Protein 4E2B (pdb70)

Foldseek 3Di:
DFPQVLQQPWDQFQPDIFRGQAEADEAFQLQADQPFQAHPQVQLLLQLLLQLNGSEYEYHEAELDPQQALQRRHHHLPDPRNLVSLLNSQVSSVVSVGAYAYEYFRQAQSGALVRQLPWDCDDPANPGNFREAQDQDHQPPDWRPLSRHPVSHTHHGHGGDHQDPCCLVPPVLVSLQSSQCSVCVRSNHQAYEYECEQCGHLVLLQAQVRHCADDDQSHSPDLNSSLVSVLSSLLSNCVRPNQSRYEYEYELAECHSNTDHPCSLVSLLVNQQSCQVSQHSEYEYEQHYPVPPGDDRSLVSNQVRHDHAYEYEDPDDSVRQSVCSVVVSHSHYHYYQQVLQESVSVVCSRVVNDGGHQDVVNSHVSDCVSHVPRDHDD

B-factor: mean 14.7, std 7.07, range [7.1, 59.4]

Nearest PDB structures (foldseek):
  4e2d-assembly3_C  TM=9.998E-01  e=4.464E-86  Trypanosoma cruzi
  3atz-assembly3_C  TM=9.993E-01  e=5.084E-85  Trypanosoma cruzi
  3atz-assembly1_A  TM=9.985E-01  e=6.200E-82  Trypanosoma cruzi
  8e5i-assembly1_A  TM=9.842E-01  e=4.239E-50  Neptuniibacter sp.
  7tmb-assembly6_F  TM=9.344E-01  e=9.869E-44  Klebsiella pneumoniae subsp. pneumoniae HS11286

Secondary structure (DSSP, 8-state):
--SSTTTTS-EEETTEEES-SEEE-------B-TTT--B-HHHHHHHHHTTTTSSEEEEEEEESSTT--SSSS--BSSSHHHHHHHHHHHHHHHHTT--EEEEEE--GGGS-HHHHTTS---TT-TTTT--EESSS----S-PBPTTTSTTSS-B-PPPPEE--HHHIIIIIHHHHHHHHHIIIIIT--SEEEEEE-TTSHHHHHHSTTT----SSTT-TTSHHHHHHHHHHHHHHHHHHH-GGGEEEEE-TT--GGG---S-HHHHHHHHHHHHGGG--SEEEEE-S-TTS-----HHHHHHHH--S-EEEESS--HHHHHHHHHTTS-SEEEESHHHHH-TTHHHHHHHTPPPPPP-GGGTT-SSSTTTT-PPPP-

Radius of gyration: 19.31 Å; Cα contacts (8 Å, |Δi|>4): 931; chains: 1; bounding box: 57×38×46 Å

Sequence (378 aa):
MATFPELLRPLKLGRYTLRNRIIIMAPLTRCQATEDGHVPRTESMLKYYEDRASAGLIIIAEATMMVQPNYTGFLTEPGIYSDAQIEEWRKIVDAVHKKGGLIFLQLIHAGRAGIIPEKILQQPKSDQDPLAGRLLAASAIPIKDHRIPAYFAASGEKETTYGVPEELTDDEVRNGIIPLFVEGAKNAIFKAGFDGVEIHGANGYLLDAFFRESSNKRQSGPYAGTTIDTRCQLIYDVTKKSVCDAVGSDRVGLRISPLNGVHGGMIDSNPEALTKHLCKKIEPLSLAYLHYLRGDMMVNQQIGDVVAWVRRGSSYSGVKISNLRRYDFEEADQQIRREGKVDAVAFGAKFIANPDLVEERAQHDWPLNEPRPETYYTRTAVGYNDYPTYN

Structure (mmCIF, N/CA/C/O backbone):
data_4E2B
#
_entry.id   4E2B
#
_cell.length_a   57.347
_cell.length_b   68.656
_cell.length_c   85.190
_cell.angle_alpha   90.00
_cell.angle_beta   90.00
_cell.angle_gamma   90.00
#
_symmetry.space_group_name_H-M   'P 21 21 21'
#
loop_
_entity.id
_entity.type
_entity.pdbx_description
1 polymer 'Old Yellow Enzyme'
2 non-polymer 'FLAVIN MONONUCLEOTIDE'
3 non-polymer GLYCEROL
4 non-polymer DI(HYDROXYETHYL)ETHER
5 water water
#
loop_
_atom_site.group_PDB
_atom_site.id
_atom_site.type_symbol
_atom_site.label_atom_id
_atom_site.label_alt_id
_atom_site.label_comp_id
_atom_site.label_asym_id
_atom_site.label_entity_id
_atom_site.label_seq_id
_atom_site.pdbx_PDB_ins_code
_atom_site.Cartn_x
_atom_site.Cartn_y
_atom_site.Cartn_z
_atom_site.occupancy
_atom_site.B_iso_or_equiv
_atom_site.auth_seq_id
_atom_site.auth_comp_id
_atom_site.auth_asym_id
_atom_site.auth_atom_id
_atom_site.pdbx_PDB_model_num
ATOM 1 N N . MET A 1 4 ? -6.162 -8.243 16.188 0.50 35.79 1 MET A N 1
ATOM 2 C CA . MET A 1 4 ? -4.804 -7.896 16.699 0.50 34.55 1 MET A CA 1
ATOM 3 C C . MET A 1 4 ? -3.750 -7.994 15.598 1.00 33.50 1 MET A C 1
ATOM 4 O O . MET A 1 4 ? -3.754 -8.939 14.804 1.00 33.83 1 MET A O 1
ATOM 6 N N . ALA A 1 5 ? -2.854 -7.007 15.561 1.00 31.48 2 ALA A N 1
ATOM 7 C CA . ALA A 1 5 ? -1.776 -6.949 14.574 1.00 27.93 2 ALA A CA 1
ATOM 8 C C . ALA A 1 5 ? -0.818 -8.127 14.720 1.00 25.04 2 ALA A C 1
ATOM 9 O O . ALA A 1 5 ? -0.526 -8.567 15.833 1.00 24.64 2 ALA A O 1
ATOM 11 N N . THR A 1 6 ? -0.331 -8.632 13.590 1.00 19.81 3 THR A N 1
ATOM 12 C CA . THR A 1 6 ? 0.547 -9.802 13.593 1.00 18.89 3 THR A CA 1
ATOM 13 C C . THR A 1 6 ? 1.987 -9.459 13.979 1.00 15.38 3 THR A C 1
ATOM 14 O O . THR A 1 6 ? 2.601 -10.190 14.753 1.00 17.21 3 THR A O 1
ATOM 18 N N . PHE A 1 7 ? 2.509 -8.342 13.463 1.00 13.18 4 PHE A N 1
ATOM 19 C CA . PHE A 1 7 ? 3.880 -7.887 13.763 1.00 11.27 4 PHE A CA 1
ATOM 20 C C . PHE A 1 7 ? 3.855 -6.432 14.253 1.00 11.21 4 PHE A C 1
ATOM 21 O O . PHE A 1 7 ? 4.353 -5.529 13.576 1.00 11.65 4 PHE A O 1
ATOM 29 N N . PRO A 1 8 ? 3.283 -6.201 15.451 1.00 11.66 5 PRO A N 1
ATOM 30 C CA . PRO A 1 8 ? 2.997 -4.827 15.869 1.00 12.05 5 PRO A CA 1
ATOM 31 C C . PRO A 1 8 ? 4.238 -3.966 16.111 1.00 11.62 5 PRO A C 1
ATOM 32 O O . PRO A 1 8 ? 4.205 -2.768 15.846 1.00 13.71 5 PRO A O 1
ATOM 36 N N . GLU A 1 9 ? 5.327 -4.559 16.590 1.00 10.59 6 GLU A N 1
ATOM 37 C CA . GLU A 1 9 ? 6.537 -3.777 16.862 1.00 10.60 6 GLU A CA 1
ATOM 38 C C . GLU A 1 9 ? 7.247 -3.395 15.567 1.00 10.30 6 GLU A C 1
ATOM 39 O O . GLU A 1 9 ? 7.732 -2.274 15.416 1.00 11.04 6 GLU A O 1
ATOM 45 N N . LEU A 1 10 ? 7.271 -4.327 14.624 1.00 10.28 7 LEU A N 1
ATOM 46 C CA . LEU A 1 10 ? 7.846 -4.087 13.309 1.00 9.95 7 LEU A CA 1
ATOM 47 C C . LEU A 1 10 ? 7.120 -2.971 12.544 1.00 9.75 7 LEU A C 1
ATOM 48 O O . LEU A 1 10 ? 7.734 -2.255 11.754 1.00 10.09 7 LEU A O 1
ATOM 53 N N . LEU A 1 11 ? 5.827 -2.811 12.802 1.00 10.37 8 LEU A N 1
ATOM 54 C CA . LEU A 1 11 ? 5.017 -1.828 12.086 1.00 10.88 8 LEU A CA 1
ATOM 55 C C . LEU A 1 11 ? 4.904 -0.468 12.787 1.00 11.15 8 LEU A C 1
ATOM 56 O O . LEU A 1 11 ? 4.203 0.420 12.309 1.00 13.23 8 LEU A O 1
ATOM 61 N N . ARG A 1 12 ? 5.610 -0.301 13.903 1.00 10.77 9 ARG A N 1
ATOM 62 C CA . ARG A 1 12 ? 5.606 0.954 14.655 1.00 11.34 9 ARG A CA 1
ATOM 63 C C . ARG A 1 12 ? 6.450 2.019 13.973 1.00 10.31 9 ARG A C 1
ATOM 64 O O . ARG A 1 12 ? 7.509 1.704 13.441 1.00 11.33 9 ARG A O 1
ATOM 72 N N . PRO A 1 13 ? 6.010 3.290 14.018 1.00 10.97 10 PRO A N 1
ATOM 73 C CA . PRO A 1 13 ? 6.879 4.370 13.535 1.00 11.01 10 PRO A CA 1
ATOM 74 C C . PRO A 1 13 ? 8.192 4.472 14.324 1.00 10.28 10 PRO A C 1
ATOM 75 O O . PRO A 1 13 ? 8.277 3.992 15.471 1.00 11.13 10 PRO A O 1
ATOM 79 N N . LEU A 1 14 ? 9.191 5.114 13.721 1.00 10.18 11 LEU A N 1
ATOM 80 C CA . LEU A 1 14 ? 10.517 5.248 14.326 1.00 9.55 11 LEU A CA 1
ATOM 81 C C . LEU A 1 14 ? 11.127 6.607 14.003 1.00 9.68 11 LEU A C 1
ATOM 82 O O . LEU A 1 14 ? 11.198 6.985 12.840 1.00 11.10 11 LEU A O 1
ATOM 87 N N . LYS A 1 15 ? 11.583 7.336 15.021 1.00 10.29 12 LYS A N 1
ATOM 88 C CA . LYS A 1 15 ? 12.383 8.548 14.807 1.00 11.11 12 LYS A CA 1
ATOM 89 C C . LYS A 1 15 ? 13.776 8.152 14.312 1.00 11.41 12 LYS A C 1
ATOM 90 O O . LYS A 1 15 ? 14.473 7.367 14.958 1.00 12.87 12 LYS A O 1
ATOM 96 N N . LEU A 1 16 ? 14.166 8.683 13.156 1.00 11.21 13 LEU A N 1
ATOM 97 C CA . LEU A 1 16 ? 15.456 8.375 12.544 1.00 11.45 13 LEU A CA 1
ATOM 98 C C . LEU A 1 16 ? 16.000 9.670 11.960 1.00 11.43 13 LEU A C 1
ATOM 99 O O . LEU A 1 16 ? 15.404 10.231 11.044 1.00 11.40 13 LEU A O 1
ATOM 104 N N . GLY A 1 17 ? 17.118 10.154 12.499 1.00 11.32 14 GLY A N 1
ATOM 105 C CA . GLY A 1 17 ? 17.648 11.454 12.102 1.00 12.34 14 GLY A CA 1
ATOM 106 C C . GLY A 1 17 ? 16.583 12.529 12.234 1.00 12.02 14 GLY A C 1
ATOM 107 O O . GLY A 1 17 ? 15.930 12.638 13.273 1.00 13.73 14 GLY A O 1
ATOM 108 N N . ARG A 1 18 ? 16.386 13.311 11.179 1.00 11.48 15 ARG A N 1
ATOM 109 C CA . ARG A 1 18 ? 15.380 14.373 11.209 1.00 12.20 15 ARG A CA 1
ATOM 110 C C . ARG A 1 18 ? 13.982 13.908 10.760 1.00 12.12 15 ARG A C 1
ATOM 111 O O . ARG A 1 18 ? 13.088 14.731 10.565 1.00 13.08 15 ARG A O 1
ATOM 119 N N . TYR A 1 19 ? 13.796 12.595 10.633 1.00 10.86 16 TYR A N 1
ATOM 120 C CA . TYR A 1 19 ? 12.566 12.019 10.074 1.00 11.11 16 TYR A CA 1
ATOM 121 C C . TYR A 1 19 ? 11.837 11.128 11.066 1.00 11.30 16 TYR A C 1
ATOM 122 O O . TYR A 1 19 ? 12.400 10.733 12.085 1.00 11.78 16 TYR A O 1
ATOM 131 N N . THR A 1 20 ? 10.580 10.826 10.756 1.00 11.82 17 THR A N 1
ATOM 132 C CA . THR A 1 20 ? 9.852 9.750 11.418 1.00 11.83 17 THR A CA 1
ATOM 133 C C . THR A 1 20 ? 9.424 8.744 10.356 1.00 11.30 17 THR A C 1
ATOM 134 O O . THR A 1 20 ? 8.638 9.063 9.461 1.00 12.83 17 THR A O 1
ATOM 138 N N . LEU A 1 21 ? 9.968 7.537 10.445 1.00 10.29 18 LEU A N 1
ATOM 139 C CA . LEU A 1 21 ? 9.573 6.456 9.549 1.00 10.18 18 LEU A CA 1
ATOM 140 C C . LEU A 1 21 ? 8.187 5.983 9.917 1.00 9.93 18 LEU A C 1
ATOM 141 O O . LEU A 1 21 ? 7.828 5.980 11.090 1.00 10.83 18 LEU A O 1
ATOM 146 N N . ARG A 1 22 ? 7.408 5.579 8.920 1.00 10.17 19 ARG A N 1
ATOM 147 C CA . ARG A 1 22 ? 6.063 5.059 9.166 1.00 10.46 19 ARG A CA 1
ATOM 148 C C . ARG A 1 22 ? 6.073 3.663 9.785 1.00 9.99 19 ARG A C 1
ATOM 149 O O . ARG A 1 22 ? 5.109 3.261 10.431 1.00 11.25 19 ARG A O 1
ATOM 157 N N . ASN A 1 23 ? 7.160 2.929 9.569 1.00 8.89 20 ASN A N 1
ATOM 158 C CA . ASN A 1 23 ? 7.305 1.568 10.067 1.00 8.62 20 ASN A CA 1
ATOM 159 C C . ASN A 1 23 ? 8.786 1.220 10.072 1.00 7.85 20 ASN A C 1
ATOM 160 O O . ASN A 1 23 ? 9.622 2.021 9.626 1.00 9.00 20 ASN A O 1
ATOM 165 N N . ARG A 1 24 ? 9.107 0.030 10.567 1.00 8.20 21 ARG A N 1
ATOM 166 C CA . ARG A 1 24 ? 10.497 -0.375 10.749 1.00 8.38 21 ARG A CA 1
ATOM 167 C C . ARG A 1 24 ? 10.930 -1.455 9.757 1.00 8.02 21 ARG A C 1
ATOM 168 O O . ARG A 1 24 ? 11.926 -2.142 9.972 1.00 8.77 21 ARG A O 1
ATOM 176 N N . ILE A 1 25 ? 10.172 -1.566 8.666 1.00 8.29 22 ILE A N 1
ATOM 177 C CA . ILE A 1 25 ? 10.507 -2.441 7.546 1.00 8.25 22 ILE A CA 1
ATOM 178 C C . ILE A 1 25 ? 11.308 -1.627 6.529 1.00 8.53 22 ILE A C 1
ATOM 179 O O . ILE A 1 25 ? 10.767 -0.779 5.801 1.00 10.12 22 ILE A O 1
ATOM 184 N N . ILE A 1 26 ? 12.608 -1.892 6.499 1.00 8.02 23 ILE A N 1
ATOM 185 C CA A ILE A 1 26 ? 13.571 -1.117 5.709 0.50 7.87 23 ILE A CA 1
ATOM 186 C CA B ILE A 1 26 ? 13.498 -1.101 5.669 0.50 8.16 23 ILE A CA 1
ATOM 187 C C . ILE A 1 26 ? 13.933 -1.894 4.445 1.00 7.67 23 ILE A C 1
ATOM 188 O O . ILE A 1 26 ? 14.182 -3.094 4.522 1.00 8.17 23 ILE A O 1
ATOM 197 N N . MET A 1 27 ? 13.959 -1.223 3.296 1.00 7.80 24 MET A N 1
ATOM 198 C CA . MET A 1 27 ? 14.465 -1.847 2.083 1.00 8.28 24 MET A CA 1
ATOM 199 C C . MET A 1 27 ? 15.981 -1.708 2.023 1.00 7.72 24 MET A C 1
ATOM 200 O O . MET A 1 27 ? 16.512 -0.596 1.932 1.00 8.39 24 MET A O 1
ATOM 205 N N . ALA A 1 28 ? 16.667 -2.842 2.097 1.00 8.02 25 ALA A N 1
ATOM 206 C CA . ALA A 1 28 ? 18.122 -2.869 2.023 1.00 8.13 25 ALA A CA 1
ATOM 207 C C . ALA A 1 28 ? 18.598 -2.402 0.647 1.00 7.89 25 ALA A C 1
ATOM 208 O O . ALA A 1 28 ? 17.872 -2.548 -0.341 1.00 8.35 25 ALA A O 1
ATOM 210 N N . PRO A 1 29 ? 19.825 -1.854 0.574 1.00 7.71 26 PRO A N 1
ATOM 211 C CA . PRO A 1 29 ? 20.385 -1.471 -0.722 1.00 7.88 26 PRO A CA 1
ATOM 212 C C . PRO A 1 29 ? 20.613 -2.709 -1.589 1.00 8.06 26 PRO A C 1
ATOM 213 O O . PRO A 1 29 ? 21.193 -3.698 -1.116 1.00 8.88 26 PRO A O 1
ATOM 217 N N . LEU A 1 30 ? 20.142 -2.653 -2.836 1.00 8.17 27 LEU A N 1
ATOM 218 C CA . LEU A 1 30 ? 20.210 -3.791 -3.752 1.00 9.16 27 LEU A CA 1
ATOM 219 C C . LEU A 1 30 ? 20.638 -3.354 -5.148 1.00 9.23 27 LEU A C 1
ATOM 220 O O . LEU A 1 30 ? 19.851 -2.743 -5.878 1.00 9.86 27 LEU A O 1
ATOM 225 N N . THR A 1 31 ? 21.884 -3.664 -5.509 1.00 8.90 28 THR A N 1
ATOM 226 C CA . THR A 1 31 ? 22.413 -3.437 -6.855 1.00 9.29 28 THR A CA 1
ATOM 227 C C . THR A 1 31 ? 21.604 -4.251 -7.860 1.00 9.11 28 THR A C 1
ATOM 228 O O . THR A 1 31 ? 21.540 -5.479 -7.763 1.00 9.68 28 THR A O 1
ATOM 232 N N . ARG A 1 32 ? 20.973 -3.553 -8.807 1.00 9.27 29 ARG A N 1
ATOM 233 C CA . ARG A 1 32 ? 20.170 -4.195 -9.856 1.00 9.48 29 ARG A CA 1
ATOM 234 C C . ARG A 1 32 ? 20.668 -3.912 -11.277 1.00 9.81 29 ARG A C 1
ATOM 235 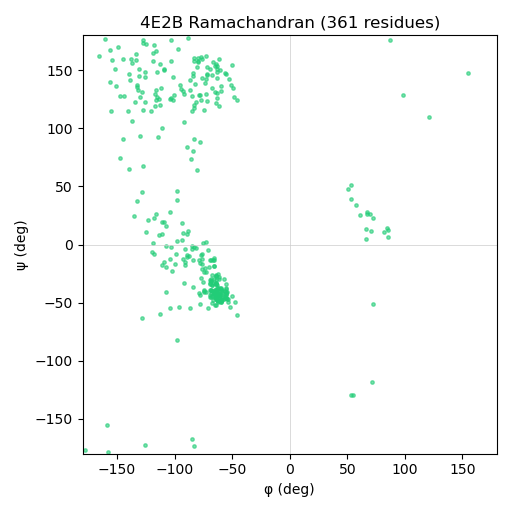O O . ARG A 1 32 ? 20.143 -4.474 -12.231 1.00 10.98 29 ARG A O 1
ATOM 243 N N . CYS A 1 33 ? 21.663 -3.035 -11.417 1.00 9.75 30 CYS A N 1
ATOM 244 C CA . CYS A 1 33 ? 22.335 -2.795 -12.704 1.00 10.67 30 CYS A CA 1
ATOM 245 C C . CYS A 1 33 ? 21.452 -2.143 -13.776 1.00 10.62 30 CYS A C 1
ATOM 246 O O . CYS A 1 33 ? 21.685 -2.337 -14.965 1.00 12.70 30 CYS A O 1
ATOM 249 N N . GLN A 1 34 ? 20.461 -1.367 -13.343 1.00 10.69 31 GLN A N 1
ATOM 250 C CA . GLN A 1 34 ? 19.509 -0.705 -14.238 1.00 12.18 31 GLN A CA 1
ATOM 251 C C . GLN A 1 34 ? 19.892 0.757 -14.503 1.00 12.20 31 GLN A C 1
ATOM 252 O O . GLN A 1 34 ? 19.058 1.661 -14.435 1.00 14.21 31 GLN A O 1
ATOM 258 N N . ALA A 1 35 ? 21.169 0.979 -14.789 1.00 11.13 32 ALA A N 1
ATOM 259 C CA . ALA A 1 35 ? 21.659 2.275 -15.244 1.00 10.50 32 ALA A CA 1
ATOM 260 C C . ALA A 1 35 ? 22.447 2.071 -16.534 1.00 10.59 32 ALA A C 1
ATOM 261 O O . ALA A 1 35 ? 22.637 0.936 -16.980 1.00 11.01 32 ALA A O 1
ATOM 263 N N . THR A 1 36 ? 22.907 3.154 -17.146 1.00 10.72 33 THR A N 1
ATOM 264 C CA . THR A 1 36 ? 23.603 3.032 -18.428 1.00 11.13 33 THR A CA 1
ATOM 265 C C . THR A 1 36 ? 25.085 2.693 -18.246 1.00 11.20 33 THR A C 1
ATOM 266 O O . THR A 1 36 ? 25.715 3.118 -17.286 1.00 11.94 33 THR A O 1
ATOM 270 N N . GLU A 1 37 ? 25.643 1.947 -19.193 1.00 11.31 34 GLU A N 1
ATOM 271 C CA . GLU A 1 37 ? 27.049 1.553 -19.135 1.00 12.09 34 GLU A CA 1
ATOM 272 C C . GLU A 1 37 ? 28.019 2.723 -19.327 1.00 12.55 34 GLU A C 1
ATOM 273 O O . GLU A 1 37 ? 29.049 2.795 -18.652 1.00 14.81 34 G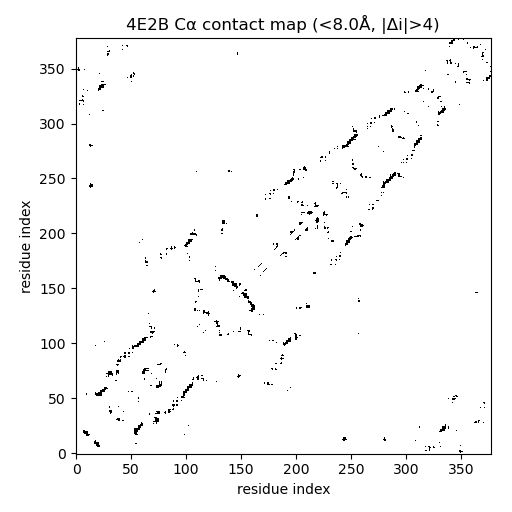LU A O 1
ATOM 279 N N . ASP A 1 38 ? 27.692 3.639 -20.235 1.00 13.21 35 ASP A N 1
ATOM 280 C CA . ASP A 1 38 ? 28.620 4.716 -20.576 1.00 15.41 35 ASP A CA 1
ATOM 281 C C . ASP A 1 38 ? 28.623 5.823 -19.522 1.00 16.51 35 ASP A C 1
ATOM 282 O O . ASP A 1 38 ? 29.680 6.207 -19.016 1.00 20.59 35 ASP A O 1
ATOM 287 N N . GLY A 1 39 ? 27.439 6.311 -19.176 1.00 15.26 36 GLY A N 1
ATOM 288 C CA . GLY A 1 39 ? 27.323 7.461 -18.283 1.00 13.20 36 GLY A CA 1
ATOM 289 C C . GLY A 1 39 ? 26.837 7.165 -16.878 1.00 10.60 36 GLY A C 1
ATOM 290 O O . GLY A 1 39 ? 26.728 8.075 -16.061 1.00 10.19 36 GLY A O 1
ATOM 291 N N . HIS A 1 40 ? 26.530 5.901 -16.594 1.00 9.50 37 HIS A N 1
ATOM 292 C CA . HIS A 1 40 ? 26.008 5.496 -15.279 1.00 9.55 37 HIS A CA 1
ATOM 293 C C . HIS A 1 40 ? 24.800 6.291 -14.861 1.00 9.24 37 HIS A C 1
ATOM 294 O O . HIS A 1 40 ? 24.634 6.643 -13.690 1.00 9.36 37 HIS A O 1
ATOM 301 N N . VAL A 1 41 ? 23.939 6.567 -15.838 1.00 9.26 38 VAL A N 1
ATOM 302 C CA . VAL A 1 41 ? 22.726 7.333 -15.606 1.00 9.04 38 VAL A CA 1
ATOM 303 C C . VAL A 1 41 ? 21.598 6.355 -15.280 1.00 9.00 38 VAL A C 1
ATOM 304 O O . VAL A 1 41 ? 21.408 5.377 -16.006 1.00 9.51 38 VAL A O 1
ATOM 308 N N . PRO A 1 42 ? 20.856 6.594 -14.179 1.00 8.72 39 PRO A N 1
ATOM 309 C CA . PRO A 1 42 ? 19.704 5.734 -13.880 1.00 9.72 39 PRO A CA 1
ATOM 310 C C . PRO A 1 42 ? 18.773 5.584 -15.090 1.00 9.91 39 PRO A C 1
ATOM 311 O O . PRO A 1 42 ? 18.503 6.572 -15.790 1.00 10.44 39 PRO A O 1
ATOM 315 N N . ARG A 1 43 ? 18.296 4.361 -15.335 1.00 9.96 40 ARG A N 1
ATOM 316 C CA . ARG A 1 43 ? 17.282 4.143 -16.367 1.00 10.78 40 ARG A CA 1
ATOM 317 C C . ARG A 1 43 ? 15.960 4.589 -15.767 1.00 10.81 40 ARG A C 1
ATOM 318 O O . ARG A 1 43 ? 15.220 3.798 -15.171 1.00 11.10 40 ARG A O 1
ATOM 326 N N . THR A 1 44 ? 15.686 5.876 -15.947 1.00 10.75 41 THR A N 1
ATOM 327 C CA . THR A 1 44 ? 14.728 6.609 -15.136 1.00 11.21 41 THR A CA 1
ATOM 328 C C . THR A 1 44 ? 13.412 5.899 -14.892 1.00 10.74 41 THR A C 1
ATOM 329 O O . THR A 1 44 ? 13.067 5.639 -13.742 1.00 11.27 41 THR A O 1
ATOM 333 N N . GLU A 1 45 ? 12.676 5.586 -15.956 1.00 10.74 42 GLU A N 1
ATOM 334 C CA . GLU A 1 45 ? 11.324 5.068 -15.778 1.00 11.88 42 GLU A CA 1
ATOM 335 C C . GLU A 1 45 ? 11.299 3.666 -15.164 1.00 11.07 42 GLU A C 1
ATOM 336 O O . GLU A 1 45 ? 10.367 3.322 -14.433 1.00 12.18 42 GLU A O 1
ATOM 342 N N . SER A 1 46 ? 12.329 2.871 -15.450 1.00 10.71 43 SER A N 1
ATOM 343 C CA . SER A 1 46 ? 12.443 1.529 -14.882 1.00 10.73 43 SER A CA 1
ATOM 344 C C . SER A 1 46 ? 12.689 1.597 -13.376 1.00 10.04 43 SER A C 1
ATOM 345 O O . SER A 1 46 ? 12.001 0.944 -12.585 1.00 10.20 43 SER A O 1
ATOM 348 N N . MET A 1 47 ? 13.679 2.394 -12.987 1.00 9.78 44 MET A N 1
ATOM 349 C CA . MET A 1 47 ? 14.015 2.548 -11.577 1.00 9.80 44 MET A CA 1
ATOM 350 C C . MET A 1 47 ? 12.927 3.293 -10.814 1.00 9.87 44 MET A C 1
ATOM 351 O O . MET A 1 47 ? 12.672 3.007 -9.642 1.00 9.90 44 MET A O 1
ATOM 356 N N . LEU A 1 48 ? 12.266 4.229 -11.487 1.00 9.71 45 LEU A N 1
ATOM 357 C CA . LEU A 1 48 ? 11.186 4.988 -10.879 1.00 10.20 45 LEU A CA 1
ATOM 358 C C . LEU A 1 48 ? 10.039 4.049 -10.486 1.00 9.88 45 LEU A C 1
ATOM 359 O O . LEU A 1 48 ? 9.555 4.097 -9.357 1.00 10.66 45 LEU A O 1
ATOM 364 N N . LYS A 1 49 ? 9.620 3.187 -11.412 1.00 9.88 46 LYS A N 1
ATOM 365 C CA . LYS A 1 49 ? 8.572 2.208 -11.131 1.00 9.92 46 LYS A CA 1
ATOM 366 C C . LYS A 1 49 ? 8.961 1.290 -9.978 1.00 9.59 46 LYS A C 1
ATOM 367 O O . LYS A 1 49 ? 8.174 1.060 -9.059 1.00 10.24 46 LYS A O 1
ATOM 373 N N . TYR A 1 50 ? 10.177 0.771 -10.039 1.00 9.02 47 TYR A N 1
ATOM 374 C CA . TYR A 1 50 ? 10.668 -0.186 -9.053 1.00 9.18 47 TYR A CA 1
ATOM 375 C C . TYR A 1 50 ? 10.667 0.372 -7.643 1.00 8.68 47 TYR A C 1
ATOM 376 O O . TYR A 1 50 ? 10.162 -0.266 -6.712 1.00 8.87 47 TYR A O 1
ATOM 385 N N . TYR A 1 51 ? 11.228 1.565 -7.487 1.00 7.96 48 TYR A N 1
ATOM 386 C CA . TYR A 1 51 ? 11.281 2.181 -6.172 1.00 8.49 48 TYR A CA 1
ATOM 387 C C . TYR A 1 51 ? 9.916 2.689 -5.707 1.00 8.12 48 TYR A C 1
ATOM 388 O O . TYR A 1 51 ? 9.570 2.531 -4.528 1.00 9.08 48 TYR A O 1
ATOM 397 N N . GLU A 1 52 ? 9.131 3.288 -6.604 1.00 8.67 49 GLU A N 1
ATOM 398 C CA . GLU A 1 52 ? 7.818 3.774 -6.188 1.00 9.68 49 GLU A CA 1
ATOM 399 C C . GLU A 1 52 ? 6.914 2.615 -5.763 1.00 9.31 49 GLU A C 1
ATOM 400 O O . GLU A 1 52 ? 6.123 2.765 -4.838 1.00 10.26 49 GLU A O 1
ATOM 406 N N . ASP A 1 53 ? 7.067 1.458 -6.413 1.00 9.10 50 ASP A N 1
ATOM 407 C CA . ASP A 1 53 ? 6.296 0.263 -6.074 1.00 9.90 50 ASP A CA 1
ATOM 408 C C . ASP A 1 53 ? 6.633 -0.277 -4.680 1.00 9.62 50 ASP A C 1
ATOM 409 O O . ASP A 1 53 ? 5.858 -1.054 -4.124 1.00 10.65 50 ASP A O 1
ATOM 414 N N . ARG A 1 54 ? 7.784 0.129 -4.137 1.00 9.31 51 ARG A N 1
ATOM 415 C CA . ARG A 1 54 ? 8.270 -0.339 -2.835 1.00 9.35 51 ARG A CA 1
ATOM 416 C C . ARG A 1 54 ? 8.249 0.769 -1.780 1.00 9.50 51 ARG A C 1
ATOM 417 O O . ARG A 1 54 ? 8.735 0.581 -0.668 1.00 10.06 51 ARG A O 1
ATOM 425 N N . ALA A 1 55 ? 7.635 1.898 -2.119 1.00 8.99 52 ALA A N 1
ATOM 426 C CA . ALA A 1 55 ? 7.689 3.094 -1.286 1.00 9.59 52 ALA A CA 1
ATOM 427 C C . ALA A 1 55 ? 6.824 3.076 -0.027 1.00 9.84 52 ALA A C 1
ATOM 428 O O . ALA A 1 55 ? 6.812 4.060 0.707 1.00 11.79 52 ALA A O 1
ATOM 430 N N . SER A 1 56 ? 6.118 1.975 0.233 1.00 9.44 53 SER A N 1
ATOM 431 C CA . SER A 1 56 ? 5.479 1.785 1.537 1.00 9.88 53 SER A CA 1
ATOM 432 C C . SER A 1 56 ? 6.487 1.380 2.621 1.00 9.08 53 SER A C 1
ATOM 433 O O . SER A 1 56 ? 6.156 1.394 3.806 1.00 10.08 53 SER A O 1
ATOM 436 N N . ALA A 1 57 ? 7.706 1.014 2.221 1.00 8.82 54 ALA A N 1
ATOM 437 C CA . ALA A 1 57 ? 8.799 0.771 3.161 1.00 8.95 54 ALA A CA 1
ATOM 438 C C . ALA A 1 57 ? 8.959 1.971 4.088 1.00 8.53 54 ALA A C 1
ATOM 439 O O . ALA A 1 57 ? 8.796 3.122 3.662 1.00 9.15 54 ALA A O 1
ATOM 441 N N . GLY A 1 58 ? 9.275 1.714 5.355 1.00 8.38 55 GLY A N 1
ATOM 442 C CA . GLY A 1 58 ? 9.577 2.803 6.282 1.00 8.78 55 GLY A CA 1
ATOM 443 C C . GLY A 1 58 ? 10.701 3.683 5.760 1.00 8.65 55 GLY A C 1
ATOM 444 O O . GLY A 1 58 ? 10.669 4.909 5.896 1.00 9.29 55 GLY A O 1
ATOM 445 N N . LEU A 1 59 ? 11.707 3.039 5.174 1.00 8.14 56 LEU A N 1
ATOM 446 C CA . LEU A 1 59 ? 12.819 3.725 4.533 1.00 8.17 56 LEU A CA 1
ATOM 447 C C . LEU A 1 59 ? 13.316 2.821 3.420 1.00 7.81 56 LEU A C 1
ATOM 448 O O . LEU A 1 59 ? 13.429 1.604 3.610 1.00 8.65 56 LEU A O 1
ATOM 453 N N . ILE A 1 60 ? 13.586 3.413 2.260 1.00 7.69 57 ILE A N 1
ATOM 454 C CA . ILE A 1 60 ? 14.302 2.731 1.188 1.00 7.73 57 ILE A CA 1
ATOM 455 C C . ILE A 1 60 ? 15.747 3.189 1.217 1.00 7.24 57 ILE A C 1
ATOM 456 O O . ILE A 1 60 ? 16.017 4.382 1.271 1.00 8.07 57 ILE A O 1
ATOM 461 N N . ILE A 1 61 ? 16.674 2.240 1.233 1.00 8.00 58 ILE A N 1
ATOM 462 C CA A ILE A 1 61 ? 18.061 2.574 0.985 0.50 7.97 58 ILE A CA 1
ATOM 463 C CA B ILE A 1 61 ? 18.082 2.541 0.989 0.50 8.47 58 ILE A CA 1
ATOM 464 C C . ILE A 1 61 ? 18.330 2.196 -0.475 1.00 8.68 58 ILE A C 1
ATOM 465 O O . ILE A 1 61 ? 18.314 1.020 -0.850 1.00 8.96 58 ILE A O 1
ATOM 474 N N . ALA A 1 62 ? 18.533 3.212 -1.307 1.00 8.96 59 ALA A N 1
ATOM 475 C CA . ALA A 1 62 ? 18.768 2.975 -2.724 1.00 9.20 59 ALA A CA 1
ATOM 476 C C . ALA A 1 62 ? 20.124 2.311 -2.927 1.00 9.23 59 ALA A C 1
ATOM 477 O O . ALA A 1 62 ? 21.054 2.506 -2.142 1.00 10.07 59 ALA A O 1
ATOM 479 N N . GLU A 1 63 ? 20.208 1.526 -3.994 1.00 9.71 60 GLU A N 1
ATOM 480 C CA . GLU A 1 63 ? 21.388 0.739 -4.354 1.00 9.53 60 GLU A CA 1
ATOM 481 C C . GLU A 1 63 ? 22.696 1.514 -4.365 1.00 8.91 60 GLU A C 1
ATOM 482 O O . GLU A 1 63 ? 22.720 2.725 -4.590 1.00 9.57 60 GLU A O 1
ATOM 488 N N . ALA A 1 64 ? 23.786 0.779 -4.156 1.00 8.67 61 ALA A N 1
ATOM 489 C CA . ALA A 1 64 ? 25.141 1.325 -4.227 1.00 8.84 61 ALA A CA 1
ATOM 490 C C . ALA A 1 64 ? 25.324 2.202 -5.460 1.00 8.30 61 ALA A C 1
ATOM 491 O O . ALA A 1 64 ? 25.105 1.760 -6.596 1.00 9.42 61 ALA A O 1
ATOM 493 N N . THR A 1 65 ? 25.750 3.438 -5.219 1.00 7.86 62 THR A N 1
ATOM 494 C CA . THR A 1 65 ? 25.872 4.431 -6.277 1.00 7.91 62 THR A CA 1
ATOM 495 C C . THR A 1 65 ? 27.263 5.056 -6.250 1.00 8.00 62 THR A C 1
ATOM 496 O O . THR A 1 65 ? 27.753 5.457 -5.189 1.00 8.05 62 THR A O 1
ATOM 500 N N . MET A 1 66 ? 27.893 5.113 -7.424 1.00 8.43 63 MET A N 1
ATOM 501 C CA A MET A 1 66 ? 29.292 5.501 -7.593 0.50 8.71 63 MET A CA 1
ATOM 502 C CA B MET A 1 66 ? 29.293 5.525 -7.503 0.50 9.47 63 MET A CA 1
ATOM 503 C C . MET A 1 66 ? 29.540 6.971 -7.221 1.00 8.78 63 MET A C 1
ATOM 504 O O . MET A 1 66 ? 28.795 7.849 -7.661 1.00 9.35 63 MET A O 1
ATOM 513 N N . VAL A 1 6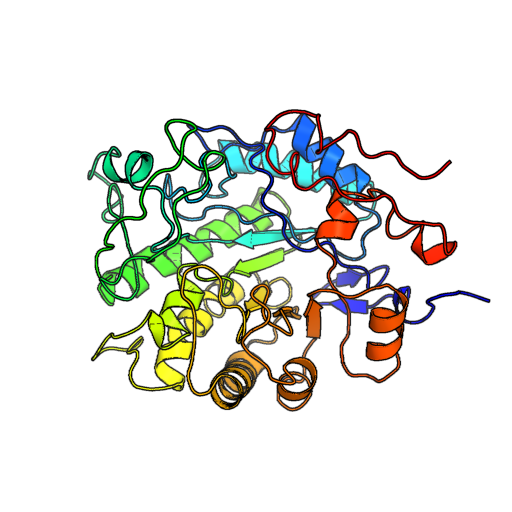7 ? 30.618 7.217 -6.483 1.00 9.27 64 VAL A N 1
ATOM 514 C CA . VAL A 1 67 ? 31.075 8.572 -6.221 1.00 9.70 64 VAL A CA 1
ATOM 515 C C . VAL A 1 67 ? 32.279 8.988 -7.079 1.00 9.66 64 VAL A C 1
ATOM 516 O O . VAL A 1 67 ? 32.501 10.176 -7.270 1.00 9.97 64 VAL A O 1
ATOM 520 N N . GLN A 1 68 ? 33.052 8.023 -7.583 1.00 9.76 65 GLN A N 1
ATOM 521 C CA . GLN A 1 68 ? 34.186 8.351 -8.454 1.00 9.71 65 GLN A CA 1
ATOM 522 C C . GLN A 1 68 ? 33.815 8.115 -9.911 1.00 9.92 65 GLN A C 1
ATOM 523 O O . GLN A 1 68 ? 33.412 7.006 -10.272 1.00 10.22 65 GLN A O 1
ATOM 529 N N . PRO A 1 69 ? 33.967 9.150 -10.762 1.00 10.59 66 PRO A N 1
ATOM 530 C CA . PRO A 1 69 ? 33.649 8.970 -12.175 1.00 10.76 66 PRO A CA 1
ATOM 531 C C . PRO A 1 69 ? 34.271 7.707 -12.773 1.00 11.00 66 PRO A C 1
ATOM 532 O O . PRO A 1 69 ? 35.477 7.473 -12.644 1.00 11.02 66 PRO A O 1
ATOM 536 N N . ASN A 1 70 ? 33.418 6.895 -13.396 1.00 11.27 67 ASN A N 1
ATOM 537 C CA . ASN A 1 70 ? 33.820 5.703 -14.145 1.00 12.77 67 ASN A CA 1
ATOM 538 C C . ASN A 1 70 ? 34.430 4.561 -13.334 1.00 11.90 67 ASN A C 1
ATOM 539 O O . ASN A 1 70 ? 34.855 3.560 -13.906 1.00 12.84 67 ASN A O 1
ATOM 544 N N . TYR A 1 71 ? 34.456 4.686 -12.008 1.00 11.06 68 TYR A N 1
ATOM 545 C CA . TYR A 1 71 ? 35.004 3.618 -11.181 1.00 10.59 68 TYR A CA 1
ATOM 546 C C . TYR A 1 71 ? 33.923 2.574 -10.944 1.00 10.53 68 TYR A C 1
ATOM 547 O O . TYR A 1 71 ? 33.277 2.564 -9.905 1.00 12.24 68 TYR A O 1
ATOM 556 N N . THR A 1 72 ? 33.726 1.709 -11.939 1.00 10.67 69 THR A N 1
ATOM 557 C CA . THR A 1 72 ? 32.613 0.771 -11.948 1.00 11.12 69 THR A CA 1
ATOM 558 C C . THR A 1 72 ? 33.001 -0.590 -11.373 1.00 10.47 69 THR A C 1
ATOM 559 O O . THR A 1 72 ? 34.057 -1.139 -11.697 1.00 10.97 69 THR A O 1
ATOM 563 N N . GLY A 1 73 ? 32.141 -1.106 -10.500 1.00 10.22 70 GLY A N 1
ATOM 564 C CA . GLY A 1 73 ? 32.247 -2.470 -9.992 1.00 10.80 70 GLY A CA 1
ATOM 565 C C . GLY A 1 73 ? 31.168 -3.380 -10.563 1.00 10.75 70 GLY A C 1
ATOM 566 O O . GLY A 1 73 ? 31.307 -4.604 -10.543 1.00 11.31 70 GLY A O 1
ATOM 567 N N . PHE A 1 74 ? 30.090 -2.795 -11.085 1.00 10.16 71 PHE A N 1
ATOM 568 C CA . PHE A 1 74 ? 28.907 -3.577 -11.483 1.00 10.23 71 PHE A CA 1
ATOM 569 C C . PHE A 1 74 ? 28.494 -3.354 -12.935 1.00 10.38 71 PHE A C 1
ATOM 570 O O . PHE A 1 74 ? 27.417 -3.785 -13.356 1.00 10.82 71 PHE A O 1
ATOM 578 N N . LEU A 1 75 ? 29.375 -2.686 -13.678 1.00 10.67 72 LEU A N 1
ATOM 579 C CA . LEU A 1 75 ? 29.237 -2.380 -15.114 1.00 10.64 72 LEU A CA 1
ATOM 580 C C . LEU A 1 75 ? 28.195 -1.300 -15.419 1.00 10.32 72 LEU A C 1
ATOM 581 O O . LEU A 1 75 ? 28.479 -0.345 -16.148 1.00 11.64 72 LEU A O 1
ATOM 586 N N . THR A 1 76 ? 26.987 -1.467 -14.890 1.00 10.41 73 THR A N 1
ATOM 587 C CA . THR A 1 76 ? 25.883 -0.570 -15.214 1.00 11.13 73 THR A CA 1
ATOM 588 C C . THR A 1 76 ? 25.146 -0.105 -13.959 1.00 10.64 73 THR A C 1
ATOM 589 O O . THR A 1 76 ? 23.921 0.032 -13.957 1.00 10.74 73 THR A O 1
ATOM 593 N N . GLU A 1 77 ? 25.898 0.123 -12.887 1.00 10.02 74 GLU A N 1
ATOM 594 C CA . GLU A 1 77 ? 25.329 0.752 -11.704 1.00 10.38 74 GLU A CA 1
ATOM 595 C C . GLU A 1 77 ? 25.238 2.269 -11.906 1.00 9.62 74 GLU A C 1
ATOM 596 O O . GLU A 1 77 ? 25.950 2.835 -12.738 1.00 9.71 74 GLU A O 1
ATOM 602 N N . PRO A 1 78 ? 24.362 2.938 -11.147 1.00 9.08 75 PRO A N 1
ATOM 603 C CA . PRO A 1 78 ? 24.291 4.389 -11.246 1.00 9.05 75 PRO A CA 1
ATOM 604 C C . PRO A 1 78 ? 25.428 5.115 -10.528 1.00 8.41 75 PRO A C 1
ATOM 605 O O . PRO A 1 78 ? 26.118 4.538 -9.676 1.00 9.06 75 PRO A O 1
ATOM 609 N N . GLY A 1 79 ? 25.617 6.372 -10.919 1.00 8.55 76 GLY A N 1
ATOM 610 C CA . GLY A 1 79 ? 26.499 7.302 -10.229 1.00 8.41 76 GLY A CA 1
ATOM 611 C C . GLY A 1 79 ? 25.728 8.490 -9.684 1.00 8.11 76 GLY A C 1
ATOM 612 O O . GLY A 1 79 ? 24.533 8.657 -9.951 1.00 8.21 76 GLY A O 1
ATOM 613 N N . ILE A 1 80 ? 26.421 9.304 -8.895 1.00 8.43 77 ILE A N 1
ATOM 614 C CA . ILE A 1 80 ? 25.855 10.540 -8.343 1.00 8.89 77 ILE A CA 1
ATOM 615 C C . ILE A 1 80 ? 26.858 11.701 -8.476 1.00 9.51 77 ILE A C 1
ATOM 616 O O . ILE A 1 80 ? 26.799 12.686 -7.744 1.00 11.08 77 ILE A O 1
ATOM 621 N N . TYR A 1 81 ? 27.765 11.584 -9.441 1.00 9.63 78 TYR A N 1
ATOM 622 C CA . TYR A 1 81 ? 28.789 12.596 -9.663 1.00 10.56 78 TYR A CA 1
ATOM 623 C C . TYR A 1 81 ? 28.483 13.575 -10.808 1.00 11.15 78 TYR A C 1
ATOM 624 O O . TYR A 1 81 ? 29.108 14.629 -10.890 1.00 14.67 78 TYR A O 1
ATOM 633 N N . SER A 1 82 ? 27.545 13.241 -11.694 1.00 10.59 79 SER A N 1
ATOM 634 C CA . SER A 1 82 ? 27.271 14.083 -12.868 1.00 10.75 79 SER A CA 1
ATOM 635 C C . SER A 1 82 ? 25.891 14.737 -12.830 1.00 10.75 79 SER A C 1
ATOM 636 O O . SER A 1 82 ? 24.966 14.222 -12.196 1.00 10.59 79 SER A O 1
ATOM 639 N N . ASP A 1 83 ? 25.753 15.861 -13.536 1.00 11.44 80 ASP A N 1
ATOM 640 C CA . ASP A 1 83 ? 24.466 16.550 -13.651 1.00 12.87 80 ASP A CA 1
ATOM 641 C C . ASP A 1 83 ? 23.396 15.651 -14.280 1.00 11.74 80 ASP A C 1
ATOM 642 O O . ASP A 1 83 ? 22.240 15.673 -13.861 1.00 12.37 80 ASP A O 1
ATOM 647 N N . ALA A 1 84 ? 23.786 14.854 -15.275 1.00 11.13 81 ALA A N 1
ATOM 648 C CA . ALA A 1 84 ? 22.847 13.950 -15.942 1.00 12.07 81 ALA A CA 1
ATOM 649 C C . ALA A 1 84 ? 22.280 12.927 -14.957 1.00 11.05 81 ALA A C 1
ATOM 650 O O . ALA A 1 84 ? 21.083 12.641 -14.959 1.00 11.95 81 ALA A O 1
ATOM 652 N N . GLN A 1 85 ? 23.145 12.389 -14.103 1.00 10.57 82 GLN A N 1
ATOM 653 C CA . GLN A 1 85 ? 22.714 11.443 -13.078 1.00 9.35 82 GLN A CA 1
ATOM 654 C C . GLN A 1 85 ? 21.776 12.102 -12.073 1.00 9.96 82 GLN A C 1
ATOM 655 O O . GLN A 1 85 ? 20.740 11.532 -11.708 1.00 10.50 82 GLN A O 1
ATOM 661 N N . ILE A 1 86 ? 22.155 13.293 -11.619 1.00 9.66 83 ILE A N 1
ATOM 662 C CA . ILE A 1 86 ? 21.376 14.021 -10.628 1.00 10.57 83 ILE A CA 1
ATOM 663 C C . ILE A 1 86 ? 19.946 14.238 -11.113 1.00 10.55 83 ILE A C 1
ATOM 664 O O . ILE A 1 86 ? 18.996 14.010 -10.360 1.00 10.93 83 ILE A O 1
ATOM 669 N N . GLU A 1 87 ? 19.789 14.662 -12.369 1.00 10.80 84 GLU A N 1
ATOM 670 C CA . GLU A 1 87 ? 18.463 14.963 -12.899 1.00 12.27 84 GLU A CA 1
ATOM 671 C C . GLU A 1 87 ? 17.545 13.741 -12.939 1.00 10.95 84 GLU A C 1
ATOM 672 O O . GLU A 1 87 ? 16.352 13.849 -12.654 1.00 12.61 84 GLU A O 1
ATOM 678 N N . GLU A 1 88 ? 18.084 12.583 -13.306 1.00 9.87 85 GLU A N 1
ATOM 679 C CA . GLU A 1 88 ? 17.248 11.385 -13.353 1.00 10.30 85 GLU A CA 1
ATOM 680 C C . GLU A 1 88 ? 16.930 10.866 -11.953 1.00 9.51 85 GLU A C 1
ATOM 681 O O . GLU A 1 88 ? 15.794 10.492 -11.668 1.00 10.06 85 GLU A O 1
ATOM 687 N N . TRP A 1 89 ? 17.921 10.881 -11.067 1.00 9.13 86 TRP A N 1
ATOM 688 C CA . TRP A 1 89 ? 17.676 10.560 -9.663 1.00 8.87 86 TRP A CA 1
ATOM 689 C C . TRP A 1 89 ? 16.603 11.429 -9.054 1.00 9.07 86 TRP A C 1
ATOM 690 O O . TRP A 1 89 ? 15.769 10.939 -8.296 1.00 9.72 86 TRP A O 1
ATOM 701 N N . ARG A 1 90 ? 16.616 12.726 -9.368 1.00 9.25 87 ARG A N 1
ATOM 702 C CA . ARG A 1 90 ? 15.620 13.653 -8.829 1.00 9.55 87 ARG A CA 1
ATOM 703 C C . ARG A 1 90 ? 14.190 13.176 -9.113 1.00 9.90 87 ARG A C 1
ATOM 704 O O . ARG A 1 90 ? 13.313 13.256 -8.251 1.00 10.09 87 ARG A O 1
ATOM 712 N N . LYS A 1 91 ? 13.966 12.663 -10.320 1.00 9.47 88 LYS A N 1
ATOM 713 C CA . LYS A 1 91 ? 12.645 12.169 -10.717 1.00 10.26 88 LYS A CA 1
ATOM 714 C C . LYS A 1 91 ? 12.254 10.888 -9.973 1.00 9.84 88 LYS A C 1
ATOM 715 O O . LYS A 1 91 ? 11.103 10.711 -9.580 1.00 10.44 88 LYS A O 1
ATOM 721 N N . ILE A 1 92 ? 13.223 10.001 -9.776 1.00 9.51 89 ILE A N 1
ATOM 722 C CA . ILE A 1 92 ? 13.011 8.765 -9.027 1.00 9.54 89 ILE A CA 1
ATOM 723 C C . ILE A 1 92 ? 12.647 9.077 -7.568 1.00 9.17 89 ILE A C 1
ATOM 724 O O . ILE A 1 92 ? 11.668 8.545 -7.023 1.00 9.36 89 ILE A O 1
ATOM 729 N N . VAL A 1 93 ? 13.421 9.966 -6.952 1.00 8.55 90 VAL A N 1
ATOM 730 C CA . VAL A 1 93 ? 13.183 10.378 -5.571 1.00 9.01 90 VAL A CA 1
ATOM 731 C C . VAL A 1 93 ? 11.815 11.056 -5.434 1.00 9.30 90 VAL A C 1
ATOM 732 O O . VAL A 1 93 ? 11.073 10.786 -4.490 1.00 9.53 90 VAL A O 1
ATOM 736 N N . ASP A 1 94 ? 11.464 11.906 -6.397 1.00 9.50 91 ASP A N 1
ATOM 737 C CA . ASP A 1 94 ? 10.156 12.546 -6.417 1.00 10.03 91 ASP A CA 1
ATOM 738 C C . ASP A 1 94 ? 9.026 11.518 -6.370 1.00 9.74 91 ASP A C 1
ATOM 739 O O . ASP A 1 94 ? 8.052 11.690 -5.636 1.00 10.14 91 ASP A O 1
ATOM 744 N N . ALA A 1 95 ? 9.155 10.445 -7.149 1.00 10.26 92 ALA A N 1
ATOM 745 C CA . ALA A 1 95 ? 8.124 9.414 -7.186 1.00 10.54 92 ALA A CA 1
ATOM 746 C C . ALA A 1 95 ? 7.969 8.721 -5.831 1.00 9.83 92 ALA A C 1
ATOM 747 O O . ALA A 1 95 ? 6.855 8.446 -5.390 1.00 10.96 92 ALA A O 1
ATOM 749 N N . VAL A 1 96 ? 9.086 8.439 -5.169 1.00 9.54 93 VAL A N 1
ATOM 750 C CA . VAL A 1 96 ? 9.041 7.857 -3.835 1.00 9.49 93 VAL A CA 1
ATOM 751 C C . VAL A 1 96 ? 8.343 8.800 -2.856 1.00 9.26 93 VAL A C 1
ATOM 752 O O . VAL A 1 96 ? 7.477 8.376 -2.084 1.00 9.82 93 VAL A O 1
ATOM 756 N N . HIS A 1 97 ? 8.697 10.082 -2.909 1.00 9.41 94 HIS A N 1
ATOM 757 C CA . HIS A 1 97 ? 8.072 11.075 -2.044 1.00 9.87 94 HIS A CA 1
ATOM 758 C C . HIS A 1 97 ? 6.592 11.232 -2.296 1.00 10.19 94 HIS A C 1
ATOM 759 O O . HIS A 1 97 ? 5.827 11.438 -1.355 1.00 11.34 94 HIS A O 1
ATOM 766 N N . LYS A 1 98 ? 6.166 11.107 -3.553 1.00 10.38 95 LYS A N 1
ATOM 767 C CA . LYS A 1 98 ? 4.741 11.197 -3.880 1.00 11.49 95 LYS A CA 1
ATOM 768 C C . LYS A 1 98 ? 3.935 10.069 -3.235 1.00 11.94 95 LYS A C 1
ATOM 769 O O . LYS A 1 98 ? 2.750 10.228 -2.955 1.00 14.71 95 LYS A O 1
ATOM 775 N N . LYS A 1 99 ? 4.588 8.937 -2.987 1.00 11.48 96 LYS A N 1
ATOM 776 C CA . LYS A 1 99 ? 3.962 7.811 -2.301 1.00 12.41 96 LYS A CA 1
ATOM 777 C C . LYS A 1 99 ? 4.027 7.956 -0.773 1.00 12.17 96 LYS A C 1
ATOM 778 O O . LYS A 1 99 ? 3.529 7.097 -0.044 1.00 15.00 96 LYS A O 1
ATOM 784 N N . GLY A 1 100 ? 4.651 9.031 -0.293 1.00 12.06 97 GLY A N 1
ATOM 785 C CA . GLY A 1 100 ? 4.809 9.266 1.142 1.00 13.03 97 GLY A CA 1
ATOM 786 C C . GLY A 1 100 ? 6.015 8.570 1.749 1.00 11.92 97 GLY A C 1
ATOM 787 O O . GLY A 1 100 ? 6.125 8.466 2.972 1.00 13.08 97 GLY A O 1
ATOM 788 N N . GLY A 1 101 ? 6.921 8.088 0.902 1.00 11.02 98 GLY A N 1
ATOM 789 C CA . GLY A 1 101 ? 8.085 7.351 1.375 1.00 10.52 98 GLY A CA 1
ATOM 790 C C . GLY A 1 101 ? 9.285 8.221 1.693 1.00 9.96 98 GLY A C 1
ATOM 791 O O . GLY A 1 101 ? 9.264 9.440 1.501 1.00 11.16 98 GLY A O 1
ATOM 792 N N . LEU A 1 102 ? 10.336 7.565 2.173 1.00 8.93 99 LEU A N 1
ATOM 793 C CA . LEU A 1 102 ? 11.615 8.186 2.490 1.00 9.23 99 LEU A CA 1
ATOM 794 C C . LEU A 1 102 ? 12.713 7.362 1.850 1.00 8.49 99 LEU A C 1
ATOM 795 O O . LEU A 1 102 ? 12.614 6.132 1.793 1.00 8.89 99 LEU A O 1
ATOM 800 N N . ILE A 1 103 ? 13.767 8.028 1.388 1.00 8.76 100 ILE A N 1
ATOM 801 C CA . ILE A 1 103 ? 14.802 7.340 0.633 1.00 8.54 100 ILE A CA 1
ATOM 802 C C . ILE A 1 103 ? 16.186 7.952 0.877 1.00 7.97 100 ILE A C 1
ATOM 803 O O . ILE A 1 103 ? 16.381 9.170 0.761 1.00 8.63 100 ILE A O 1
ATOM 808 N N . PHE A 1 104 ? 17.136 7.087 1.230 1.00 7.78 101 PHE A N 1
ATOM 809 C CA . PHE A 1 104 ? 18.549 7.442 1.367 1.00 7.75 101 PHE A CA 1
ATOM 810 C C . PHE A 1 104 ? 19.312 6.792 0.210 1.00 8.17 101 PHE A C 1
ATOM 811 O O . PHE A 1 104 ? 18.926 5.724 -0.274 1.00 10.48 101 PHE A O 1
ATOM 819 N N . LEU A 1 105 ? 20.403 7.419 -0.221 1.00 7.76 102 LEU A N 1
ATOM 820 C CA . LEU A 1 105 ? 21.233 6.871 -1.292 1.00 7.94 102 LEU A CA 1
ATOM 821 C C . LEU A 1 105 ? 22.498 6.252 -0.720 1.00 7.39 102 LEU A C 1
ATOM 822 O O . LEU A 1 105 ? 23.230 6.919 0.008 1.00 7.78 102 LEU A O 1
ATOM 827 N N . GLN A 1 106 ? 22.771 4.992 -1.052 1.00 7.37 103 GLN A N 1
ATOM 828 C CA . GLN A 1 106 ? 24.029 4.382 -0.638 1.00 7.48 103 GLN A CA 1
ATOM 829 C C . GLN A 1 106 ? 25.168 4.834 -1.559 1.00 7.47 103 GLN A C 1
ATOM 830 O O . GLN A 1 106 ? 25.054 4.738 -2.786 1.00 8.52 103 GLN A O 1
ATOM 836 N N . LEU A 1 107 ? 26.251 5.326 -0.949 1.00 7.92 104 LEU A N 1
ATOM 837 C CA . LEU A 1 107 ? 27.430 5.813 -1.661 1.00 7.79 104 LEU A CA 1
ATOM 838 C C . LEU A 1 107 ? 28.552 4.794 -1.575 1.00 8.06 104 LEU A C 1
ATOM 839 O O . LEU A 1 107 ? 28.951 4.403 -0.474 1.00 8.63 104 LEU A O 1
ATOM 844 N N . ILE A 1 108 ? 29.070 4.390 -2.734 1.00 8.63 105 ILE A N 1
ATOM 845 C CA . ILE A 1 108 ? 30.086 3.336 -2.822 1.00 9.08 105 ILE A CA 1
ATOM 846 C C . ILE A 1 108 ? 31.340 3.777 -3.576 1.00 8.98 105 ILE A C 1
ATOM 847 O O . ILE A 1 108 ? 31.272 4.586 -4.517 1.00 10.01 105 ILE A O 1
ATOM 852 N N . HIS A 1 109 ? 32.472 3.217 -3.161 1.00 8.78 106 HIS A N 1
ATOM 853 C CA . HIS A 1 109 ? 33.655 3.120 -3.997 1.00 8.59 106 HIS A CA 1
ATOM 854 C C . HIS A 1 109 ? 34.034 1.661 -4.017 1.00 8.81 106 HIS A C 1
ATOM 855 O O . HIS A 1 109 ? 34.259 1.054 -2.965 1.00 9.32 106 HIS A O 1
ATOM 862 N N . ALA A 1 110 ? 34.109 1.074 -5.209 1.00 8.82 107 ALA A N 1
ATOM 863 C CA . ALA A 1 110 ? 34.300 -0.372 -5.349 1.00 9.44 107 ALA A CA 1
ATOM 864 C C . ALA A 1 110 ? 35.682 -0.876 -4.935 1.00 9.09 107 ALA A C 1
ATOM 865 O O . ALA A 1 110 ? 35.854 -2.069 -4.700 1.00 10.19 107 ALA A O 1
ATOM 867 N N . GLY A 1 111 ? 36.670 0.016 -4.877 1.00 9.22 108 GLY A N 1
ATOM 868 C CA . GLY A 1 111 ? 38.019 -0.368 -4.466 1.00 9.86 108 GLY A CA 1
ATOM 869 C C . GLY A 1 111 ? 38.557 -1.506 -5.319 1.00 9.85 108 GLY A C 1
ATOM 870 O O . GLY A 1 111 ? 38.490 -1.465 -6.553 1.00 9.57 108 GLY A O 1
ATOM 871 N N . ARG A 1 112 ? 39.060 -2.554 -4.674 1.00 10.57 109 ARG A N 1
ATOM 872 C CA . ARG A 1 112 ? 39.674 -3.655 -5.414 1.00 11.19 109 ARG A CA 1
ATOM 873 C C . ARG A 1 112 ? 38.668 -4.518 -6.184 1.00 10.91 109 ARG A C 1
ATOM 874 O O . ARG A 1 112 ? 39.072 -5.409 -6.930 1.00 11.90 109 ARG A O 1
ATOM 882 N N . ALA A 1 113 ? 37.374 -4.248 -6.020 1.00 10.73 110 ALA A N 1
ATOM 883 C CA . ALA A 1 113 ? 36.337 -4.931 -6.793 1.00 11.17 110 ALA A CA 1
ATOM 884 C C . ALA A 1 113 ? 35.951 -4.163 -8.069 1.00 11.35 110 ALA A C 1
ATOM 885 O O . ALA A 1 113 ? 34.972 -4.501 -8.730 1.00 11.94 110 ALA A O 1
ATOM 887 N N . GLY A 1 114 ? 36.714 -3.130 -8.420 1.00 11.08 111 GLY A N 1
ATOM 888 C CA . GLY A 1 114 ? 36.524 -2.455 -9.704 1.00 11.47 111 GLY A CA 1
ATOM 889 C C . GLY A 1 114 ? 36.744 -3.411 -10.865 1.00 11.32 111 GLY A C 1
ATOM 890 O O . GLY A 1 114 ? 37.525 -4.357 -10.757 1.00 12.34 111 GLY A O 1
ATOM 891 N N . ILE A 1 115 ? 36.058 -3.160 -11.977 1.00 10.80 112 ILE A N 1
ATOM 892 C CA A ILE A 1 115 ? 36.184 -3.998 -13.172 0.50 11.38 112 ILE A CA 1
ATOM 893 C CA B ILE A 1 115 ? 36.176 -3.997 -13.170 0.50 11.55 112 ILE A CA 1
ATOM 894 C C . ILE A 1 115 ? 37.385 -3.535 -13.998 1.00 12.07 112 ILE A C 1
ATOM 895 O O . ILE A 1 115 ? 37.358 -2.450 -14.593 1.00 11.96 112 ILE A O 1
ATOM 904 N N . PRO A 1 116 ? 38.458 -4.359 -14.049 1.00 12.48 113 PRO A N 1
ATOM 905 C CA . PRO A 1 116 ? 39.670 -3.911 -14.748 1.00 13.29 113 PRO A CA 1
ATOM 906 C C . PRO A 1 116 ? 39.465 -3.566 -16.225 1.00 13.88 113 PRO A C 1
ATOM 907 O O . PRO A 1 116 ? 40.027 -2.579 -16.700 1.00 15.41 113 PRO A O 1
ATOM 911 N N . GLU A 1 117 ? 38.657 -4.352 -16.933 1.00 14.79 114 GLU A N 1
ATOM 912 C CA . GLU A 1 117 ? 38.448 -4.141 -18.371 1.00 16.41 114 GLU A CA 1
ATOM 913 C C . GLU A 1 117 ? 37.731 -2.824 -18.700 1.00 16.56 114 GLU A C 1
ATOM 914 O O . GLU A 1 117 ? 37.779 -2.354 -19.839 1.00 20.92 114 GLU A O 1
ATOM 920 N N . LYS A 1 118 ? 37.069 -2.237 -17.705 1.00 14.31 115 LYS A N 1
ATOM 921 C CA . LYS A 1 118 ? 36.442 -0.930 -17.864 1.00 14.27 115 LYS A CA 1
ATOM 922 C C . LYS A 1 118 ? 37.339 0.198 -17.362 1.00 14.74 115 LYS A C 1
ATOM 923 O O . LYS A 1 118 ? 37.627 1.148 -18.093 1.00 17.50 115 LYS A O 1
ATOM 929 N N . ILE A 1 119 ? 37.793 0.074 -16.118 1.00 13.41 116 ILE A N 1
ATOM 930 C CA . ILE A 1 119 ? 38.536 1.136 -15.442 1.00 14.24 116 ILE A CA 1
ATOM 931 C C . ILE A 1 119 ? 39.887 1.410 -16.098 1.00 15.72 116 ILE A C 1
ATOM 932 O O . ILE A 1 119 ? 40.269 2.568 -16.282 1.00 16.42 116 ILE A O 1
ATOM 937 N N . LEU A 1 120 ? 40.595 0.349 -16.472 1.00 16.24 117 LEU A N 1
ATOM 938 C CA . LEU A 1 120 ? 41.950 0.497 -17.005 1.00 18.76 117 LEU A CA 1
ATOM 939 C C . LEU A 1 120 ? 41.991 0.997 -18.448 1.00 20.70 117 LEU A C 1
ATOM 94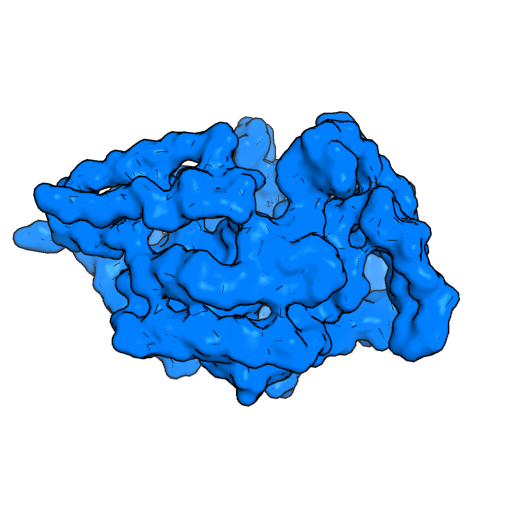0 O O . LEU A 1 120 ? 43.061 1.312 -18.967 1.00 24.04 117 LEU A O 1
ATOM 945 N N . GLN A 1 121 ? 40.827 1.078 -19.087 1.00 20.25 118 GLN A N 1
ATOM 946 C CA . GLN A 1 121 ? 40.732 1.600 -20.445 1.00 24.90 118 GLN A CA 1
ATOM 947 C C . GLN A 1 121 ? 40.304 3.074 -20.462 1.00 25.71 118 GLN A C 1
ATOM 948 O O . GLN A 1 121 ? 40.146 3.674 -21.529 0.50 26.93 118 GLN A O 1
ATOM 954 N N . GLN A 1 122 ? 40.145 3.650 -19.269 1.00 26.56 119 GLN A N 1
ATOM 955 C CA . GLN A 1 122 ? 39.888 5.083 -19.107 1.00 28.58 119 GLN A CA 1
ATOM 956 C C . GLN A 1 122 ? 41.198 5.869 -19.178 1.00 31.42 119 GLN A C 1
ATOM 957 O O . GLN A 1 122 ? 42.208 5.436 -18.613 1.00 30.37 119 GLN A O 1
ATOM 963 N N . PRO A 1 123 ? 41.188 7.027 -19.871 1.00 34.85 120 PRO A N 1
ATOM 964 C CA . PRO A 1 123 ? 42.390 7.858 -20.002 1.00 37.60 120 PRO A CA 1
ATOM 965 C C . PRO A 1 123 ? 42.839 8.494 -18.683 1.00 40.12 120 PRO A C 1
ATOM 966 O O . PRO A 1 123 ? 42.015 9.026 -17.933 1.00 40.85 120 PRO A O 1
ATOM 970 N N . LYS A 1 124 ? 44.141 8.421 -18.416 1.00 43.12 121 LYS A N 1
ATOM 971 C CA . LYS A 1 124 ? 44.748 8.998 -17.216 1.00 44.63 121 LYS A CA 1
ATOM 972 C C . LYS A 1 124 ? 45.171 10.445 -17.487 1.00 48.28 121 LYS A C 1
ATOM 973 O O . LYS A 1 124 ? 46.334 10.702 -17.810 1.00 50.36 121 LYS A O 1
ATOM 979 N N . SER A 1 125 ? 44.234 11.385 -17.355 1.00 51.98 122 SER A N 1
ATOM 980 C CA . SER A 1 125 ? 44.490 12.771 -17.767 1.00 52.86 122 SER A CA 1
ATOM 981 C C . SER A 1 125 ? 43.670 13.856 -17.057 1.00 53.05 122 SER A C 1
ATOM 982 O O . SER A 1 125 ? 42.616 13.585 -16.476 1.00 53.29 122 SER A O 1
ATOM 985 N N . ASP A 1 126 ? 44.202 15.080 -17.113 1.00 51.95 123 ASP A N 1
ATOM 986 C CA . ASP A 1 126 ? 43.492 16.331 -16.792 1.00 49.77 123 ASP A CA 1
ATOM 987 C C . ASP A 1 126 ? 43.178 16.578 -15.305 1.00 47.03 123 ASP A C 1
ATOM 988 O O . ASP A 1 126 ? 44.089 16.690 -14.482 1.00 50.62 123 ASP A O 1
ATOM 993 N N . GLN A 1 127 ? 41.889 16.672 -14.983 1.00 43.30 124 GLN A N 1
ATOM 994 C CA . GLN A 1 127 ? 41.421 17.108 -13.665 1.00 38.87 124 GLN A CA 1
ATOM 995 C C . GLN A 1 127 ? 41.156 15.942 -12.707 1.00 37.22 124 GLN A C 1
ATOM 996 O O . GLN A 1 127 ? 40.465 16.109 -11.697 1.00 38.45 124 GLN A O 1
ATOM 1002 N N . ASP A 1 128 ? 41.711 14.770 -13.017 1.00 32.21 125 ASP A N 1
ATOM 1003 C CA . ASP A 1 128 ? 41.443 13.560 -12.238 1.00 28.95 125 ASP A CA 1
ATOM 1004 C C . ASP A 1 128 ? 42.664 12.635 -12.134 1.00 26.27 125 ASP A C 1
ATOM 1005 O O . ASP A 1 128 ? 42.853 11.756 -12.979 1.00 25.32 125 ASP A O 1
ATOM 1010 N N . PRO A 1 129 ? 43.487 12.815 -11.080 1.00 24.99 126 PRO A N 1
ATOM 1011 C CA . PRO A 1 129 ? 44.659 11.955 -10.852 1.00 22.47 126 PRO A CA 1
ATOM 1012 C C . PRO A 1 129 ? 44.317 10.503 -10.475 1.00 20.97 126 PRO A C 1
ATOM 1013 O O . PRO A 1 129 ? 45.199 9.644 -10.503 1.00 21.88 126 PRO A O 1
ATOM 1017 N N . LEU A 1 130 ? 43.057 10.236 -10.129 1.00 18.13 127 LEU A N 1
ATOM 1018 C CA . LEU A 1 130 ? 42.612 8.880 -9.771 1.00 15.93 127 LEU A CA 1
ATOM 1019 C C . LEU A 1 130 ? 42.081 8.071 -10.952 1.00 15.27 127 LEU A C 1
ATOM 1020 O O . LEU A 1 130 ? 41.738 6.900 -10.793 1.00 14.71 127 LEU A O 1
ATOM 1025 N N . ALA A 1 131 ? 42.013 8.693 -12.126 1.00 15.24 128 ALA A N 1
ATOM 1026 C CA . ALA A 1 131 ? 41.430 8.060 -13.309 1.00 16.07 128 ALA A CA 1
ATOM 1027 C C . ALA A 1 131 ? 42.309 6.952 -13.897 1.00 15.89 128 ALA A C 1
ATOM 1028 O O . ALA A 1 131 ? 43.540 7.022 -13.838 1.00 16.84 128 ALA A O 1
ATOM 1030 N N . GLY A 1 132 ? 41.665 5.925 -14.447 1.00 14.79 129 GLY A N 1
ATOM 1031 C CA . GLY A 1 132 ? 42.367 4.857 -15.164 1.00 14.50 129 GLY A CA 1
ATOM 1032 C C . GLY A 1 132 ? 43.213 3.940 -14.301 1.00 14.88 129 GLY A C 1
ATOM 1033 O O . GLY A 1 132 ? 44.185 3.350 -14.776 1.00 16.80 129 GLY A O 1
ATOM 1034 N N . ARG A 1 133 ? 42.836 3.816 -13.032 1.00 14.23 130 ARG A N 1
ATOM 1035 C CA . ARG A 1 133 ? 43.613 3.058 -12.053 1.00 13.74 130 ARG A CA 1
ATOM 1036 C C . ARG A 1 133 ? 42.714 2.224 -11.148 1.00 12.91 130 ARG A C 1
ATOM 1037 O O . ARG A 1 133 ? 41.636 2.671 -10.754 1.00 13.47 130 ARG A O 1
ATOM 1045 N N . LEU A 1 134 ? 43.165 1.015 -10.820 1.00 13.03 131 LEU A N 1
ATOM 1046 C CA . LEU A 1 134 ? 42.537 0.214 -9.771 1.00 12.79 131 LEU A CA 1
ATOM 1047 C C . LEU A 1 134 ? 43.163 0.612 -8.443 1.00 12.55 131 LEU A C 1
ATOM 1048 O O . LEU A 1 134 ? 44.389 0.706 -8.334 1.00 13.57 131 LEU A O 1
ATOM 1053 N N . LEU A 1 135 ? 42.317 0.850 -7.443 1.00 11.55 132 LEU A N 1
ATOM 1054 C CA . LEU A 1 135 ? 42.738 1.491 -6.195 1.00 11.44 132 LEU A CA 1
ATOM 1055 C C . LEU A 1 135 ? 42.219 0.753 -4.976 1.00 11.58 132 LEU A C 1
ATOM 1056 O O . LEU A 1 135 ? 41.057 0.359 -4.941 1.00 12.46 132 LEU A O 1
ATOM 1061 N N . ALA A 1 136 ? 43.077 0.587 -3.971 1.00 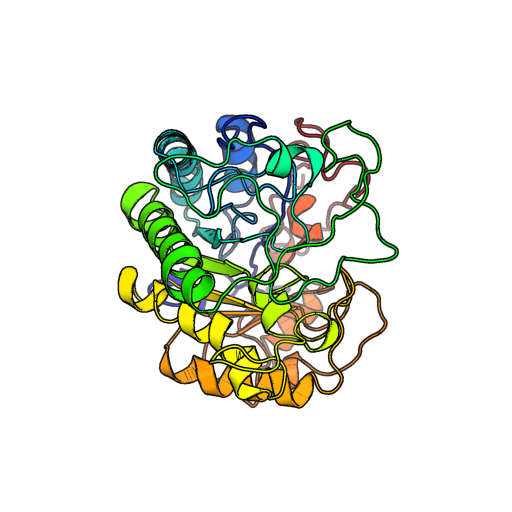11.14 133 ALA A N 1
ATOM 1062 C CA . ALA A 1 136 ? 42.689 -0.092 -2.732 1.00 11.22 133 ALA A CA 1
ATOM 1063 C C . ALA A 1 136 ? 43.589 0.284 -1.558 1.00 11.10 133 ALA A C 1
ATOM 1064 O O . ALA A 1 136 ? 44.501 1.094 -1.701 1.00 11.73 133 ALA A O 1
ATOM 1066 N N . ALA A 1 137 ? 43.320 -0.312 -0.398 1.00 11.35 134 ALA A N 1
ATOM 1067 C CA . ALA A 1 137 ? 44.151 -0.128 0.794 1.00 11.31 134 ALA A CA 1
ATOM 1068 C C . ALA A 1 137 ? 45.555 -0.697 0.595 1.00 11.84 134 ALA A C 1
ATOM 1069 O O . ALA A 1 137 ? 46.546 -0.095 1.009 1.00 12.48 134 ALA A O 1
ATOM 1071 N N . SER A 1 138 ? 45.617 -1.867 -0.040 1.00 12.27 135 SER A N 1
ATOM 1072 C CA . SER A 1 138 ? 46.857 -2.610 -0.255 1.00 13.38 135 SER A CA 1
ATOM 1073 C C . SER A 1 138 ? 46.796 -3.306 -1.607 1.00 13.95 135 SER A C 1
ATOM 1074 O O . SER A 1 138 ? 45.710 -3.525 -2.145 1.00 14.85 135 SER A O 1
ATOM 1077 N N . ALA A 1 139 ? 47.963 -3.660 -2.142 1.00 14.13 136 ALA A N 1
ATOM 1078 C CA . ALA A 1 139 ? 48.060 -4.358 -3.420 1.00 15.31 136 ALA A CA 1
ATOM 1079 C C . ALA A 1 139 ? 47.807 -5.860 -3.258 1.00 16.75 136 ALA A C 1
ATOM 1080 O O . ALA A 1 139 ? 48.700 -6.686 -3.480 1.00 18.92 136 ALA A O 1
ATOM 1082 N N . ILE A 1 140 ? 46.586 -6.200 -2.854 1.00 15.81 137 ILE A N 1
ATOM 1083 C CA . ILE A 1 140 ? 46.165 -7.583 -2.659 1.00 15.86 137 ILE A CA 1
ATOM 1084 C C . ILE A 1 140 ? 44.874 -7.786 -3.445 1.00 15.59 137 ILE A C 1
ATOM 1085 O O . ILE A 1 140 ? 43.855 -7.168 -3.131 1.00 14.85 137 ILE A O 1
ATOM 1090 N N . PRO A 1 141 ? 44.906 -8.650 -4.471 1.00 14.72 138 PRO A N 1
ATOM 1091 C CA . PRO A 1 141 ? 43.703 -8.844 -5.271 1.00 14.52 138 PRO A CA 1
ATOM 1092 C C . PRO A 1 141 ? 42.705 -9.771 -4.585 1.00 14.84 138 PRO A C 1
ATOM 1093 O O . PRO A 1 141 ? 43.087 -10.571 -3.724 1.00 15.77 138 PRO A O 1
ATOM 1097 N N . ILE A 1 142 ? 41.436 -9.649 -4.964 1.00 14.47 139 ILE A N 1
ATOM 1098 C CA . ILE A 1 142 ? 40.426 -10.649 -4.620 1.00 15.47 139 ILE A CA 1
ATOM 1099 C C . ILE A 1 142 ? 40.828 -11.964 -5.283 1.00 16.46 139 ILE A C 1
ATOM 1100 O O . ILE A 1 142 ? 41.135 -11.992 -6.480 1.00 18.88 139 ILE A O 1
ATOM 1105 N N . LYS A 1 143 ? 40.840 -13.037 -4.494 1.00 17.33 140 LYS A N 1
ATOM 1106 C CA . LYS A 1 143 ? 41.278 -14.349 -4.959 1.00 19.44 140 LYS A CA 1
ATOM 1107 C C . LYS A 1 143 ? 40.130 -15.350 -4.930 1.00 19.53 140 LYS A C 1
ATOM 1108 O O . LYS A 1 143 ? 39.232 -15.252 -4.086 1.00 20.43 140 LYS A O 1
ATOM 1114 N N . ASP A 1 144 ? 40.166 -16.295 -5.869 1.00 20.68 141 ASP A N 1
ATOM 1115 C CA . ASP A 1 144 ? 39.226 -17.423 -5.920 1.00 21.97 141 ASP A CA 1
ATOM 1116 C C . ASP A 1 144 ? 37.752 -17.014 -5.997 1.00 23.32 141 ASP A C 1
ATOM 1117 O O . ASP A 1 144 ? 36.866 -17.681 -5.451 1.00 26.23 141 ASP A O 1
ATOM 1122 N N . HIS A 1 145 ? 37.515 -15.904 -6.687 1.00 23.75 142 HIS A N 1
ATOM 1123 C CA . HIS A 1 145 ? 36.182 -15.406 -6.972 1.00 23.80 142 HIS A CA 1
ATOM 1124 C C . HIS A 1 145 ? 36.317 -14.582 -8.213 1.00 20.76 142 HIS A C 1
ATOM 1125 O O . HIS A 1 145 ? 37.017 -13.573 -8.213 1.00 21.11 142 HIS A O 1
ATOM 1132 N N . ARG A 1 146 ? 35.687 -15.025 -9.297 1.00 18.52 143 ARG A N 1
ATOM 1133 C CA . ARG A 1 146 ? 35.729 -14.282 -10.557 1.00 16.98 143 ARG A CA 1
ATOM 1134 C C . ARG A 1 146 ? 34.686 -13.180 -10.559 1.00 16.27 143 ARG A C 1
ATOM 1135 O O . ARG A 1 146 ? 33.704 -13.238 -9.816 1.00 17.10 143 ARG A O 1
ATOM 1143 N N . ILE A 1 147 ? 34.909 -12.171 -11.396 1.00 14.65 144 ILE A N 1
ATOM 1144 C CA . ILE A 1 147 ? 33.873 -11.193 -11.695 1.00 14.94 144 ILE A CA 1
ATOM 1145 C C . ILE A 1 147 ? 32.743 -11.946 -12.391 1.00 15.07 144 ILE A C 1
ATOM 1146 O O . ILE A 1 147 ? 32.975 -12.576 -13.424 1.00 14.96 144 ILE A O 1
ATOM 1151 N N . PRO A 1 148 ? 31.520 -11.904 -11.824 1.00 14.75 145 PRO A N 1
ATOM 1152 C CA . PRO A 1 148 ? 30.415 -12.642 -12.452 1.00 16.09 145 PRO A CA 1
ATOM 1153 C C . PRO A 1 148 ? 30.095 -12.122 -13.853 1.00 16.28 145 PRO A C 1
ATOM 1154 O O . PRO A 1 148 ? 30.354 -10.952 -14.150 1.00 15.40 145 PRO A O 1
ATOM 1158 N N . ALA A 1 149 ? 29.535 -12.988 -14.696 1.00 16.46 146 ALA A N 1
ATOM 1159 C CA . ALA A 1 149 ? 29.208 -12.641 -16.081 1.00 17.43 146 ALA A CA 1
ATOM 1160 C C . ALA A 1 149 ? 28.316 -11.405 -16.185 1.00 16.53 146 ALA A C 1
ATOM 1161 O O . ALA A 1 149 ? 28.448 -10.622 -17.124 1.00 18.39 146 ALA A O 1
ATOM 1163 N N . TYR A 1 150 ? 27.426 -11.232 -15.210 1.00 17.03 147 TYR A N 1
ATOM 1164 C CA . TYR A 1 150 ? 26.501 -10.096 -15.196 1.00 17.23 147 TYR A CA 1
ATOM 1165 C C . TYR A 1 150 ? 27.123 -8.757 -14.767 1.00 16.11 147 TYR A C 1
ATOM 1166 O O . TYR A 1 150 ? 26.471 -7.716 -14.884 1.00 16.81 147 TYR A O 1
ATOM 1175 N N . PHE A 1 151 ? 28.363 -8.779 -14.274 1.00 14.40 148 PHE A N 1
ATOM 1176 C CA . PHE A 1 151 ? 29.105 -7.537 -14.001 1.00 13.82 148 PHE A CA 1
ATOM 1177 C C . PHE A 1 151 ? 30.254 -7.334 -14.992 1.00 15.25 148 PHE A C 1
ATOM 1178 O O . PHE A 1 151 ? 30.822 -6.248 -15.077 1.00 16.08 148 PHE A O 1
ATOM 1186 N N . ALA A 1 152 ? 30.610 -8.390 -15.715 1.00 17.36 149 ALA A N 1
ATOM 1187 C CA . ALA A 1 152 ? 31.778 -8.377 -16.586 1.00 17.93 149 ALA A CA 1
ATOM 1188 C C . ALA A 1 152 ? 31.561 -7.547 -17.845 1.00 18.61 149 ALA A C 1
ATOM 1189 O O . ALA A 1 152 ? 30.473 -7.559 -18.425 1.00 19.45 149 ALA A O 1
ATOM 1191 N N . ALA A 1 153 ? 32.608 -6.842 -18.272 1.00 19.13 150 ALA A N 1
ATOM 1192 C CA . ALA A 1 153 ? 32.566 -6.042 -19.500 1.00 20.56 150 ALA A CA 1
ATOM 1193 C C . ALA A 1 153 ? 32.167 -6.860 -20.732 1.00 21.26 150 ALA A C 1
ATOM 1194 O O . ALA A 1 153 ? 31.425 -6.377 -21.588 1.00 24.29 150 ALA A O 1
ATOM 1196 N N . SER A 1 154 ? 32.647 -8.100 -20.796 1.00 22.21 151 SER A N 1
ATOM 1197 C CA . SER A 1 154 ? 32.426 -8.981 -21.946 1.00 23.32 151 SER A CA 1
ATOM 1198 C C . SER A 1 154 ? 31.150 -9.822 -21.852 1.00 24.30 151 SER A C 1
ATOM 1199 O O . SER A 1 154 ? 30.758 -10.467 -22.826 1.00 27.36 151 SER A O 1
ATOM 1202 N N . GLY A 1 155 ? 30.513 -9.827 -20.683 1.00 23.76 152 GLY A N 1
ATOM 1203 C CA . GLY A 1 155 ? 29.323 -10.649 -20.457 1.00 22.71 152 GLY A CA 1
ATOM 1204 C C . GLY A 1 155 ? 29.647 -12.096 -20.122 1.00 22.89 152 GLY A C 1
ATOM 1205 O O . GLY A 1 155 ? 28.761 -12.953 -20.109 1.00 23.12 152 GLY A O 1
ATOM 1206 N N . GLU A 1 156 ? 30.927 -12.363 -19.870 1.00 22.20 153 GLU A N 1
ATOM 1207 C CA . GLU A 1 156 ? 31.407 -13.666 -19.413 1.00 22.21 153 GLU A CA 1
ATOM 1208 C C . GLU A 1 156 ? 32.357 -13.420 -18.248 1.00 20.93 153 GLU A C 1
ATOM 1209 O O . GLU A 1 156 ? 32.895 -12.319 -18.111 1.00 20.90 153 GLU A O 1
ATOM 1215 N N . LYS A 1 157 ? 32.575 -14.436 -17.415 1.00 20.17 154 LYS A N 1
ATOM 1216 C CA . LYS A 1 157 ? 33.415 -14.285 -16.223 1.00 19.46 154 LYS A CA 1
ATOM 1217 C C . LYS A 1 157 ? 34.757 -13.631 -16.537 1.00 19.60 154 LYS A C 1
ATOM 1218 O O . LYS A 1 157 ? 35.413 -13.975 -17.525 1.00 19.33 154 LYS A O 1
ATOM 1224 N N . GLU A 1 158 ? 35.138 -12.671 -15.700 1.00 18.59 155 GLU A N 1
ATOM 1225 C CA . GLU A 1 158 ? 36.413 -11.970 -15.827 1.00 17.42 155 GLU A CA 1
ATOM 1226 C C . GLU A 1 158 ? 37.191 -12.083 -14.513 1.00 16.49 155 GLU A C 1
ATOM 1227 O O . GLU A 1 158 ? 36.669 -12.595 -13.520 1.00 17.37 155 GLU A O 1
ATOM 1233 N N . THR A 1 159 ? 38.438 -11.621 -14.514 1.00 17.04 156 THR A N 1
ATOM 1234 C CA A THR A 1 159 ? 39.318 -11.753 -13.356 0.50 15.78 156 THR A CA 1
ATOM 1235 C CA B THR A 1 159 ? 39.305 -11.748 -13.342 0.50 15.84 156 THR A CA 1
ATOM 1236 C C . THR A 1 159 ? 39.502 -10.411 -12.647 1.00 14.80 156 THR A C 1
ATOM 1237 O O . THR A 1 159 ? 39.705 -9.384 -13.295 1.00 16.14 156 THR A O 1
ATOM 1244 N N . TYR A 1 160 ? 39.424 -10.425 -11.317 1.00 13.65 157 TYR A N 1
ATOM 1245 C CA . TYR A 1 160 ? 39.730 -9.230 -10.536 1.00 13.81 157 TYR A CA 1
ATOM 1246 C C . TYR A 1 160 ? 41.218 -8.917 -10.648 1.00 14.39 157 TYR A C 1
ATOM 1247 O O . TYR A 1 160 ? 42.041 -9.828 -10.761 1.00 15.89 157 TYR A O 1
ATOM 1256 N N . GLY A 1 161 ? 41.546 -7.628 -10.643 1.00 14.15 158 GLY A N 1
ATOM 1257 C CA . GLY A 1 161 ? 42.909 -7.167 -10.876 1.00 14.78 158 GLY A CA 1
ATOM 1258 C C . GLY A 1 161 ? 43.673 -6.881 -9.603 1.00 14.67 158 GLY A C 1
ATOM 1259 O O . GLY A 1 161 ? 43.096 -6.840 -8.518 1.00 15.65 158 GLY A O 1
ATOM 1260 N N . VAL A 1 162 ? 44.982 -6.694 -9.729 1.00 16.20 159 VAL A N 1
ATOM 1261 C CA . VAL A 1 162 ? 45.796 -6.272 -8.595 1.00 16.42 159 VAL A CA 1
ATOM 1262 C C . VAL A 1 162 ? 45.685 -4.755 -8.470 1.00 16.31 159 VAL A C 1
ATOM 1263 O O . VAL A 1 162 ? 46.070 -4.021 -9.386 1.00 16.51 159 VAL A O 1
ATOM 1267 N N . PRO A 1 163 ? 45.142 -4.277 -7.340 1.00 15.05 160 PRO A N 1
ATOM 1268 C CA . PRO A 1 163 ? 44.976 -2.841 -7.187 1.00 14.63 160 PRO A CA 1
ATOM 1269 C C . PRO A 1 163 ? 46.278 -2.162 -6.783 1.00 14.44 160 PRO A C 1
ATOM 1270 O O . PRO A 1 163 ? 47.199 -2.823 -6.294 1.00 15.02 160 PRO A O 1
ATOM 1274 N N . GLU A 1 164 ? 46.344 -0.853 -7.003 1.00 15.35 161 GLU A N 1
ATOM 1275 C CA . GLU A 1 164 ? 47.421 -0.034 -6.473 1.00 15.64 161 GLU A CA 1
ATOM 1276 C C . GLU A 1 164 ? 47.087 0.372 -5.047 1.00 14.73 161 GLU A C 1
ATOM 1277 O O . GLU A 1 164 ? 45.920 0.614 -4.715 1.00 14.69 161 GLU A O 1
ATOM 1283 N N . GLU A 1 165 ? 48.117 0.459 -4.209 1.00 13.87 162 GLU A N 1
ATOM 1284 C CA . GLU A 1 165 ? 47.964 0.961 -2.850 1.00 14.10 162 GLU A CA 1
ATOM 1285 C C . GLU A 1 165 ? 47.787 2.481 -2.887 1.00 12.95 162 GLU A C 1
ATOM 1286 O O . GLU A 1 165 ? 48.687 3.202 -3.305 1.00 13.50 162 GLU A O 1
ATOM 1292 N N . LEU A 1 166 ? 46.623 2.960 -2.457 1.00 11.59 163 LEU A N 1
ATOM 1293 C CA . LEU A 1 166 ? 46.372 4.401 -2.367 1.00 10.98 163 LEU A CA 1
ATOM 1294 C C . LEU A 1 166 ? 47.365 5.049 -1.421 1.00 10.78 163 LEU A C 1
ATOM 1295 O O . LEU A 1 166 ? 47.634 4.517 -0.349 1.00 11.15 163 LEU A O 1
ATOM 1300 N N . THR A 1 167 ? 47.909 6.197 -1.796 1.00 10.31 164 THR A N 1
ATOM 1301 C CA . THR A 1 167 ? 48.721 6.945 -0.846 1.00 10.32 164 THR A CA 1
ATOM 1302 C C . THR A 1 167 ? 47.780 7.632 0.146 1.00 10.10 164 THR A C 1
ATOM 1303 O O . THR A 1 167 ? 46.590 7.824 -0.140 1.00 10.29 164 THR A O 1
ATOM 1307 N N . ASP A 1 168 ? 48.312 8.002 1.311 1.00 10.55 165 ASP A N 1
ATOM 1308 C CA . ASP A 1 168 ? 47.544 8.789 2.280 1.00 10.86 165 ASP A CA 1
ATOM 1309 C C . ASP A 1 168 ? 47.010 10.079 1.636 1.00 10.23 165 ASP A C 1
ATOM 1310 O O . ASP A 1 168 ? 45.864 10.464 1.859 1.00 11.00 165 ASP A O 1
ATOM 1315 N N . ASP A 1 169 ? 47.849 10.720 0.819 1.00 10.28 166 ASP A N 1
ATOM 1316 C CA . ASP A 1 169 ? 47.479 11.885 0.009 1.00 10.78 166 ASP A CA 1
ATOM 1317 C C . ASP A 1 169 ? 46.219 11.607 -0.814 1.00 10.19 166 ASP A C 1
ATOM 1318 O O . ASP A 1 169 ? 45.247 12.360 -0.751 1.00 10.34 166 ASP A O 1
ATOM 1323 N N . GLU A 1 170 ? 46.236 10.518 -1.579 1.00 10.35 167 GLU A N 1
ATOM 1324 C CA . GLU A 1 170 ? 45.095 10.151 -2.413 1.00 10.58 167 GLU A CA 1
ATOM 1325 C C . GLU A 1 170 ? 43.827 9.869 -1.608 1.00 10.23 167 GLU A C 1
ATOM 1326 O O . GLU A 1 170 ? 42.731 10.229 -2.032 1.00 11.19 167 GLU A O 1
ATOM 1332 N N . VAL A 1 171 ? 43.973 9.251 -0.438 1.00 10.63 168 VAL A N 1
ATOM 1333 C CA . VAL A 1 171 ? 42.821 8.994 0.428 1.00 10.91 168 VAL A CA 1
ATOM 1334 C C . VAL A 1 171 ? 42.218 10.318 0.910 1.00 10.60 168 VAL A C 1
ATOM 1335 O O . VAL A 1 171 ? 41.018 10.553 0.762 1.00 11.61 168 VAL A O 1
ATOM 1339 N N . ARG A 1 172 ? 43.073 11.181 1.460 1.00 11.28 169 ARG A N 1
ATOM 1340 C CA . ARG A 1 172 ? 42.655 12.426 2.109 1.00 12.30 169 ARG A CA 1
ATOM 1341 C C . ARG A 1 172 ? 42.124 13.439 1.103 1.00 11.87 169 ARG A C 1
ATOM 1342 O O . ARG A 1 172 ? 41.111 14.101 1.336 1.00 12.96 169 ARG A O 1
ATOM 1350 N N . ASN A 1 173 ? 42.825 13.557 -0.017 1.00 11.18 170 ASN A N 1
ATOM 1351 C CA . ASN A 1 173 ? 42.584 14.634 -0.967 1.00 11.68 170 ASN A CA 1
ATOM 1352 C C . ASN A 1 173 ? 41.823 14.201 -2.208 1.00 12.59 170 ASN A C 1
ATOM 1353 O O . ASN A 1 173 ? 41.348 15.039 -2.969 1.00 14.47 170 ASN A O 1
ATOM 1358 N N . GLY A 1 174 ? 41.702 12.892 -2.402 1.00 11.64 171 GLY A N 1
ATOM 1359 C CA . GLY A 1 174 ? 41.019 12.343 -3.567 1.00 12.20 171 GLY A CA 1
ATOM 1360 C C . GLY A 1 174 ? 39.729 11.636 -3.199 1.00 12.22 171 GLY A C 1
ATOM 1361 O O . GLY A 1 174 ? 38.651 12.022 -3.654 1.00 15.35 171 GLY A O 1
ATOM 1362 N N . ILE A 1 175 ? 39.837 10.609 -2.358 1.00 11.17 172 ILE A N 1
ATOM 1363 C CA . ILE A 1 175 ? 38.710 9.733 -2.048 1.00 11.29 172 ILE A CA 1
ATOM 1364 C C . ILE A 1 175 ? 37.657 10.441 -1.194 1.00 10.28 172 ILE A C 1
ATOM 1365 O O . ILE A 1 175 ? 36.479 10.484 -1.563 1.00 10.50 172 ILE A O 1
ATOM 1370 N N . ILE A 1 176 ? 38.082 10.993 -0.059 1.00 10.44 173 ILE A N 1
ATOM 1371 C CA . ILE A 1 176 ? 37.126 11.593 0.873 1.00 10.82 173 ILE A CA 1
ATOM 1372 C C . ILE A 1 176 ? 36.286 12.705 0.218 1.00 10.17 173 ILE A C 1
ATOM 1373 O O . ILE A 1 176 ? 35.064 12.700 0.352 1.00 10.62 173 ILE A O 1
ATOM 1378 N N . PRO A 1 177 ? 36.928 13.634 -0.527 1.00 10.41 174 PRO A N 1
ATOM 1379 C CA . PRO A 1 177 ? 36.123 14.687 -1.162 1.00 10.59 174 PRO A CA 1
ATOM 1380 C C . PRO A 1 177 ? 35.082 14.176 -2.163 1.00 9.88 174 PRO A C 1
ATOM 1381 O O . PRO A 1 177 ? 34.051 14.817 -2.348 1.00 10.48 174 PRO A O 1
ATOM 1385 N N . LEU A 1 178 ? 35.336 13.034 -2.798 1.00 10.04 175 LEU A N 1
ATOM 1386 C CA . LEU A 1 178 ? 34.347 12.452 -3.705 1.00 10.01 175 LEU A CA 1
ATOM 1387 C C . LEU A 1 178 ? 33.079 12.014 -2.980 1.00 9.03 175 LEU A C 1
ATOM 1388 O O . LEU A 1 178 ? 31.971 12.209 -3.476 1.00 9.16 175 LEU A O 1
ATOM 1393 N N . PHE A 1 179 ? 33.243 11.434 -1.796 1.00 8.96 176 PHE A N 1
ATOM 1394 C CA . PHE A 1 179 ? 32.095 11.066 -0.966 1.00 8.81 176 PHE A CA 1
ATOM 1395 C C . PHE A 1 179 ? 31.310 12.299 -0.539 1.00 8.68 176 PHE A C 1
ATOM 1396 O O . PHE A 1 179 ? 30.080 12.297 -0.566 1.00 9.37 176 PHE A O 1
ATOM 1404 N N . VAL A 1 180 ? 32.026 13.359 -0.173 1.00 9.36 177 VAL A N 1
ATOM 1405 C CA . VAL A 1 180 ? 31.387 14.599 0.250 1.00 9.59 177 VAL A CA 1
ATOM 1406 C C . VAL A 1 180 ? 30.576 15.209 -0.893 1.00 9.08 177 VAL A C 1
ATOM 1407 O O . VAL A 1 180 ? 29.416 15.581 -0.702 1.00 9.21 177 VAL A O 1
ATOM 1411 N N . GLU A 1 181 ? 31.179 15.303 -2.077 1.00 9.63 178 GLU A N 1
ATOM 1412 C CA . GLU A 1 181 ? 30.489 15.873 -3.227 1.00 10.63 178 GLU A CA 1
ATOM 1413 C C . GLU A 1 181 ? 29.284 15.030 -3.624 1.00 9.27 178 GLU A C 1
ATOM 1414 O O . GLU A 1 181 ? 28.228 15.563 -3.961 1.00 10.03 178 GLU A O 1
ATOM 1420 N N . GLY A 1 182 ? 29.448 13.711 -3.570 1.00 9.01 179 GLY A N 1
ATOM 1421 C CA . GLY A 1 182 ? 28.360 12.799 -3.886 1.00 9.00 179 GLY A CA 1
ATOM 1422 C C . GLY A 1 182 ? 27.182 12.992 -2.944 1.00 8.50 179 GLY A C 1
ATOM 1423 O O . GLY A 1 182 ? 26.029 12.995 -3.375 1.00 8.91 179 GLY A O 1
ATOM 1424 N N . ALA A 1 183 ? 27.469 13.164 -1.652 1.00 8.18 180 ALA A N 1
ATOM 1425 C CA . ALA A 1 183 ? 26.426 13.372 -0.653 1.00 8.65 180 ALA A CA 1
ATOM 1426 C C . ALA A 1 183 ? 25.676 14.684 -0.880 1.00 8.24 180 ALA A C 1
ATOM 1427 O O . ALA A 1 183 ? 24.444 14.726 -0.812 1.00 8.44 180 ALA A O 1
ATOM 1429 N N . LYS A 1 184 ? 26.422 15.752 -1.150 1.00 8.58 181 LYS A N 1
ATOM 1430 C CA . LYS A 1 184 ? 25.822 17.044 -1.470 1.00 9.55 181 LYS A CA 1
ATOM 1431 C C . LYS A 1 184 ? 24.953 16.961 -2.726 1.00 9.53 181 LYS A C 1
ATOM 1432 O O . LYS A 1 184 ? 23.835 17.474 -2.754 1.00 9.85 181 LYS A O 1
ATOM 1438 N N . ASN A 1 185 ? 25.449 16.279 -3.755 1.00 8.93 182 ASN A N 1
ATOM 1439 C CA . ASN A 1 185 ? 24.656 16.080 -4.963 1.00 8.59 182 ASN A CA 1
ATOM 1440 C C . ASN A 1 185 ? 23.361 15.326 -4.681 1.00 8.78 182 ASN A C 1
ATOM 1441 O O . ASN A 1 185 ? 22.287 15.738 -5.113 1.00 9.64 182 ASN A O 1
ATOM 1446 N N . ALA A 1 186 ? 23.468 14.227 -3.942 1.00 8.72 183 ALA A N 1
ATOM 1447 C CA . ALA A 1 186 ? 22.313 13.386 -3.651 1.00 8.62 183 ALA A CA 1
ATOM 1448 C C . ALA A 1 186 ? 21.223 14.153 -2.912 1.00 8.32 183 ALA A C 1
ATOM 1449 O O . ALA A 1 186 ? 20.049 14.110 -3.281 1.00 8.91 183 ALA A O 1
ATOM 1451 N N . ILE A 1 187 ? 21.622 14.853 -1.860 1.00 8.21 184 ILE A N 1
ATOM 1452 C CA . ILE A 1 187 ? 20.661 15.479 -0.968 1.00 8.96 184 ILE A CA 1
ATOM 1453 C C . ILE A 1 187 ? 20.246 16.867 -1.459 1.00 8.98 184 ILE A C 1
ATOM 1454 O O . ILE A 1 187 ? 19.052 17.138 -1.634 1.00 9.78 184 ILE A O 1
ATOM 1459 N N . PHE A 1 188 ? 21.224 17.737 -1.697 1.00 9.57 185 PHE A N 1
ATOM 1460 C CA . PHE A 1 188 ? 20.921 19.128 -2.050 1.00 9.72 185 PHE A CA 1
ATOM 1461 C C . PHE A 1 188 ? 20.289 19.261 -3.431 1.00 10.02 185 PHE A C 1
ATOM 1462 O O . PHE A 1 188 ? 19.469 20.149 -3.644 1.00 11.70 185 PHE A O 1
ATOM 1470 N N . LYS A 1 189 ? 20.697 18.405 -4.365 1.00 9.85 186 LYS A N 1
ATOM 1471 C CA . LYS A 1 189 ? 20.306 18.554 -5.767 1.00 10.08 186 LYS A CA 1
ATOM 1472 C C . LYS A 1 189 ? 19.279 17.514 -6.240 1.00 9.65 186 LYS A C 1
ATOM 1473 O O . LYS A 1 189 ? 18.346 17.850 -6.966 1.00 12.47 186 LYS A O 1
ATOM 1479 N N . ALA A 1 190 ? 19.430 16.260 -5.822 1.00 9.49 187 ALA A N 1
ATOM 1480 C CA . ALA A 1 190 ? 18.460 15.227 -6.194 1.00 9.52 187 ALA A CA 1
ATOM 1481 C C . ALA A 1 190 ? 17.313 15.060 -5.193 1.00 9.24 187 ALA A C 1
ATOM 1482 O O . ALA A 1 190 ? 16.304 14.431 -5.518 1.00 10.79 187 ALA A O 1
ATOM 1484 N N . GLY A 1 191 ? 17.467 15.604 -3.984 1.00 8.72 188 GLY A N 1
ATOM 1485 C CA . GLY A 1 191 ? 16.390 15.572 -3.002 1.00 8.64 188 GLY A CA 1
ATOM 1486 C C . GLY A 1 191 ? 16.292 14.313 -2.155 1.00 7.98 188 GLY A C 1
ATOM 1487 O O . GLY A 1 191 ? 15.293 14.112 -1.459 1.00 9.04 188 GLY A O 1
ATOM 1488 N N . PHE A 1 192 ? 17.315 13.458 -2.183 1.00 7.80 189 PHE A N 1
ATOM 1489 C CA . PHE A 1 192 ? 17.356 12.322 -1.259 1.00 8.03 189 PHE A CA 1
ATOM 1490 C C . PHE A 1 192 ? 17.229 12.831 0.172 1.00 8.18 189 PHE A C 1
ATOM 1491 O O . PHE A 1 192 ? 17.708 13.922 0.500 1.00 8.75 189 PHE A O 1
ATOM 1499 N N . ASP A 1 193 ? 16.588 12.033 1.017 1.00 8.06 190 ASP A N 1
ATOM 1500 C CA . ASP A 1 193 ? 16.456 12.359 2.428 1.00 7.93 190 ASP A CA 1
ATOM 1501 C C . ASP A 1 193 ? 17.756 12.176 3.201 1.00 7.63 190 ASP A C 1
ATOM 1502 O O . ASP A 1 193 ? 17.935 12.741 4.283 1.00 8.41 190 ASP A O 1
ATOM 1507 N N . GLY A 1 194 ? 18.667 11.390 2.645 1.00 7.42 191 GLY A N 1
ATOM 1508 C CA . GLY A 1 194 ? 19.947 11.156 3.281 1.00 7.47 191 GLY A CA 1
ATOM 1509 C C . GLY A 1 194 ? 20.823 10.273 2.434 1.00 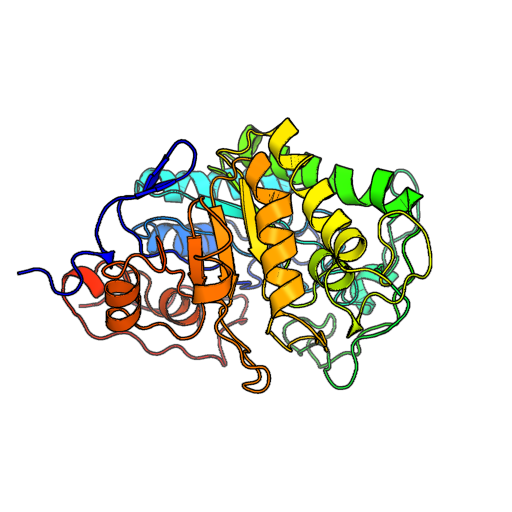7.10 191 GLY A C 1
ATOM 1510 O O . GLY A 1 194 ? 20.462 9.928 1.308 1.00 7.59 191 GLY A O 1
ATOM 1511 N N . VAL A 1 195 ? 21.990 9.945 2.977 1.00 7.12 192 VAL A N 1
ATOM 1512 C CA . VAL A 1 195 ? 22.916 9.037 2.324 1.00 7.56 192 VAL A CA 1
ATOM 1513 C C . VAL A 1 195 ? 23.382 7.978 3.315 1.00 7.58 192 VAL A C 1
ATOM 1514 O O . VAL A 1 195 ? 23.426 8.226 4.524 1.00 8.34 192 VAL A O 1
ATOM 1518 N N . GLU A 1 196 ? 23.714 6.798 2.796 1.00 7.93 193 GLU A N 1
ATOM 1519 C CA . GLU A 1 196 ? 24.325 5.730 3.575 1.00 8.02 193 GLU A CA 1
ATOM 1520 C C . GLU A 1 196 ? 25.740 5.511 3.061 1.00 7.70 193 GLU A C 1
ATOM 1521 O O . GLU A 1 196 ? 25.938 5.262 1.865 1.00 8.74 193 GLU A O 1
ATOM 1527 N N . ILE A 1 197 ? 26.717 5.591 3.958 1.00 8.15 194 ILE A N 1
ATOM 1528 C CA . ILE A 1 197 ? 28.098 5.322 3.596 1.00 8.54 194 ILE A CA 1
ATOM 1529 C C . ILE A 1 197 ? 28.310 3.804 3.491 1.00 8.14 194 ILE A C 1
ATOM 1530 O O . ILE A 1 197 ? 28.031 3.071 4.441 1.00 8.54 194 ILE A O 1
ATOM 1535 N N . HIS A 1 198 ? 28.793 3.324 2.344 1.00 8.28 195 HIS A N 1
ATOM 1536 C CA . HIS A 1 198 ? 29.003 1.886 2.154 1.00 7.96 195 HIS A CA 1
ATOM 1537 C C . HIS A 1 198 ? 30.321 1.445 2.736 1.00 8.06 195 HIS A C 1
ATOM 1538 O O . HIS A 1 198 ? 31.361 1.473 2.064 1.00 8.75 195 HIS A O 1
ATOM 1545 N N . GLY A 1 199 ? 30.290 1.037 4.000 1.00 8.40 196 GLY A N 1
ATOM 1546 C CA . GLY A 1 199 ? 31.471 0.526 4.689 1.00 8.73 196 GLY A CA 1
ATOM 1547 C C . GLY A 1 199 ? 31.472 -0.983 4.834 1.00 8.70 196 GLY A C 1
ATOM 1548 O O . GLY A 1 199 ? 32.076 -1.505 5.771 1.00 9.51 196 GLY A O 1
ATOM 1549 N N . ALA A 1 200 ? 30.814 -1.676 3.902 1.00 8.76 197 ALA A N 1
ATOM 1550 C CA . ALA A 1 200 ? 30.577 -3.112 4.013 1.00 8.66 197 ALA A CA 1
ATOM 1551 C C . ALA A 1 200 ? 31.025 -3.884 2.777 1.00 9.18 197 ALA A C 1
ATOM 1552 O O . ALA A 1 200 ? 31.458 -3.299 1.771 1.00 9.48 197 ALA A O 1
ATOM 1554 N N . ASN A 1 201 ? 30.949 -5.211 2.894 1.00 9.18 198 ASN A N 1
ATOM 1555 C CA . ASN A 1 201 ? 30.948 -6.147 1.763 1.00 10.15 198 ASN A CA 1
ATOM 1556 C C . ASN A 1 201 ? 32.188 -6.134 0.859 1.00 10.09 198 ASN A C 1
ATOM 1557 O O . ASN A 1 201 ? 32.113 -6.500 -0.317 1.00 12.04 198 ASN A O 1
ATOM 1562 N N . GLY A 1 202 ? 33.325 -5.721 1.409 1.00 9.42 199 GLY A N 1
ATOM 1563 C CA . GLY A 1 202 ? 34.594 -5.827 0.697 1.00 10.30 199 GLY A CA 1
ATOM 1564 C C . GLY A 1 202 ? 34.911 -4.671 -0.229 1.00 9.63 199 GLY A C 1
ATOM 1565 O O . GLY A 1 202 ? 35.902 -4.711 -0.958 1.00 10.86 199 GLY A O 1
ATOM 1566 N N . TYR A 1 203 ? 34.090 -3.628 -0.202 1.00 9.24 200 TYR A N 1
ATOM 1567 C CA . TYR A 1 203 ? 34.357 -2.467 -1.036 1.00 9.25 200 TYR A CA 1
ATOM 1568 C C . TYR A 1 203 ? 35.366 -1.561 -0.336 1.00 8.69 200 TYR A C 1
ATOM 1569 O O . TYR A 1 203 ? 35.944 -1.959 0.683 1.00 9.62 200 TYR A O 1
ATOM 1578 N N . LEU A 1 204 ? 35.636 -0.379 -0.881 1.00 8.83 201 LEU A N 1
ATOM 1579 C CA . LEU A 1 204 ? 36.839 0.350 -0.467 1.00 9.16 201 LEU A CA 1
ATOM 1580 C C . LEU A 1 204 ? 36.958 0.567 1.047 1.00 8.89 201 LEU A C 1
ATOM 1581 O O . LEU A 1 204 ? 38.006 0.296 1.643 1.00 9.74 201 LEU A O 1
ATOM 1586 N N . LEU A 1 205 ? 35.891 1.057 1.666 1.00 9.01 202 LEU A N 1
ATOM 1587 C CA . LEU A 1 205 ? 35.952 1.397 3.087 1.00 9.40 202 LEU A CA 1
ATOM 1588 C C . LEU A 1 205 ? 36.102 0.174 3.980 1.00 9.05 202 LEU A C 1
ATOM 1589 O O . LEU A 1 205 ? 36.877 0.192 4.933 1.00 10.24 202 LEU A O 1
ATOM 1594 N N . ASP A 1 206 ? 35.371 -0.890 3.660 1.00 9.27 203 ASP A N 1
ATOM 1595 C CA . ASP A 1 206 ? 35.503 -2.161 4.371 1.00 9.14 203 ASP A CA 1
ATOM 1596 C C . ASP A 1 206 ? 36.902 -2.760 4.178 1.00 9.29 203 ASP A C 1
ATOM 1597 O O . ASP A 1 206 ? 37.448 -3.394 5.087 1.00 10.17 203 ASP A O 1
ATOM 1602 N N . ALA A 1 207 ? 37.482 -2.552 2.996 1.00 9.76 204 ALA A N 1
ATOM 1603 C CA . ALA A 1 207 ? 38.834 -3.028 2.710 1.00 10.42 204 ALA A CA 1
ATOM 1604 C C . ALA A 1 207 ? 39.904 -2.375 3.589 1.00 10.29 204 ALA A C 1
ATOM 1605 O O . ALA A 1 207 ? 40.919 -2.990 3.891 1.00 12.49 204 ALA A O 1
ATOM 1607 N N . PHE A 1 208 ? 39.677 -1.132 4.007 1.00 9.61 205 PHE A N 1
ATOM 1608 C CA . PHE A 1 208 ? 40.543 -0.490 5.003 1.00 9.63 205 PHE A CA 1
ATOM 1609 C C . PHE A 1 208 ? 40.243 -0.989 6.423 1.00 9.68 205 PHE A C 1
ATOM 1610 O O . PHE A 1 208 ? 41.123 -1.001 7.281 1.00 10.38 205 PHE A O 1
ATOM 1618 N N . PHE A 1 209 ? 38.995 -1.389 6.650 1.00 9.81 206 PHE A N 1
ATOM 1619 C CA . PHE A 1 209 ? 38.461 -1.733 7.970 1.00 9.87 206 PHE A CA 1
ATOM 1620 C C . PHE A 1 209 ? 38.957 -3.092 8.474 1.00 10.33 206 PHE A C 1
ATOM 1621 O O . PHE A 1 209 ? 39.263 -3.239 9.662 1.00 10.77 206 PHE A O 1
ATOM 1629 N N . ARG A 1 210 ? 39.040 -4.080 7.585 1.00 11.08 207 ARG A N 1
ATOM 1630 C CA . ARG A 1 210 ? 39.340 -5.444 8.013 1.00 12.19 207 ARG A CA 1
ATOM 1631 C C . ARG A 1 210 ? 40.736 -5.929 7.622 1.00 12.75 207 ARG A C 1
ATOM 1632 O O . ARG A 1 210 ? 41.308 -5.487 6.618 1.00 14.24 207 ARG A O 1
ATOM 1640 N N . GLU A 1 211 ? 41.266 -6.837 8.443 1.00 14.04 208 GLU A N 1
ATOM 1641 C CA . GLU A 1 211 ? 42.662 -7.277 8.389 1.00 16.69 208 GLU A CA 1
ATOM 1642 C C . GLU A 1 211 ? 43.119 -7.901 7.078 1.00 15.28 208 GLU A C 1
ATOM 1643 O O . GLU A 1 211 ? 44.251 -7.674 6.647 1.00 17.07 208 GLU A O 1
ATOM 1649 N N . SER A 1 212 ? 42.260 -8.710 6.465 1.00 13.48 209 SER A N 1
ATOM 1650 C CA . SER A 1 212 ? 42.663 -9.489 5.299 1.00 14.16 209 SER A CA 1
ATOM 1651 C C . SER A 1 212 ? 43.045 -8.611 4.114 1.00 13.93 209 SER A C 1
ATOM 1652 O O . SER A 1 212 ? 43.851 -9.017 3.285 1.00 15.64 209 SER A O 1
ATOM 1655 N N . SER A 1 213 ? 42.487 -7.404 4.057 1.00 12.76 210 SER A N 1
ATOM 1656 C CA . SER A 1 213 ? 42.673 -6.515 2.914 1.00 13.19 210 SER A CA 1
ATOM 1657 C C . SER A 1 213 ? 43.524 -5.275 3.199 1.00 12.49 210 SER A C 1
ATOM 1658 O O . SER A 1 213 ? 44.002 -4.633 2.264 1.00 14.54 210 SER A O 1
ATOM 1661 N N . ASN A 1 214 ? 43.701 -4.923 4.472 1.00 11.29 211 ASN A N 1
ATOM 1662 C CA . ASN A 1 214 ? 44.506 -3.760 4.840 1.00 11.12 211 ASN A CA 1
ATOM 1663 C C . ASN A 1 214 ? 45.797 -4.175 5.523 1.00 12.13 211 ASN A C 1
ATOM 1664 O O . ASN A 1 214 ? 45.808 -4.489 6.716 1.00 13.64 211 ASN A O 1
ATOM 1669 N N . LYS A 1 215 ? 46.881 -4.170 4.754 1.00 12.80 212 LYS A N 1
ATOM 1670 C CA . LYS A 1 215 ? 48.204 -4.514 5.265 1.00 14.21 212 LYS A CA 1
ATOM 1671 C C . LYS A 1 215 ? 49.128 -3.294 5.299 1.00 13.08 212 LYS A C 1
ATOM 1672 O O . LYS A 1 215 ? 50.348 -3.443 5.363 1.00 14.26 212 LYS A O 1
ATOM 1678 N N . ARG A 1 216 ? 48.543 -2.095 5.267 1.00 12.17 213 ARG A N 1
ATOM 1679 C CA . ARG A 1 216 ? 49.308 -0.847 5.328 1.00 12.15 213 ARG A CA 1
ATOM 1680 C C . ARG A 1 216 ? 50.106 -0.778 6.623 1.00 12.24 213 ARG A C 1
ATOM 1681 O O . ARG A 1 216 ? 49.567 -1.026 7.701 1.00 12.60 213 ARG A O 1
ATOM 1689 N N . GLN A 1 217 ? 51.384 -0.435 6.510 1.00 13.50 214 GLN A N 1
ATOM 1690 C CA . GLN A 1 217 ? 52.286 -0.481 7.656 1.00 14.98 214 GLN A CA 1
ATOM 1691 C C . GLN A 1 217 ? 52.508 0.873 8.320 1.00 16.16 214 GLN A C 1
ATOM 1692 O O . GLN A 1 217 ? 53.131 0.954 9.380 1.00 18.77 214 GLN A O 1
ATOM 1698 N N . SER A 1 218 ? 52.001 1.932 7.698 1.00 15.28 215 SER A N 1
ATOM 1699 C CA . SER A 1 218 ? 52.194 3.283 8.216 1.00 15.61 215 SER A CA 1
ATOM 1700 C C . SER A 1 218 ? 51.026 4.192 7.877 1.00 13.90 215 SER A C 1
ATOM 1701 O O . SER A 1 218 ? 50.148 3.839 7.086 1.00 14.14 215 SER A O 1
ATOM 1704 N N . GLY A 1 219 ? 51.030 5.369 8.490 1.00 14.09 216 GLY A N 1
ATOM 1705 C CA . GLY A 1 219 ? 50.060 6.405 8.182 1.00 13.91 216 GLY A CA 1
ATOM 1706 C C . GLY A 1 219 ? 48.777 6.284 8.974 1.00 13.08 216 GLY A C 1
ATOM 1707 O O . GLY A 1 219 ? 48.593 5.325 9.729 1.00 13.48 216 GLY A O 1
ATOM 1708 N N . PRO A 1 220 ? 47.867 7.253 8.795 1.00 13.28 217 PRO A N 1
ATOM 1709 C CA . PRO A 1 220 ? 46.645 7.312 9.595 1.00 13.85 217 PRO A CA 1
ATOM 1710 C C . PRO A 1 220 ? 45.646 6.190 9.310 1.00 12.24 217 PRO A C 1
ATOM 1711 O O . PRO A 1 220 ? 44.714 5.998 10.086 1.00 13.33 217 PRO A O 1
ATOM 1715 N N . TYR A 1 221 ? 45.847 5.454 8.219 1.00 11.66 218 TYR A N 1
ATOM 1716 C CA . TYR A 1 221 ? 44.940 4.371 7.839 1.00 11.47 218 TYR A CA 1
ATOM 1717 C C . TYR A 1 221 ? 45.644 3.013 7.874 1.00 11.86 218 TYR A C 1
ATOM 1718 O O . TYR A 1 221 ? 45.247 2.083 7.178 1.00 12.27 218 TYR A O 1
ATOM 1727 N N . ALA A 1 222 ? 46.683 2.900 8.700 1.00 11.60 219 ALA A N 1
ATOM 1728 C CA . ALA A 1 222 ? 47.456 1.666 8.808 1.00 11.62 219 ALA A CA 1
ATOM 1729 C C . ALA A 1 222 ? 46.589 0.457 9.172 1.00 11.19 219 ALA A C 1
ATOM 1730 O O . ALA A 1 222 ? 45.593 0.577 9.892 1.00 12.05 219 ALA A O 1
ATOM 1732 N N . GLY A 1 223 ? 46.973 -0.709 8.663 1.00 11.38 220 GLY A N 1
ATOM 1733 C CA . GLY A 1 223 ? 46.259 -1.949 8.979 1.00 11.94 220 GLY A CA 1
ATOM 1734 C C . GLY A 1 223 ? 46.659 -2.569 10.308 1.00 13.19 220 GLY A C 1
ATOM 1735 O O . GLY A 1 223 ? 46.085 -3.575 10.724 1.00 14.50 220 GLY A O 1
ATOM 1736 N N . THR A 1 224 ? 47.628 -1.949 10.980 1.00 13.98 221 THR A N 1
ATOM 1737 C CA . THR A 1 224 ? 48.312 -2.546 12.125 1.00 15.76 221 THR A CA 1
ATOM 1738 C C . THR A 1 224 ? 47.604 -2.388 13.474 1.00 16.38 221 THR A C 1
ATOM 1739 O O . THR A 1 224 ? 47.983 -3.041 14.446 1.00 17.75 221 THR A O 1
ATOM 1743 N N . THR A 1 225 ? 46.602 -1.513 13.544 1.00 15.62 222 THR A N 1
ATOM 1744 C CA . THR A 1 225 ? 45.781 -1.371 14.750 1.00 14.80 222 THR A CA 1
ATOM 1745 C C . THR A 1 225 ? 44.309 -1.258 14.383 1.00 13.14 222 THR A C 1
ATOM 1746 O O . THR A 1 225 ? 43.961 -0.844 13.271 1.00 13.08 222 THR A O 1
ATOM 1750 N N . ILE A 1 226 ? 43.450 -1.614 15.333 1.00 12.96 223 ILE A N 1
ATOM 1751 C CA . ILE A 1 226 ? 42.010 -1.455 15.175 1.00 12.82 223 ILE A CA 1
ATOM 1752 C C . ILE A 1 226 ? 41.623 0.009 14.936 1.00 12.43 223 ILE A C 1
ATOM 1753 O O . ILE A 1 226 ? 40.831 0.296 14.041 1.00 12.44 223 ILE A O 1
ATOM 1758 N N . ASP A 1 227 ? 42.187 0.939 15.705 1.00 12.59 224 ASP A N 1
ATOM 1759 C CA . ASP A 1 227 ? 41.787 2.342 15.568 1.00 13.20 224 ASP A CA 1
ATOM 1760 C C . ASP A 1 227 ? 42.117 2.904 14.183 1.00 12.11 224 ASP A C 1
ATOM 1761 O O . ASP A 1 227 ? 41.282 3.573 13.568 1.00 12.10 224 ASP A O 1
ATOM 1766 N N . THR A 1 228 ? 43.311 2.612 13.673 1.00 11.61 225 THR A N 1
ATOM 1767 C CA . THR A 1 228 ? 43.679 3.121 12.351 1.00 12.00 225 THR A CA 1
ATOM 1768 C C . THR A 1 228 ? 42.885 2.462 11.222 1.00 11.32 225 THR A C 1
ATOM 1769 O O . THR A 1 228 ? 42.622 3.103 10.210 1.00 11.84 225 THR A O 1
ATOM 1773 N N . ARG A 1 229 ? 42.490 1.200 11.398 1.00 10.60 226 ARG A N 1
ATOM 1774 C CA . ARG A 1 229 ? 41.615 0.531 10.427 1.00 11.09 226 ARG A CA 1
ATOM 1775 C C . ARG A 1 229 ? 40.213 1.138 10.424 1.00 11.05 226 ARG A C 1
ATOM 1776 O O . ARG A 1 229 ? 39.547 1.137 9.397 1.00 11.62 226 ARG A O 1
ATOM 1784 N N . CYS A 1 230 ? 39.777 1.666 11.565 1.00 11.00 227 CYS A N 1
ATOM 1785 C CA . CYS A 1 230 ? 38.489 2.354 11.668 1.00 10.83 227 CYS A CA 1
ATOM 1786 C C . CYS A 1 230 ? 38.520 3.770 11.103 1.00 11.30 227 CYS A C 1
ATOM 1787 O O . CYS A 1 230 ? 37.465 4.363 10.854 1.00 11.93 227 CYS A O 1
ATOM 1790 N N . GLN A 1 231 ? 39.719 4.315 10.907 1.00 11.66 228 GLN A N 1
ATOM 1791 C CA . GLN A 1 231 ? 39.865 5.739 10.633 1.00 11.80 228 GLN A CA 1
ATOM 1792 C C . GLN A 1 231 ? 39.254 6.213 9.315 1.00 11.06 228 GLN A C 1
ATOM 1793 O O . GLN A 1 231 ? 38.681 7.303 9.274 1.00 11.44 228 GLN A O 1
ATOM 1799 N N . LEU A 1 232 ? 39.370 5.427 8.245 1.00 10.88 229 LEU A N 1
ATOM 1800 C CA . LEU A 1 232 ? 38.804 5.867 6.965 1.00 11.37 229 LEU A CA 1
ATOM 1801 C C . LEU A 1 232 ? 37.282 5.944 7.020 1.00 10.68 229 LEU A C 1
ATOM 1802 O O . LEU A 1 232 ? 36.698 6.941 6.602 1.00 10.61 229 LEU A O 1
ATOM 1807 N N . ILE A 1 233 ? 36.640 4.900 7.540 1.00 10.28 230 ILE A N 1
ATOM 1808 C CA . ILE A 1 233 ? 35.200 4.952 7.746 1.00 10.63 230 ILE A CA 1
ATOM 1809 C C . ILE A 1 233 ? 34.826 6.191 8.573 1.00 10.04 230 ILE A C 1
ATOM 1810 O O . ILE A 1 233 ? 33.898 6.921 8.215 1.00 10.17 230 ILE A O 1
ATOM 1815 N N . TYR A 1 234 ? 35.551 6.437 9.664 1.00 10.17 231 TYR A N 1
ATOM 1816 C CA . TYR A 1 234 ? 35.275 7.617 10.483 1.00 10.80 231 TYR A CA 1
ATOM 1817 C C . TYR A 1 234 ? 35.429 8.915 9.687 1.00 10.30 231 TYR A C 1
ATOM 1818 O O . TYR A 1 234 ? 34.555 9.781 9.735 1.00 10.62 231 TYR A O 1
ATOM 1827 N N . ASP A 1 235 ? 36.541 9.048 8.966 1.00 10.58 232 ASP A N 1
ATOM 1828 C CA . ASP A 1 235 ? 36.847 10.294 8.258 1.00 10.99 232 ASP A CA 1
ATOM 1829 C C . ASP A 1 235 ? 35.847 10.587 7.138 1.00 10.39 232 ASP A C 1
ATOM 1830 O O . ASP A 1 235 ? 35.412 11.727 6.971 1.00 10.81 232 ASP A O 1
ATOM 1835 N N . VAL A 1 236 ? 35.479 9.563 6.371 1.00 9.92 233 VAL A N 1
ATOM 1836 C CA . VAL A 1 236 ? 34.474 9.721 5.322 1.00 9.83 233 VAL A CA 1
ATOM 1837 C C . VAL A 1 236 ? 33.142 10.133 5.949 1.00 9.06 233 VAL A C 1
ATOM 1838 O O . VAL A 1 236 ? 32.513 11.103 5.526 1.00 9.40 233 VAL A O 1
ATOM 1842 N N . THR A 1 237 ? 32.735 9.401 6.979 1.00 9.30 234 THR A N 1
ATOM 1843 C CA . THR A 1 237 ? 31.443 9.631 7.605 1.00 9.03 234 THR A CA 1
ATOM 1844 C C . THR A 1 237 ? 31.373 11.022 8.244 1.00 9.28 234 THR A C 1
ATOM 1845 O O . THR A 1 237 ? 30.395 11.743 8.039 1.00 9.84 234 THR A O 1
ATOM 1849 N N . LYS A 1 238 ? 32.424 11.409 8.965 1.00 9.64 235 LYS A N 1
ATOM 1850 C CA A LYS A 1 238 ? 32.492 12.724 9.598 0.50 10.20 235 LYS A CA 1
ATOM 1851 C CA B LYS A 1 238 ? 32.478 12.729 9.593 0.50 10.12 235 LYS A CA 1
ATOM 1852 C C . LYS A 1 238 ? 32.426 13.848 8.558 1.00 9.76 235 LYS A C 1
ATOM 1853 O O . LYS A 1 238 ? 31.692 14.823 8.728 1.00 10.09 235 LYS A O 1
ATOM 1864 N N . SER A 1 239 ? 33.196 13.708 7.483 1.00 9.43 236 SER A N 1
ATOM 1865 C CA . SER A 1 239 ? 33.228 14.735 6.438 1.00 9.29 236 SER A CA 1
ATOM 1866 C C . SER A 1 239 ? 31.863 14.884 5.770 1.00 8.72 236 SER A C 1
ATOM 1867 O O . SER A 1 239 ? 31.417 15.994 5.482 1.00 9.67 236 SER A O 1
ATOM 1870 N N . VAL A 1 240 ? 31.186 13.762 5.550 1.00 8.90 237 VAL A N 1
ATOM 1871 C CA . VAL A 1 240 ? 29.848 13.797 4.970 1.00 8.64 237 VAL A CA 1
ATOM 1872 C C . VAL A 1 240 ? 28.850 14.435 5.951 1.00 8.30 237 VAL A C 1
ATOM 1873 O O . VAL A 1 240 ? 28.060 15.299 5.562 1.00 9.37 237 VAL A O 1
ATOM 1877 N N . CYS A 1 241 ? 28.919 14.051 7.226 1.00 8.98 238 CYS A N 1
ATOM 1878 C CA . CYS A 1 241 ? 28.079 14.666 8.263 1.00 9.32 238 CYS A CA 1
ATOM 1879 C C . CYS A 1 241 ? 28.241 16.181 8.322 1.00 9.61 238 CYS A C 1
ATOM 1880 O O . CYS A 1 241 ? 27.261 16.911 8.472 1.00 9.91 238 CYS A O 1
ATOM 1883 N N . ASP A 1 242 ? 29.483 16.649 8.216 1.00 9.59 239 ASP A N 1
ATOM 1884 C CA . ASP A 1 242 ? 29.759 18.079 8.275 1.00 11.24 239 ASP A CA 1
ATOM 1885 C C . ASP A 1 242 ? 29.110 18.804 7.103 1.00 11.68 239 ASP A C 1
ATOM 1886 O O . ASP A 1 242 ? 28.689 19.952 7.233 1.00 14.41 239 ASP A O 1
ATOM 1891 N N . ALA A 1 243 ? 29.031 18.125 5.963 1.00 11.06 240 ALA A N 1
ATOM 1892 C CA . ALA A 1 243 ? 28.482 18.710 4.747 1.00 10.69 240 ALA A CA 1
ATOM 1893 C C . ALA A 1 243 ? 26.951 18.761 4.724 1.00 10.39 240 ALA A C 1
ATOM 1894 O O . ALA A 1 243 ? 26.373 19.773 4.328 1.00 11.44 240 ALA A O 1
ATOM 1896 N N . VAL A 1 244 ? 26.295 17.679 5.142 1.00 9.61 241 VAL A N 1
ATOM 1897 C CA . VAL A 1 244 ? 24.846 17.550 4.933 1.00 9.23 241 VAL A CA 1
ATOM 1898 C C . VAL A 1 244 ? 24.022 17.452 6.224 1.00 9.07 241 VAL A C 1
ATOM 1899 O O . VAL A 1 244 ? 22.792 17.490 6.173 1.00 9.75 241 VAL A O 1
ATOM 1903 N N . GLY A 1 245 ? 24.700 17.318 7.363 1.00 8.96 242 GLY A N 1
ATOM 1904 C CA . GLY A 1 245 ? 24.034 17.132 8.652 1.00 9.44 242 GLY A CA 1
ATOM 1905 C C . GLY A 1 245 ? 24.019 15.661 9.025 1.00 8.44 242 GLY A C 1
ATOM 1906 O O . GLY A 1 245 ? 23.597 14.821 8.224 1.00 9.00 242 GLY A O 1
ATOM 1907 N N . SER A 1 246 ? 24.469 15.334 10.236 1.00 8.87 243 SER A N 1
ATOM 1908 C CA . SER A 1 246 ? 24.554 13.935 10.655 1.00 9.46 243 SER A CA 1
ATOM 1909 C C . SER A 1 246 ? 23.191 13.250 10.694 1.00 9.35 243 SER A C 1
ATOM 1910 O O . SER A 1 246 ? 23.107 12.033 10.542 1.00 9.69 243 SER A O 1
ATOM 1913 N N . ASP A 1 247 ? 22.132 14.039 10.869 1.00 9.22 244 ASP A N 1
ATOM 1914 C CA . ASP A 1 247 ? 20.767 13.513 10.885 1.00 10.31 244 ASP A CA 1
ATOM 1915 C C . ASP A 1 247 ? 20.259 13.089 9.500 1.00 9.40 244 ASP A C 1
ATOM 1916 O O . ASP A 1 247 ? 19.118 12.646 9.363 1.00 10.72 244 ASP A O 1
ATOM 1921 N N . ARG A 1 248 ? 21.122 13.213 8.491 1.00 8.18 245 ARG A N 1
ATOM 1922 C CA . ARG A 1 248 ? 20.842 12.721 7.140 1.00 7.94 245 ARG A CA 1
ATOM 1923 C C . ARG A 1 248 ? 21.912 11.728 6.668 1.00 7.86 245 ARG A C 1
ATOM 1924 O O . ARG A 1 248 ? 22.060 11.486 5.468 1.00 8.29 245 ARG A O 1
ATOM 1932 N N . VAL A 1 249 ? 22.644 11.138 7.613 1.00 8.06 246 VAL A N 1
ATOM 1933 C CA . VAL A 1 249 ? 23.744 10.223 7.281 1.00 8.12 246 VAL A CA 1
ATOM 1934 C C . VAL A 1 249 ? 23.636 8.923 8.065 1.00 8.13 246 VAL A C 1
ATOM 1935 O O . VAL A 1 249 ? 23.523 8.936 9.297 1.00 9.36 246 VAL A O 1
ATOM 1939 N N . GLY A 1 250 ? 23.663 7.810 7.335 1.00 7.80 247 GLY A N 1
ATOM 1940 C CA . GLY A 1 250 ? 23.798 6.489 7.930 1.00 8.20 247 GLY A CA 1
ATOM 1941 C C . GLY A 1 250 ? 25.092 5.838 7.480 1.00 7.60 247 GLY A C 1
ATOM 1942 O O . GLY A 1 250 ? 25.741 6.306 6.545 1.00 8.06 247 GLY A O 1
ATOM 1943 N N . LEU A 1 251 ? 25.474 4.762 8.161 1.00 8.20 248 LEU A N 1
ATOM 1944 C CA . LEU A 1 251 ? 26.680 4.009 7.832 1.00 8.07 248 LEU A CA 1
ATOM 1945 C C . LEU A 1 251 ? 26.328 2.532 7.800 1.00 7.70 248 LEU A C 1
ATOM 1946 O O . LEU A 1 251 ? 25.627 2.058 8.699 1.00 8.23 248 LEU A O 1
ATOM 1951 N N . ARG A 1 252 ? 26.805 1.805 6.786 1.00 7.33 249 ARG A N 1
ATOM 1952 C CA . ARG A 1 252 ? 26.630 0.354 6.749 1.00 7.93 249 ARG A CA 1
ATOM 1953 C C . ARG A 1 252 ? 27.958 -0.379 6.918 1.00 7.90 249 ARG A C 1
ATOM 1954 O O . ARG A 1 252 ? 28.955 -0.023 6.284 1.00 8.66 249 ARG A O 1
ATOM 1962 N N . ILE A 1 253 ? 27.954 -1.409 7.764 1.00 8.03 250 ILE A N 1
ATOM 1963 C CA . ILE A 1 253 ? 29.120 -2.270 7.983 1.00 8.28 250 ILE A CA 1
ATOM 1964 C C . ILE A 1 253 ? 28.711 -3.744 7.940 1.00 7.97 250 ILE A C 1
ATOM 1965 O O . ILE A 1 253 ? 27.527 -4.077 8.031 1.00 8.59 250 ILE A O 1
ATOM 1970 N N . SER A 1 254 ? 29.698 -4.625 7.799 1.00 8.31 251 SER A N 1
ATOM 1971 C CA . SER A 1 254 ? 29.457 -6.067 7.734 1.00 9.21 251 SER A CA 1
ATOM 1972 C C . SER A 1 254 ? 30.636 -6.798 8.367 1.00 9.51 251 SER A C 1
ATOM 1973 O O . SER A 1 254 ? 31.446 -7.389 7.658 1.00 9.98 251 SER A O 1
ATOM 1976 N N . PRO A 1 255 ? 30.738 -6.780 9.709 1.00 9.73 252 PRO A N 1
ATOM 1977 C CA . PRO A 1 255 ? 31.971 -7.270 10.344 1.00 10.30 252 PRO A CA 1
ATOM 1978 C C . PRO A 1 255 ? 32.275 -8.765 10.209 1.00 9.73 252 PRO A C 1
ATOM 1979 O O . PRO A 1 255 ? 33.403 -9.162 10.481 1.00 11.18 252 PRO A O 1
ATOM 1983 N N . LEU A 1 256 ? 31.302 -9.566 9.775 1.00 9.48 253 LEU A N 1
ATOM 1984 C CA . LEU A 1 256 ? 31.475 -11.018 9.631 1.00 9.22 253 LEU A CA 1
ATOM 1985 C C . LEU A 1 256 ? 31.293 -11.542 8.202 1.00 9.71 253 LEU A C 1
ATOM 1986 O O . LEU A 1 256 ? 31.383 -12.745 7.977 1.00 11.18 253 LEU A O 1
ATOM 1991 N N . ASN A 1 257 ? 31.032 -10.655 7.247 1.00 9.28 254 ASN A N 1
ATOM 1992 C CA . ASN A 1 257 ? 30.679 -11.094 5.903 1.00 9.84 254 ASN A CA 1
ATOM 1993 C C . ASN A 1 257 ? 31.930 -11.411 5.092 1.00 10.48 254 ASN A C 1
ATOM 1994 O O . ASN A 1 257 ? 32.784 -10.546 4.881 1.00 11.98 254 ASN A O 1
ATOM 1999 N N . GLY A 1 258 ? 32.029 -12.658 4.641 1.00 10.62 255 GLY A N 1
ATOM 2000 C CA . GLY A 1 258 ? 33.224 -13.148 3.969 1.00 12.43 255 GLY A CA 1
ATOM 2001 C C . GLY A 1 258 ? 33.288 -12.979 2.463 1.00 13.96 255 GLY A C 1
ATOM 2002 O O . GLY A 1 258 ? 34.198 -13.513 1.832 1.00 16.54 255 GLY A O 1
ATOM 2003 N N . VAL A 1 259 ? 32.345 -12.243 1.875 1.00 12.78 256 VAL A N 1
ATOM 2004 C CA . VAL A 1 259 ? 32.385 -12.008 0.423 1.00 15.47 256 VAL A CA 1
ATOM 2005 C C . VAL A 1 259 ? 33.647 -11.227 0.058 1.00 15.95 256 VAL A C 1
ATOM 2006 O O . VAL A 1 259 ? 34.172 -10.481 0.886 1.00 16.52 256 VAL A O 1
ATOM 2010 N N . HIS A 1 260 ? 34.147 -11.424 -1.162 1.00 17.74 257 HIS A N 1
ATOM 2011 C CA . HIS A 1 260 ? 35.351 -10.725 -1.640 1.00 19.49 257 HIS A CA 1
ATOM 2012 C C . HIS A 1 260 ? 36.552 -10.901 -0.740 1.00 19.74 257 HIS A C 1
ATOM 2013 O O . HIS A 1 260 ? 37.312 -9.944 -0.513 1.00 20.92 257 HIS A O 1
ATOM 2020 N N A GLY A 1 261 ? 36.738 -12.123 -0.244 0.50 19.44 258 GLY A N 1
ATOM 2021 N N B GLY A 1 261 ? 36.697 -12.110 -0.188 0.50 19.37 258 GLY A N 1
ATOM 2022 C CA A GLY A 1 261 ? 37.889 -12.469 0.586 0.50 19.49 258 GLY A CA 1
ATOM 2023 C CA B GLY A 1 261 ? 37.870 -12.524 0.600 0.50 19.99 258 GLY A CA 1
ATOM 2024 C C A GLY A 1 261 ? 38.070 -11.567 1.788 0.50 17.06 258 GLY A C 1
ATOM 2025 C C B GLY A 1 261 ? 37.976 -12.063 2.046 0.50 17.70 258 GLY A C 1
ATOM 2026 O O A GLY A 1 261 ? 39.177 -11.099 2.064 0.50 15.69 258 GLY A O 1
ATOM 2027 O O B GLY A 1 261 ? 38.927 -12.414 2.745 0.50 16.46 258 GLY A O 1
ATOM 2028 N N . MET A 1 262 ? 36.977 -11.315 2.501 1.00 14.81 259 MET A N 1
ATOM 2029 C CA . MET A 1 262 ? 37.053 -10.507 3.717 1.00 12.49 259 MET A CA 1
ATOM 2030 C C . MET A 1 262 ? 36.964 -11.289 5.013 1.00 11.89 259 MET A C 1
ATOM 2031 O O . MET A 1 262 ? 35.999 -12.013 5.251 1.00 11.97 259 MET A O 1
ATOM 2036 N N . ILE A 1 263 ? 37.972 -11.118 5.860 1.00 11.57 260 ILE A N 1
ATOM 2037 C CA . ILE A 1 263 ? 38.012 -11.796 7.149 1.00 12.06 260 ILE A CA 1
ATOM 2038 C C . ILE A 1 263 ? 38.898 -11.026 8.124 1.00 12.84 260 ILE A C 1
ATOM 2039 O O . ILE A 1 263 ? 39.936 -10.479 7.749 1.00 13.90 260 ILE A O 1
ATOM 2044 N N . ASP A 1 264 ? 38.441 -10.952 9.366 1.00 14.27 261 ASP A N 1
ATOM 2045 C CA . ASP A 1 264 ? 39.178 -10.301 10.436 1.00 14.38 261 ASP A CA 1
ATOM 2046 C C . ASP A 1 264 ? 39.335 -11.289 11.578 1.00 13.35 261 ASP A C 1
ATOM 2047 O O . ASP A 1 264 ? 38.436 -12.088 11.836 1.00 14.04 261 ASP A O 1
ATOM 2052 N N . SER A 1 265 ? 40.475 -11.238 12.264 1.00 14.43 262 SER A N 1
ATOM 2053 C CA . SER A 1 265 ? 40.716 -12.155 13.381 1.00 15.30 262 SER A CA 1
ATOM 2054 C C . SER A 1 265 ? 39.968 -11.787 14.669 1.00 15.42 262 SER A C 1
ATOM 2055 O O . SER A 1 265 ? 39.767 -12.639 15.540 1.00 17.41 262 SER A O 1
ATOM 2058 N N . ASN A 1 266 ? 39.563 -10.525 14.788 1.00 14.23 263 ASN A N 1
ATOM 2059 C CA . ASN A 1 266 ? 38.888 -10.046 15.994 1.00 14.03 263 ASN A CA 1
ATOM 2060 C C . ASN A 1 266 ? 37.725 -9.095 15.685 1.00 12.01 263 ASN A C 1
ATOM 2061 O O . ASN A 1 266 ? 37.768 -7.911 16.035 1.00 12.90 263 ASN A O 1
ATOM 2066 N N . PRO A 1 267 ? 36.672 -9.612 15.027 1.00 11.36 264 PRO A N 1
ATOM 2067 C CA . PRO A 1 267 ? 35.552 -8.759 14.628 1.00 11.89 264 PRO A CA 1
ATOM 2068 C C . PRO A 1 267 ? 34.786 -8.157 15.805 1.00 11.79 264 PRO A C 1
ATOM 2069 O O . PRO A 1 267 ? 34.214 -7.080 15.662 1.00 11.78 264 PRO A O 1
ATOM 2073 N N . GLU A 1 268 ? 34.785 -8.825 16.956 1.00 12.19 265 GLU A N 1
ATOM 2074 C CA . GLU A 1 268 ? 34.093 -8.283 18.122 1.00 12.51 265 GLU A CA 1
ATOM 2075 C C . GLU A 1 268 ? 34.731 -6.973 18.583 1.00 12.12 265 GLU A C 1
ATOM 2076 O O . GLU A 1 268 ? 34.045 -5.957 18.753 1.00 11.74 265 GLU A O 1
ATOM 2082 N N . ALA A 1 269 ? 36.047 -6.998 18.775 1.00 11.72 266 ALA A N 1
ATOM 2083 C CA . ALA A 1 269 ? 36.766 -5.804 19.216 1.00 11.89 266 ALA A CA 1
ATOM 2084 C C . ALA A 1 269 ? 36.712 -4.707 18.157 1.00 11.51 266 ALA A C 1
ATOM 2085 O O . ALA A 1 269 ? 36.570 -3.531 18.489 1.00 12.18 266 ALA A O 1
ATOM 2087 N N . LEU A 1 270 ? 36.815 -5.096 16.888 1.00 11.89 267 LEU A N 1
ATOM 2088 C CA . LEU A 1 270 ? 36.731 -4.152 15.782 1.00 11.78 267 LEU A CA 1
ATOM 2089 C C . LEU A 1 270 ? 35.377 -3.431 15.759 1.00 11.38 267 LEU A C 1
ATOM 2090 O O . LEU A 1 270 ? 35.319 -2.196 15.659 1.00 11.17 267 LEU A O 1
ATOM 2095 N N . THR A 1 271 ? 34.297 -4.209 15.865 1.00 10.98 268 THR A N 1
ATOM 2096 C CA . THR A 1 271 ? 32.935 -3.669 15.834 1.00 10.96 268 THR A CA 1
ATOM 2097 C C . THR A 1 271 ? 32.675 -2.731 17.012 1.00 10.60 268 THR A C 1
ATOM 2098 O O . THR A 1 271 ? 32.155 -1.625 16.837 1.00 11.29 268 THR A O 1
ATOM 2102 N N . LYS A 1 272 ? 33.037 -3.177 18.210 1.00 10.59 269 LYS A N 1
ATOM 2103 C CA . LYS A 1 272 ? 32.810 -2.376 19.408 1.00 10.94 269 LYS A CA 1
ATOM 2104 C C . LYS A 1 272 ? 33.597 -1.071 19.373 1.00 11.14 269 LYS A C 1
ATOM 2105 O O . LYS A 1 272 ? 33.078 -0.017 19.757 1.00 11.99 269 LYS A O 1
ATOM 2111 N N . HIS A 1 273 ? 34.831 -1.128 18.879 1.00 10.53 270 HIS A N 1
ATOM 2112 C CA . HIS A 1 273 ? 35.635 0.083 18.754 1.00 11.15 270 HIS A CA 1
ATOM 2113 C C . HIS A 1 273 ? 35.039 1.064 17.779 1.00 11.11 270 HIS A C 1
ATOM 2114 O O . HIS A 1 273 ? 34.963 2.259 18.070 1.00 12.00 270 HIS A O 1
ATOM 2121 N N . LEU A 1 274 ? 34.599 0.583 16.616 1.00 10.42 271 LEU A N 1
ATOM 2122 C CA . LEU A 1 274 ? 33.981 1.469 15.634 1.00 10.80 271 LEU A CA 1
ATOM 2123 C C . LEU A 1 274 ? 32.720 2.122 16.202 1.00 11.02 271 LEU A C 1
ATOM 2124 O O . LEU A 1 274 ? 32.505 3.319 16.021 1.00 10.78 271 LEU A O 1
ATOM 2129 N N . CYS A 1 275 ? 31.891 1.336 16.889 1.00 10.69 272 CYS A N 1
ATOM 2130 C CA . CYS A 1 275 ? 30.678 1.872 17.510 1.00 11.32 272 CYS A CA 1
ATOM 2131 C C . CYS A 1 275 ? 30.974 3.037 18.450 1.00 11.68 272 CYS A C 1
ATOM 2132 O O . CYS A 1 275 ? 30.308 4.071 18.394 1.00 12.34 272 CYS A O 1
ATOM 2135 N N . LYS A 1 276 ? 31.981 2.871 19.299 1.00 12.31 273 LYS A N 1
ATOM 2136 C CA . LYS A 1 276 ? 32.365 3.934 20.212 1.00 12.97 273 LYS A CA 1
ATOM 2137 C C . LYS A 1 276 ? 32.966 5.132 19.478 1.00 12.56 273 LYS A C 1
ATOM 2138 O O . LYS A 1 276 ? 32.740 6.279 19.867 1.00 14.59 273 LYS A O 1
ATOM 2144 N N . LYS A 1 277 ? 33.704 4.867 18.402 1.00 12.51 274 LYS A N 1
ATOM 2145 C CA . LYS A 1 277 ? 34.332 5.922 17.610 1.00 12.89 274 LYS A CA 1
ATOM 2146 C C . LYS A 1 277 ? 33.303 6.788 16.865 1.00 12.99 274 LYS A C 1
ATOM 2147 O O . LYS A 1 277 ? 33.494 7.997 16.715 1.00 13.55 274 LYS A O 1
ATOM 2153 N N . ILE A 1 278 ? 32.210 6.177 16.408 1.00 12.44 275 ILE A N 1
ATOM 2154 C CA . ILE A 1 278 ? 31.200 6.910 15.625 1.00 12.81 275 ILE A CA 1
ATOM 2155 C C . ILE A 1 278 ? 30.056 7.493 16.463 1.00 13.45 275 ILE A C 1
ATOM 2156 O O . ILE A 1 278 ? 29.284 8.320 15.976 1.00 13.46 275 ILE A O 1
ATOM 2161 N N . GLU A 1 279 ? 29.959 7.073 17.721 1.00 14.61 276 GLU A N 1
ATOM 2162 C CA . GLU A 1 279 ? 28.951 7.594 18.646 1.00 16.34 276 GLU A CA 1
ATOM 2163 C C . GLU A 1 279 ? 28.867 9.133 18.641 1.00 15.44 276 GLU A C 1
ATOM 2164 O O . GLU A 1 279 ? 27.766 9.678 18.509 1.00 16.21 276 GLU A O 1
ATOM 2170 N N . PRO A 1 280 ? 30.018 9.837 18.755 1.00 15.32 277 PRO A N 1
ATOM 2171 C CA . PRO A 1 280 ? 29.967 11.306 18.794 1.00 16.24 277 PRO A CA 1
ATOM 2172 C C . PRO A 1 280 ? 29.487 11.981 17.502 1.00 14.24 277 PRO A C 1
ATOM 2173 O O . PRO A 1 280 ? 29.211 13.183 17.510 1.00 17.15 277 PRO A O 1
ATOM 2177 N N . LEU A 1 281 ? 29.381 11.229 16.409 1.00 13.28 278 LEU A N 1
ATOM 2178 C CA . LEU A 1 281 ? 28.900 11.796 15.151 1.00 12.86 278 LEU A CA 1
ATOM 2179 C C . LEU A 1 281 ? 27.387 12.017 15.113 1.00 12.22 278 LEU A C 1
ATOM 2180 O O . LEU A 1 281 ? 26.900 12.751 14.262 1.00 13.36 278 LEU A O 1
ATOM 2185 N N . SER A 1 282 ? 26.647 11.379 16.022 1.00 11.72 279 SER A N 1
ATOM 2186 C CA . SER A 1 282 ? 25.183 11.498 16.060 1.00 12.70 279 SER A CA 1
ATOM 2187 C C . SER A 1 282 ? 24.538 11.173 14.708 1.00 10.82 279 SER A C 1
ATOM 2188 O O . SER A 1 282 ? 23.728 11.942 14.180 1.00 11.43 279 SER A O 1
ATOM 2191 N N . LEU A 1 283 ? 24.902 10.020 14.155 1.00 10.56 280 LEU A N 1
ATOM 2192 C CA . LEU A 1 283 ? 24.361 9.576 12.871 1.00 9.85 280 LEU A CA 1
ATOM 2193 C C . LEU A 1 283 ? 22.864 9.333 12.926 1.00 9.60 280 LEU A C 1
ATOM 2194 O O . LEU A 1 283 ? 22.307 9.044 13.993 1.00 10.81 280 LEU A O 1
ATOM 2199 N N . ALA A 1 284 ? 22.215 9.422 11.767 1.00 9.13 281 ALA A N 1
ATOM 2200 C CA . ALA A 1 284 ? 20.830 8.990 11.652 1.00 9.35 281 ALA A CA 1
ATOM 2201 C C . ALA A 1 284 ? 20.688 7.521 12.067 1.00 9.08 281 ALA A C 1
ATOM 2202 O O . ALA A 1 284 ? 19.746 7.161 12.774 1.00 9.81 281 ALA A O 1
ATOM 2204 N N . TYR A 1 285 ? 21.626 6.676 11.635 1.00 8.62 282 TYR A N 1
ATOM 2205 C CA . TYR A 1 285 ? 21.605 5.258 12.001 1.00 8.85 282 TYR A CA 1
ATOM 2206 C C . TYR A 1 285 ? 22.919 4.556 11.712 1.00 8.34 282 TYR A C 1
ATOM 2207 O O . TYR A 1 285 ? 23.743 5.037 10.934 1.00 8.92 282 TYR A O 1
ATOM 2216 N N . LEU A 1 286 ? 23.081 3.401 12.349 1.00 8.28 283 LEU A N 1
ATOM 2217 C CA . LEU A 1 286 ? 24.099 2.421 12.001 1.00 7.96 283 LEU A CA 1
ATOM 2218 C C . LEU A 1 286 ? 23.382 1.165 11.507 1.00 7.87 283 LEU A C 1
ATOM 2219 O O . LEU A 1 286 ? 22.499 0.635 12.186 1.00 8.78 283 LEU A O 1
ATOM 2224 N N . HIS A 1 287 ? 23.780 0.710 10.320 1.00 7.58 284 HIS A N 1
ATOM 2225 C CA . HIS A 1 287 ? 23.180 -0.433 9.630 1.00 7.92 284 HIS A CA 1
ATOM 2226 C C . HIS A 1 287 ? 24.251 -1.476 9.519 1.00 7.90 284 HIS A C 1
ATOM 2227 O O . HIS A 1 287 ? 25.368 -1.185 9.095 1.00 8.80 284 HIS A O 1
ATOM 2234 N N . TYR A 1 288 ? 23.945 -2.701 9.924 1.00 8.32 285 TYR A N 1
ATOM 2235 C CA . TYR A 1 288 ? 24.939 -3.756 9.864 1.00 8.17 285 TYR A CA 1
ATOM 2236 C C . TYR A 1 288 ? 24.345 -5.068 9.392 1.00 8.30 285 TYR A C 1
ATOM 2237 O O . TYR A 1 288 ? 23.186 -5.381 9.675 1.00 8.42 285 TYR A O 1
ATOM 2246 N N . LEU A 1 289 ? 25.157 -5.834 8.671 1.00 8.60 286 LEU A N 1
ATOM 2247 C CA . LEU A 1 289 ? 24.888 -7.254 8.465 1.00 9.04 286 LEU A CA 1
ATOM 2248 C C . LEU A 1 289 ? 25.294 -7.998 9.735 1.00 8.83 286 LEU A C 1
ATOM 2249 O O . LEU A 1 289 ? 26.412 -7.834 10.235 1.00 9.31 286 LEU A O 1
ATOM 2254 N N . ARG A 1 290 ? 24.387 -8.817 10.256 1.00 8.87 287 ARG A N 1
ATOM 2255 C CA . ARG A 1 290 ? 24.624 -9.474 11.540 1.00 9.79 287 ARG A CA 1
ATOM 2256 C C . ARG A 1 290 ? 25.421 -10.766 11.414 1.00 10.46 287 ARG A C 1
ATOM 2257 O O . ARG A 1 290 ? 25.758 -11.382 12.423 1.00 12.50 287 ARG A O 1
ATOM 2265 N N . GLY A 1 291 ? 25.723 -11.183 10.188 1.00 9.88 288 GLY A N 1
ATOM 2266 C CA . GLY A 1 291 ? 26.443 -12.425 9.993 1.00 10.78 288 GLY A CA 1
ATOM 2267 C C . GLY A 1 291 ? 27.136 -12.528 8.659 1.00 10.54 288 GLY A C 1
ATOM 2268 O O . GLY A 1 291 ? 27.439 -11.526 8.009 1.00 10.72 288 GLY A O 1
ATOM 2269 N N . ASP A 1 292 ? 27.354 -13.767 8.246 1.00 10.73 289 ASP A N 1
ATOM 2270 C CA . ASP A 1 292 ? 28.179 -14.080 7.103 1.00 10.58 289 ASP A CA 1
ATOM 2271 C C . ASP A 1 292 ? 27.334 -14.734 6.016 1.00 11.74 289 ASP A C 1
ATOM 2272 O O . ASP A 1 292 ? 26.673 -15.742 6.262 1.00 13.06 289 ASP A O 1
ATOM 2277 N N . MET A 1 293 ? 27.357 -14.161 4.814 1.00 12.46 290 MET A N 1
ATOM 2278 C CA A MET A 1 293 ? 26.649 -14.764 3.690 0.50 13.79 290 MET A CA 1
ATOM 2279 C CA B MET A 1 293 ? 26.687 -14.755 3.651 0.50 13.86 290 MET A CA 1
ATOM 2280 C C . MET A 1 293 ? 27.289 -16.102 3.285 1.00 14.82 290 MET A C 1
ATOM 2281 O O . MET A 1 293 ? 26.640 -16.934 2.647 1.00 17.53 290 MET A O 1
ATOM 2290 N N . VAL A 1 294 ? 28.542 -16.309 3.688 1.00 13.67 291 VAL A N 1
ATOM 2291 C CA . VAL A 1 294 ? 29.280 -17.540 3.392 1.00 14.92 291 VAL A CA 1
ATOM 2292 C C . VAL A 1 294 ? 29.028 -18.608 4.468 1.00 15.58 291 VAL A C 1
ATOM 2293 O O . VAL A 1 294 ? 29.416 -19.767 4.301 1.00 17.46 291 VAL A O 1
ATOM 2297 N N . ASN A 1 295 ? 28.378 -18.208 5.564 1.00 14.64 292 ASN A N 1
ATOM 2298 C CA . ASN A 1 295 ? 28.018 -19.125 6.658 1.00 15.62 292 ASN A CA 1
ATOM 2299 C C . ASN A 1 295 ? 29.219 -19.681 7.421 1.00 15.15 292 ASN A C 1
ATOM 2300 O O . ASN A 1 295 ? 29.144 -20.767 8.002 1.00 17.25 292 ASN A O 1
ATOM 2305 N N . GLN A 1 296 ? 30.321 -18.936 7.422 1.00 13.25 293 GLN A N 1
ATOM 2306 C CA . GLN A 1 296 ? 31.540 -19.363 8.106 1.00 12.85 293 GLN A CA 1
ATOM 2307 C C . GLN A 1 296 ? 31.768 -18.621 9.418 1.00 12.70 293 GLN A C 1
ATOM 2308 O O . GLN A 1 296 ? 31.957 -19.240 10.472 1.00 14.35 293 GLN A O 1
ATOM 2314 N N . GLN A 1 297 ? 31.774 -17.294 9.335 1.00 12.21 294 GLN A N 1
ATOM 2315 C CA . GLN A 1 297 ? 32.181 -16.453 10.449 1.00 12.46 294 GLN A CA 1
ATOM 2316 C C . GLN A 1 297 ? 31.016 -16.207 11.387 1.00 14.52 294 GLN A C 1
ATOM 2317 O O . GLN A 1 297 ? 29.933 -15.802 10.966 1.00 16.31 294 GLN A O 1
ATOM 2323 N N . ILE A 1 298 ? 31.248 -16.468 12.664 1.00 16.64 295 ILE A N 1
ATOM 2324 C CA . ILE A 1 298 ? 30.179 -16.409 13.651 1.00 18.19 295 ILE A CA 1
ATOM 2325 C C . ILE A 1 298 ? 30.458 -15.355 14.716 1.00 18.02 295 ILE A C 1
ATOM 2326 O O . ILE A 1 298 ? 31.604 -14.937 14.918 1.00 20.67 295 ILE A O 1
ATOM 2331 N N . GLY A 1 299 ? 29.393 -14.904 15.367 1.00 15.59 296 GLY A N 1
ATOM 2332 C CA . GLY A 1 299 ? 29.493 -13.893 16.405 1.00 15.08 296 GLY A CA 1
ATOM 2333 C C . GLY A 1 299 ? 28.188 -13.141 16.531 1.00 14.43 296 GLY A C 1
ATOM 2334 O O . GLY A 1 299 ? 27.479 -12.938 15.546 1.00 14.97 296 GLY A O 1
ATOM 2335 N N . ASP A 1 300 ? 27.879 -12.721 17.749 1.00 14.25 297 ASP A N 1
ATOM 2336 C CA . ASP A 1 300 ? 26.618 -12.056 18.041 1.00 13.41 297 ASP A CA 1
ATOM 2337 C C . ASP A 1 300 ? 26.713 -10.552 17.764 1.00 11.75 297 ASP A C 1
ATOM 2338 O O . ASP A 1 300 ? 26.755 -9.740 18.689 1.00 11.06 297 ASP A O 1
ATOM 2343 N N . VAL A 1 301 ? 26.730 -10.186 16.483 1.00 11.31 298 VAL A N 1
ATOM 2344 C CA . VAL A 1 301 ? 26.875 -8.786 16.080 1.00 9.82 298 VAL A CA 1
ATOM 2345 C C . VAL A 1 301 ? 25.756 -7.912 16.660 1.00 9.80 298 VAL A C 1
ATOM 2346 O O . VAL A 1 301 ? 26.008 -6.787 17.091 1.00 9.86 298 VAL A O 1
ATOM 2350 N N . VAL A 1 302 ? 24.529 -8.432 16.693 1.00 9.43 299 VAL A N 1
ATOM 2351 C CA . VAL A 1 302 ? 23.412 -7.677 17.266 1.00 9.63 299 VAL A CA 1
ATOM 2352 C C . VAL A 1 302 ? 23.739 -7.243 18.701 1.00 10.13 299 VAL A C 1
ATOM 2353 O O . VAL A 1 302 ? 23.536 -6.082 19.061 1.00 9.80 299 VAL A O 1
ATOM 2357 N N . ALA A 1 303 ? 24.265 -8.171 19.503 1.00 10.42 300 ALA A N 1
ATOM 2358 C CA . ALA A 1 303 ? 24.631 -7.874 20.891 1.00 10.90 300 ALA A CA 1
ATOM 2359 C C . ALA A 1 303 ? 25.826 -6.924 20.977 1.00 10.68 300 ALA A C 1
ATOM 2360 O O . ALA A 1 303 ? 25.854 -6.033 21.830 1.00 11.49 300 ALA A O 1
ATOM 2362 N N . TRP A 1 304 ? 26.814 -7.103 20.097 1.00 10.57 301 TRP A N 1
ATOM 2363 C CA . TRP A 1 304 ? 27.985 -6.219 20.113 1.00 10.56 301 TRP A CA 1
ATOM 2364 C C . TRP A 1 304 ? 27.586 -4.790 19.890 1.00 10.39 301 TRP A C 1
ATOM 2365 O O . TRP A 1 304 ? 28.032 -3.891 20.597 1.00 11.98 301 TRP A O 1
ATOM 2376 N N . VAL A 1 305 ? 26.755 -4.565 18.878 1.00 10.61 302 VAL A N 1
ATOM 2377 C CA . VAL A 1 305 ? 26.317 -3.220 18.525 1.00 10.61 302 VAL A CA 1
ATOM 2378 C C . VAL A 1 305 ? 25.408 -2.635 19.610 1.00 10.38 302 VAL A C 1
ATOM 2379 O O . VAL A 1 305 ? 25.602 -1.488 20.030 1.00 11.43 302 VAL A O 1
ATOM 2383 N N . ARG A 1 306 ? 24.449 -3.423 20.098 1.00 10.39 303 ARG A N 1
ATOM 2384 C CA A ARG A 1 306 ? 23.524 -2.962 21.132 0.50 11.90 303 ARG A CA 1
ATOM 2385 C CA B ARG A 1 306 ? 23.528 -2.938 21.122 0.50 11.85 303 ARG A CA 1
ATOM 2386 C C . ARG A 1 306 ? 24.278 -2.487 22.376 1.00 12.13 303 ARG A C 1
ATOM 2387 O O . ARG A 1 306 ? 23.929 -1.473 22.977 1.00 13.70 303 ARG A O 1
ATOM 2402 N N . GLY A 1 307 ? 25.317 -3.226 22.757 1.00 12.28 304 GLY A N 1
ATOM 2403 C CA . GLY A 1 307 ? 26.062 -2.906 23.971 1.00 13.73 304 GLY A CA 1
ATOM 2404 C C . GLY A 1 307 ? 27.054 -1.765 23.840 1.00 13.63 304 GLY A C 1
ATOM 2405 O O . GLY A 1 307 ? 27.520 -1.242 24.854 1.00 17.09 304 GLY A O 1
ATOM 2406 N N . SER A 1 308 ? 27.357 -1.357 22.606 1.00 13.17 305 SER A N 1
ATOM 2407 C CA A SER A 1 308 ? 28.399 -0.356 22.367 0.50 13.74 305 SER A CA 1
ATOM 2408 C CA B SER A 1 308 ? 28.403 -0.364 22.352 0.50 13.71 305 SER A CA 1
ATOM 2409 C C . SER A 1 308 ? 27.932 0.885 21.596 1.00 13.47 305 SER A C 1
ATOM 2410 O O . SER A 1 308 ? 28.702 1.837 21.421 1.00 15.05 305 SER A O 1
ATOM 2415 N N . TYR A 1 309 ? 26.683 0.882 21.137 1.00 13.01 306 TYR A N 1
ATOM 2416 C CA . TYR A 1 309 ? 26.166 1.994 20.329 1.00 12.98 306 TYR A CA 1
ATOM 2417 C C . TYR A 1 309 ? 24.787 2.443 20.785 1.00 13.70 306 TYR A C 1
ATOM 2418 O O . TYR A 1 309 ? 23.845 1.648 20.788 1.00 15.45 306 TYR A O 1
ATOM 2427 N N . SER A 1 310 ? 24.668 3.721 21.140 1.00 14.71 307 SER A N 1
ATOM 2428 C CA . SER A 1 310 ? 23.428 4.253 21.718 1.00 16.04 307 SER A CA 1
ATOM 2429 C C . SER A 1 310 ? 22.419 4.791 20.696 1.00 16.14 307 SER A C 1
ATOM 2430 O O . SER A 1 310 ? 21.283 5.121 21.053 1.00 19.23 307 SER A O 1
ATOM 2433 N N . GLY A 1 311 ? 22.836 4.891 19.439 1.00 13.65 308 GLY A N 1
ATOM 2434 C CA . GLY A 1 311 ? 21.989 5.444 18.381 1.00 12.32 308 GLY A CA 1
ATOM 2435 C C . GLY A 1 311 ? 21.048 4.428 17.759 1.00 11.19 308 GLY A C 1
ATOM 2436 O O . GLY A 1 311 ? 20.857 3.332 18.288 1.00 12.65 308 GLY A O 1
ATOM 2437 N N . VAL A 1 312 ? 20.454 4.800 16.629 1.00 10.97 309 VAL A N 1
ATOM 2438 C CA . VAL A 1 312 ? 19.501 3.939 15.932 1.00 9.91 309 VAL A CA 1
ATOM 2439 C C . VAL A 1 312 ? 20.243 2.792 15.257 1.00 9.17 309 VAL A C 1
ATOM 2440 O O . VAL A 1 312 ? 21.226 3.015 14.545 1.00 9.96 309 VAL A O 1
ATOM 2444 N N . LYS A 1 313 ? 19.767 1.571 15.496 1.00 8.91 310 LYS A N 1
ATOM 2445 C CA . LYS A 1 313 ? 20.426 0.353 15.025 1.00 9.22 310 LYS A CA 1
ATOM 2446 C C . LYS A 1 313 ? 19.532 -0.400 14.053 1.00 8.83 310 LYS A C 1
ATOM 2447 O O . LYS A 1 313 ? 18.428 -0.809 14.415 1.00 9.61 310 LYS A O 1
ATOM 2453 N N . ILE A 1 314 ? 20.010 -0.567 12.822 1.00 8.61 311 ILE A N 1
ATOM 2454 C CA . ILE A 1 314 ? 19.292 -1.313 11.792 1.00 8.80 311 ILE A CA 1
ATOM 2455 C C . ILE A 1 314 ? 20.078 -2.578 11.486 1.00 7.75 311 ILE A C 1
ATOM 2456 O O . ILE A 1 314 ? 21.238 -2.517 11.073 1.00 8.64 311 ILE A O 1
ATOM 2461 N N . SER A 1 315 ? 19.449 -3.728 11.695 1.00 7.51 312 SER A N 1
ATOM 2462 C CA . SER A 1 315 ? 20.094 -5.001 11.443 1.00 8.11 312 SER A CA 1
ATOM 2463 C C . SER A 1 315 ? 19.590 -5.606 10.135 1.00 8.12 312 SER A C 1
ATOM 2464 O O . SER A 1 315 ? 18.509 -5.271 9.657 1.00 9.11 312 SER A O 1
ATOM 2467 N N . ASN A 1 316 ? 20.392 -6.501 9.567 1.00 8.39 313 ASN A N 1
ATOM 2468 C CA . ASN A 1 316 ? 20.082 -7.161 8.310 1.00 8.22 313 ASN A CA 1
ATOM 2469 C C . ASN A 1 316 ? 20.744 -8.528 8.277 1.00 8.13 313 ASN A C 1
ATOM 2470 O O . ASN A 1 316 ? 21.785 -8.736 8.906 1.00 8.94 313 ASN A O 1
ATOM 2475 N N . LEU A 1 317 ? 20.103 -9.434 7.536 1.00 8.57 314 LEU A N 1
ATOM 2476 C CA . LEU A 1 317 ? 20.611 -10.728 7.034 1.00 9.01 314 LEU A CA 1
ATOM 2477 C C . LEU A 1 317 ? 19.749 -11.869 7.550 1.00 9.69 314 LEU A C 1
ATOM 2478 O O . LEU A 1 317 ? 19.765 -12.180 8.753 1.00 10.20 314 LEU A O 1
ATOM 2483 N N . ARG A 1 318 ? 18.987 -12.465 6.628 1.00 9.87 315 ARG A N 1
ATOM 2484 C CA A ARG A 1 318 ? 18.179 -13.659 6.901 0.60 10.65 315 ARG A CA 1
ATOM 2485 C CA B ARG A 1 318 ? 18.167 -13.655 6.895 0.40 10.70 315 ARG A CA 1
ATOM 2486 C C . ARG A 1 318 ? 17.113 -13.470 7.994 1.00 10.99 315 ARG A C 1
ATOM 2487 O O . ARG A 1 318 ? 16.811 -14.398 8.748 1.00 12.90 315 ARG A O 1
ATOM 2502 N N . TYR A 1 319 ? 16.539 -12.273 8.081 1.00 9.76 316 TYR A N 1
ATOM 2503 C CA . TYR A 1 319 ? 15.403 -12.045 8.974 1.00 9.69 316 TYR A CA 1
ATOM 2504 C C . TYR A 1 319 ? 14.105 -12.387 8.272 1.00 10.89 316 TYR A C 1
ATOM 2505 O O . TYR A 1 319 ? 13.934 -12.084 7.085 1.00 12.07 316 TYR A O 1
ATOM 2514 N N . ASP A 1 320 ? 13.185 -12.992 9.017 1.00 10.81 317 ASP A N 1
ATOM 2515 C CA . ASP A 1 320 ? 11.783 -12.980 8.629 1.00 11.14 317 ASP A CA 1
ATOM 2516 C C . ASP A 1 320 ? 11.041 -11.960 9.502 1.00 9.74 317 ASP A C 1
ATOM 2517 O O . ASP A 1 320 ? 11.635 -11.353 10.405 1.00 10.26 317 ASP A O 1
ATOM 2522 N N . PHE A 1 321 ? 9.759 -11.751 9.223 1.00 9.49 318 PHE A N 1
ATOM 2523 C CA . PHE A 1 321 ? 8.978 -10.764 9.966 1.00 9.63 318 PHE A CA 1
ATOM 2524 C C . PHE A 1 321 ? 8.953 -11.072 11.465 1.00 9.40 318 PHE A C 1
ATOM 2525 O O . PHE A 1 321 ? 9.104 -10.175 12.286 1.00 9.25 318 PHE A O 1
ATOM 2533 N N . GLU A 1 322 ? 8.758 -12.340 11.815 1.00 9.64 319 GLU A N 1
ATOM 2534 C CA . GLU A 1 322 ? 8.675 -12.745 13.213 1.00 10.31 319 GLU A CA 1
ATOM 2535 C C . GLU A 1 322 ? 9.945 -12.412 13.985 1.00 9.52 319 GLU A C 1
ATOM 2536 O O . GLU A 1 322 ? 9.874 -11.886 15.097 1.00 9.84 319 GLU A O 1
ATOM 2542 N N . GLU A 1 323 ? 11.101 -12.739 13.419 1.00 9.36 320 GLU A N 1
ATOM 2543 C CA . GLU A 1 323 ? 12.365 -12.481 14.102 1.00 9.80 320 GLU A CA 1
ATOM 2544 C C . GLU A 1 323 ? 12.650 -10.989 14.222 1.00 9.31 320 GLU A C 1
ATOM 2545 O O . GLU A 1 323 ? 13.136 -10.528 15.258 1.00 9.78 320 GLU A O 1
ATOM 2551 N N . ALA A 1 324 ? 12.343 -10.239 13.169 1.00 9.06 321 ALA A N 1
ATOM 2552 C CA . ALA A 1 324 ? 12.487 -8.791 13.200 1.00 9.04 321 ALA A CA 1
ATOM 2553 C C . ALA A 1 324 ? 11.601 -8.171 14.284 1.00 8.99 321 ALA A C 1
ATOM 2554 O O . ALA A 1 324 ? 12.069 -7.366 15.091 1.00 9.27 321 ALA A O 1
ATOM 2556 N N . ASP A 1 325 ? 10.330 -8.565 14.305 1.00 9.41 322 ASP A N 1
ATOM 2557 C CA . ASP A 1 325 ? 9.367 -8.098 15.298 1.00 9.18 322 ASP A CA 1
ATOM 2558 C C . ASP A 1 325 ? 9.881 -8.393 16.709 1.00 9.12 322 ASP A C 1
ATOM 2559 O O . ASP A 1 325 ? 9.833 -7.530 17.601 1.00 9.77 322 ASP A O 1
ATOM 2564 N N . GLN A 1 326 ? 10.391 -9.607 16.907 1.00 9.24 323 GLN A N 1
ATOM 2565 C CA . GLN A 1 326 ? 10.886 -10.021 18.217 1.00 9.97 323 GLN A CA 1
ATOM 2566 C C . GLN A 1 326 ? 12.121 -9.247 18.674 1.00 9.03 323 GLN A C 1
ATOM 2567 O O . GLN A 1 326 ? 12.219 -8.877 19.843 1.00 10.07 323 GLN A O 1
ATOM 2573 N N . GLN A 1 327 ? 13.066 -9.005 17.770 1.00 8.51 324 GLN A N 1
ATOM 2574 C CA . GLN A 1 327 ? 14.260 -8.251 18.150 1.00 9.30 324 GLN A CA 1
ATOM 2575 C C . GLN A 1 327 ? 13.957 -6.780 18.455 1.00 8.50 324 GLN A C 1
ATOM 2576 O O . GLN A 1 327 ? 14.607 -6.182 19.311 1.00 9.42 324 GLN A O 1
ATOM 2582 N N . ILE A 1 328 ? 12.956 -6.212 17.788 1.00 8.51 325 ILE A N 1
ATOM 2583 C CA . ILE A 1 328 ? 12.490 -4.866 18.125 1.00 8.98 325 ILE A CA 1
ATOM 2584 C C . ILE A 1 328 ? 11.794 -4.884 19.493 1.00 9.39 325 ILE A C 1
ATOM 2585 O O . ILE A 1 328 ? 12.065 -4.028 20.341 1.00 10.05 325 ILE A O 1
ATOM 2590 N N . ARG A 1 329 ? 10.927 -5.877 19.705 1.00 9.18 326 ARG A N 1
ATOM 2591 C CA A ARG A 1 329 ? 10.239 -6.079 20.984 0.60 9.86 326 ARG A CA 1
ATOM 2592 C CA B ARG A 1 329 ? 10.237 -6.060 20.983 0.40 9.86 326 ARG A CA 1
ATOM 2593 C C . ARG A 1 329 ? 11.225 -6.148 22.152 1.00 10.15 326 ARG A C 1
ATOM 2594 O O . ARG A 1 329 ? 10.984 -5.573 23.220 1.00 11.20 326 ARG A O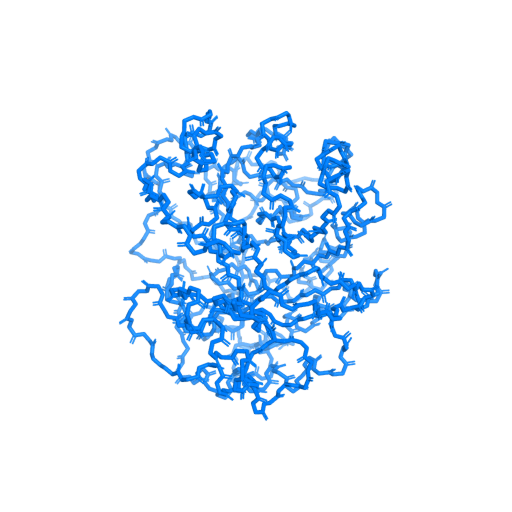 1
ATOM 2609 N N . GLU A 1 330 ? 12.333 -6.853 21.936 1.00 10.27 327 GLU A N 1
ATOM 2610 C CA . GLU A 1 330 ? 13.344 -7.075 22.967 1.00 11.37 327 GLU A CA 1
ATOM 2611 C C . GLU A 1 330 ? 14.337 -5.923 23.124 1.00 10.54 327 GLU A C 1
ATOM 2612 O O . GLU A 1 330 ? 15.213 -5.984 23.983 1.00 11.76 327 GLU A O 1
ATOM 2618 N N . GLY A 1 331 ? 14.209 -4.885 22.296 1.00 10.12 328 GLY A N 1
ATOM 2619 C CA . GLY A 1 331 ? 15.102 -3.732 22.379 1.00 10.75 328 GLY A CA 1
ATOM 2620 C C . GLY A 1 331 ? 16.505 -4.009 21.871 1.00 10.03 328 GLY A C 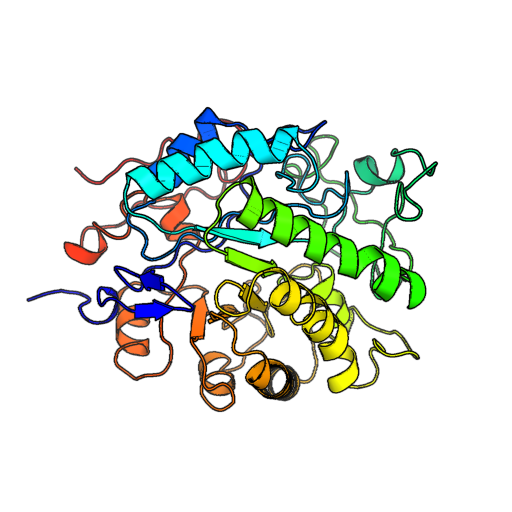1
ATOM 2621 O O . GLY A 1 331 ? 17.454 -3.315 22.241 1.00 12.21 328 GLY A O 1
ATOM 2622 N N . LYS A 1 332 ? 16.645 -5.019 21.019 1.00 9.56 329 LYS A N 1
ATOM 2623 C CA . LYS A 1 332 ? 17.951 -5.383 20.475 1.00 9.86 329 LYS A CA 1
ATOM 2624 C C . LYS A 1 332 ? 18.315 -4.538 19.265 1.00 9.49 329 LYS A C 1
ATOM 2625 O O . LYS A 1 332 ? 19.485 -4.210 19.069 1.00 10.42 329 LYS A O 1
ATOM 2631 N N . VAL A 1 333 ? 17.306 -4.218 18.454 1.00 9.44 330 VAL A N 1
ATOM 2632 C CA . VAL A 1 333 ? 17.454 -3.403 17.246 1.00 9.42 330 VAL A CA 1
ATOM 2633 C C . VAL A 1 333 ? 16.290 -2.415 17.179 1.00 9.03 330 VAL A C 1
ATOM 2634 O O . VAL A 1 333 ? 15.255 -2.634 17.806 1.00 9.14 330 VAL A O 1
ATOM 2638 N N . ASP A 1 334 ? 16.455 -1.344 16.411 1.00 8.92 331 ASP A N 1
ATOM 2639 C CA . ASP A 1 334 ? 15.374 -0.393 16.175 1.00 9.39 331 ASP A CA 1
ATOM 2640 C C . ASP A 1 334 ? 14.559 -0.726 14.926 1.00 8.76 331 ASP A C 1
ATOM 2641 O O . ASP A 1 334 ? 13.358 -0.474 14.879 1.00 9.16 331 ASP A O 1
ATOM 2646 N N . ALA A 1 335 ? 15.216 -1.282 13.913 1.00 8.38 332 ALA A N 1
ATOM 2647 C CA . ALA A 1 335 ? 14.552 -1.626 12.659 1.00 8.37 332 ALA A CA 1
ATOM 2648 C C . ALA A 1 335 ? 15.346 -2.720 11.971 1.00 7.68 332 ALA A C 1
ATOM 2649 O O . ALA A 1 335 ? 16.479 -3.024 12.361 1.00 8.09 332 ALA A O 1
ATOM 2651 N N . VAL A 1 336 ? 14.739 -3.318 10.951 1.00 8.02 333 VAL A N 1
ATOM 2652 C CA . VAL A 1 336 ? 15.374 -4.380 10.190 1.00 7.80 333 VAL A CA 1
ATOM 2653 C C . VAL A 1 336 ? 15.243 -4.112 8.700 1.00 7.95 333 VAL A C 1
ATOM 2654 O O . VAL A 1 336 ? 14.163 -3.764 8.210 1.00 8.44 333 VAL A O 1
ATOM 2658 N N . ALA A 1 337 ? 16.363 -4.268 7.997 1.00 7.98 334 ALA A N 1
ATOM 2659 C CA . ALA A 1 337 ? 16.380 -4.174 6.546 1.00 8.26 334 ALA A CA 1
ATOM 2660 C C . ALA A 1 337 ? 16.275 -5.547 5.915 1.00 8.18 334 ALA A C 1
ATOM 2661 O O . ALA A 1 337 ? 16.911 -6.509 6.360 1.00 9.06 334 ALA A O 1
ATOM 2663 N N . PHE A 1 338 ? 15.460 -5.616 4.869 1.00 8.39 335 PHE A N 1
ATOM 2664 C CA . PHE A 1 338 ? 15.245 -6.843 4.114 1.00 8.76 335 PHE A CA 1
ATOM 2665 C C . PHE A 1 338 ? 15.749 -6.653 2.691 1.00 8.70 335 PHE A C 1
ATOM 2666 O O . PHE A 1 338 ? 15.457 -5.630 2.064 1.00 9.03 335 PHE A O 1
ATOM 2674 N N . GLY A 1 339 ? 16.508 -7.631 2.197 1.00 8.68 336 GLY A N 1
ATOM 2675 C CA . GLY A 1 339 ? 17.038 -7.606 0.829 1.00 9.23 336 GLY A CA 1
ATOM 2676 C C . GLY A 1 339 ? 16.202 -8.425 -0.136 1.00 9.11 336 GLY A C 1
ATOM 2677 O O . GLY A 1 339 ? 15.344 -7.887 -0.834 1.00 9.52 336 GLY A O 1
ATOM 2678 N N . ALA A 1 340 ? 16.432 -9.735 -0.155 1.00 9.56 337 ALA A N 1
ATOM 2679 C CA . ALA A 1 340 ? 15.762 -10.612 -1.117 1.00 10.41 337 ALA A CA 1
ATOM 2680 C C . ALA A 1 340 ? 14.239 -10.498 -1.073 1.00 10.41 337 ALA A C 1
ATOM 2681 O O . ALA A 1 340 ? 13.584 -10.540 -2.116 1.00 11.09 337 ALA A O 1
ATOM 2683 N N . LYS A 1 341 ? 13.672 -10.335 0.119 1.00 10.03 338 LYS A N 1
ATOM 2684 C CA . LYS A 1 341 ? 12.220 -10.208 0.239 1.00 11.18 338 LYS A CA 1
ATOM 2685 C C . LYS A 1 341 ? 11.669 -8.955 -0.443 1.00 10.61 338 LYS A C 1
ATOM 2686 O O . LYS A 1 341 ? 10.553 -8.979 -0.949 1.00 11.35 338 LYS A O 1
ATOM 2692 N N . PHE A 1 342 ? 12.438 -7.865 -0.450 1.00 9.76 339 PHE A N 1
ATOM 2693 C CA . PHE A 1 342 ? 12.032 -6.666 -1.178 1.00 10.39 339 PHE A CA 1
ATOM 2694 C C . PHE A 1 342 ? 12.200 -6.785 -2.691 1.00 10.10 339 PHE A C 1
ATOM 2695 O O . PHE A 1 342 ? 11.427 -6.195 -3.435 1.00 11.06 339 PHE A O 1
ATOM 2703 N N . ILE A 1 343 ? 13.200 -7.536 -3.147 1.00 9.78 340 ILE A N 1
ATOM 2704 C CA . ILE A 1 343 ? 13.300 -7.834 -4.573 1.00 10.28 340 ILE A CA 1
ATOM 2705 C C . ILE A 1 343 ? 11.982 -8.444 -5.043 1.00 9.81 340 ILE A C 1
ATOM 2706 O O . ILE A 1 343 ? 11.410 -8.020 -6.053 1.00 9.98 340 ILE A O 1
ATOM 2711 N N . ALA A 1 344 ? 11.480 -9.412 -4.278 1.00 9.84 341 ALA A N 1
ATOM 2712 C CA . ALA A 1 344 ? 10.363 -10.238 -4.722 1.00 10.21 341 ALA A CA 1
ATOM 2713 C C . ALA A 1 344 ? 8.982 -9.714 -4.339 1.00 9.83 341 ALA A C 1
ATOM 2714 O O . ALA A 1 344 ? 7.985 -10.158 -4.904 1.00 10.34 341 ALA A O 1
ATOM 2716 N N . ASN A 1 345 ? 8.916 -8.798 -3.376 1.00 9.97 342 ASN A N 1
ATOM 2717 C CA . ASN A 1 345 ? 7.632 -8.347 -2.831 1.00 9.96 342 ASN A CA 1
ATOM 2718 C C . ASN A 1 345 ? 7.550 -6.836 -2.808 1.00 10.29 342 ASN A C 1
ATOM 2719 O O . ASN A 1 345 ? 7.991 -6.209 -1.850 1.00 10.99 342 ASN A O 1
ATOM 2724 N N . PRO A 1 346 ? 6.988 -6.234 -3.869 1.00 10.28 343 PRO A N 1
ATOM 2725 C CA . PRO A 1 346 ? 6.895 -4.772 -3.860 1.00 10.88 343 PRO A CA 1
ATOM 2726 C C . PRO A 1 346 ? 6.073 -4.283 -2.662 1.00 10.82 343 PRO A C 1
ATOM 2727 O O . PRO A 1 346 ? 6.403 -3.262 -2.036 1.00 11.17 343 PRO A O 1
ATOM 2731 N N . ASP A 1 347 ? 5.033 -5.048 -2.338 1.00 11.20 344 ASP A N 1
ATOM 2732 C CA . ASP A 1 347 ? 4.123 -4.750 -1.237 1.00 10.99 344 ASP A CA 1
ATOM 2733 C C . ASP A 1 347 ? 4.472 -5.533 0.037 1.00 10.57 344 ASP A C 1
ATOM 2734 O O . ASP A 1 347 ? 3.586 -5.977 0.771 1.00 11.13 344 ASP A O 1
ATOM 2739 N N . LEU A 1 348 ? 5.769 -5.695 0.299 1.00 10.40 345 LEU A N 1
ATOM 2740 C CA . LEU A 1 348 ? 6.237 -6.389 1.502 1.00 9.69 345 LEU A CA 1
ATOM 2741 C C . LEU A 1 348 ? 5.590 -5.872 2.790 1.00 9.98 345 LEU A C 1
ATOM 2742 O O . LEU A 1 348 ? 5.185 -6.662 3.641 1.00 9.71 345 LEU A O 1
ATOM 2747 N N . VAL A 1 349 ? 5.486 -4.553 2.928 1.00 9.87 346 VAL A N 1
ATOM 2748 C CA . VAL A 1 349 ? 4.898 -3.956 4.130 1.00 9.77 346 VAL A CA 1
ATOM 2749 C C . VAL A 1 349 ? 3.440 -4.379 4.306 1.00 10.21 346 VAL A C 1
ATOM 2750 O O . VAL A 1 349 ? 3.021 -4.776 5.395 1.00 10.33 346 VAL A O 1
ATOM 2754 N N . GLU A 1 350 ? 2.673 -4.310 3.225 1.00 10.65 347 GLU A N 1
ATOM 2755 C CA A GLU A 1 350 ? 1.278 -4.719 3.240 0.70 11.11 347 GLU A CA 1
ATOM 2756 C CA B GLU A 1 350 ? 1.272 -4.718 3.283 0.30 11.11 347 GLU A CA 1
ATOM 2757 C C . GLU A 1 350 ? 1.143 -6.208 3.596 1.00 10.45 347 GLU A C 1
ATOM 2758 O O . GLU A 1 350 ? 0.228 -6.610 4.322 1.00 10.90 347 GLU A O 1
ATOM 2769 N N . ARG A 1 351 ? 2.063 -7.027 3.086 1.00 10.34 348 ARG A N 1
ATOM 2770 C CA . ARG A 1 351 ? 2.065 -8.453 3.431 1.00 10.70 348 ARG A CA 1
ATOM 2771 C C . ARG A 1 351 ? 2.323 -8.688 4.926 1.00 10.35 348 ARG A C 1
ATOM 2772 O O . ARG A 1 351 ? 1.706 -9.564 5.530 1.00 11.76 348 ARG A O 1
ATOM 2780 N N . ALA A 1 352 ? 3.197 -7.879 5.526 1.00 10.15 349 ALA A N 1
ATOM 2781 C CA . ALA A 1 352 ? 3.378 -7.899 6.981 1.00 10.64 349 ALA A CA 1
ATOM 2782 C C . ALA A 1 352 ? 2.112 -7.470 7.731 1.00 10.94 349 ALA A C 1
ATOM 2783 O O . ALA A 1 352 ? 1.745 -8.093 8.724 1.00 12.11 349 ALA A O 1
ATOM 2785 N N . GLN A 1 353 ? 1.443 -6.422 7.249 1.00 10.73 350 GLN A N 1
ATOM 2786 C CA . GLN A 1 353 ? 0.220 -5.924 7.890 1.00 11.64 350 GLN A CA 1
ATOM 2787 C C . GLN A 1 353 ? -0.891 -6.967 7.921 1.00 12.49 350 GLN A C 1
ATOM 2788 O O . GLN A 1 353 ? -1.631 -7.055 8.897 1.00 13.97 350 GLN A O 1
ATOM 2794 N N . HIS A 1 354 ? -0.995 -7.759 6.857 1.00 13.57 351 HIS A N 1
ATOM 2795 C CA . HIS A 1 354 ? -2.069 -8.739 6.725 1.00 16.61 351 HIS A CA 1
ATOM 2796 C C . HIS A 1 354 ? -1.638 -10.157 7.007 1.00 17.39 351 HIS A C 1
ATOM 2797 O O . HIS A 1 354 ? -2.469 -11.073 6.991 1.00 20.34 351 HIS A O 1
ATOM 2804 N N . ASP A 1 355 ? -0.344 -10.345 7.284 1.00 16.46 352 ASP A N 1
ATOM 2805 C CA . ASP A 1 355 ? 0.292 -11.672 7.353 1.00 17.75 352 ASP A CA 1
ATOM 2806 C C . ASP A 1 355 ? -0.020 -12.524 6.111 1.00 18.30 352 ASP A C 1
ATOM 2807 O O . ASP A 1 355 ? -0.401 -13.696 6.207 1.00 20.55 352 ASP A O 1
ATOM 2812 N N . TRP A 1 356 ? 0.140 -11.903 4.945 1.00 15.76 353 TRP A N 1
ATOM 2813 C CA . TRP A 1 356 ? -0.008 -12.571 3.655 1.00 15.27 353 TRP A CA 1
ATOM 2814 C C . TRP A 1 356 ? 1.234 -13.340 3.303 1.00 14.18 353 TRP A C 1
ATOM 2815 O O . TRP A 1 356 ? 2.332 -12.968 3.717 1.00 15.60 353 TRP A O 1
ATOM 2826 N N . PRO A 1 357 ? 1.095 -14.411 2.497 1.00 14.07 354 PRO A N 1
ATOM 2827 C CA . PRO A 1 357 ? 2.291 -15.136 2.078 1.00 14.56 354 PRO A CA 1
ATOM 2828 C C . PRO A 1 357 ? 3.183 -14.294 1.166 1.00 13.69 354 PRO A C 1
ATOM 2829 O O . PRO A 1 357 ? 2.710 -13.350 0.528 1.00 14.25 354 PRO A O 1
ATOM 2833 N N . LEU A 1 358 ? 4.461 -14.646 1.120 1.00 13.08 355 LEU A N 1
ATOM 2834 C CA . LEU A 1 358 ? 5.452 -13.886 0.369 1.00 12.54 355 LEU A CA 1
ATOM 2835 C C . LEU A 1 358 ? 5.790 -14.534 -0.964 1.00 11.69 355 LEU A C 1
ATOM 2836 O O . LEU A 1 358 ? 5.845 -15.760 -1.068 1.00 13.42 355 LEU A O 1
ATOM 2841 N N . ASN A 1 359 ? 6.026 -13.699 -1.975 1.00 11.56 356 ASN A N 1
ATOM 2842 C CA . ASN A 1 359 ? 6.577 -14.153 -3.246 1.00 11.69 356 ASN A CA 1
ATOM 2843 C C . ASN A 1 359 ? 7.973 -14.712 -3.039 0.50 11.39 356 ASN A C 1
ATOM 2844 O O . ASN A 1 359 ? 8.710 -14.250 -2.156 1.00 13.82 356 ASN A O 1
ATOM 2849 N N . GLU A 1 360 ? 8.334 -15.692 -3.864 1.00 12.56 357 GLU A N 1
ATOM 2850 C CA . GLU A 1 360 ? 9.667 -16.271 -3.828 1.00 14.56 357 GLU A CA 1
ATOM 2851 C C . GLU A 1 360 ? 10.568 -15.549 -4.827 1.00 13.61 357 GLU A C 1
ATOM 2852 O O . GLU A 1 360 ? 10.167 -15.329 -5.974 1.00 13.02 357 GLU A O 1
ATOM 2858 N N . PRO A 1 361 ? 11.785 -15.159 -4.394 1.00 14.54 358 PRO A N 1
ATOM 2859 C CA . PRO A 1 361 ? 12.709 -14.562 -5.361 1.00 14.90 358 PRO A CA 1
ATOM 2860 C C . PRO A 1 361 ? 13.262 -15.598 -6.343 1.00 14.94 358 PRO A C 1
ATOM 2861 O O . PRO A 1 361 ? 13.319 -16.789 -6.029 1.00 17.34 358 PRO A O 1
ATOM 2865 N N . ARG A 1 362 ? 13.629 -15.131 -7.534 1.00 14.56 359 ARG A N 1
ATOM 2866 C CA . ARG A 1 362 ? 14.302 -15.945 -8.545 1.00 14.40 359 ARG A CA 1
ATOM 2867 C C . ARG A 1 362 ? 15.714 -15.383 -8.730 1.00 13.85 359 ARG A C 1
ATOM 2868 O O . ARG A 1 362 ? 15.910 -14.460 -9.525 1.00 12.81 359 ARG A O 1
ATOM 2876 N N . PRO A 1 363 ? 16.704 -15.921 -7.986 1.00 14.23 360 PRO A N 1
ATOM 2877 C CA . PRO A 1 363 ? 18.057 -15.352 -8.030 1.00 14.59 360 PRO A CA 1
ATOM 2878 C C . PRO A 1 363 ? 18.668 -15.311 -9.427 1.00 14.73 360 PRO A C 1
ATOM 2879 O O . PRO A 1 363 ? 19.458 -14.411 -9.714 1.00 15.45 360 PRO A O 1
ATOM 2883 N N . GLU A 1 364 ? 18.283 -16.251 -10.291 1.00 14.64 361 GLU A N 1
ATOM 2884 C CA . GLU A 1 364 ? 18.804 -16.293 -11.658 1.00 15.82 361 GLU A CA 1
ATOM 2885 C C . GLU A 1 364 ? 18.376 -15.080 -12.503 1.00 15.22 361 GLU A C 1
ATOM 2886 O O . GLU A 1 364 ? 18.931 -14.848 -13.578 1.00 17.65 361 GLU A O 1
ATOM 2892 N N . THR A 1 365 ? 17.400 -14.310 -12.016 1.00 13.99 362 THR A N 1
ATOM 2893 C CA . THR A 1 365 ? 16.954 -13.110 -12.730 1.00 13.31 362 THR A CA 1
ATOM 2894 C C . THR A 1 365 ? 17.175 -11.809 -11.948 1.00 12.66 362 THR A C 1
ATOM 2895 O O . THR A 1 365 ? 16.517 -10.811 -12.220 1.00 12.77 362 THR A O 1
ATOM 2899 N N . TYR A 1 366 ? 18.105 -11.806 -10.995 1.00 12.09 363 TYR A N 1
ATOM 2900 C CA . TYR A 1 366 ? 18.398 -10.589 -10.225 1.00 12.12 363 TYR A CA 1
ATOM 2901 C C . TYR A 1 366 ? 19.003 -9.459 -11.067 1.00 12.01 363 TYR A C 1
ATOM 2902 O O . TYR A 1 366 ? 18.802 -8.279 -10.758 1.00 12.11 363 TYR A O 1
ATOM 2911 N N . TYR A 1 367 ? 19.741 -9.820 -12.118 1.00 12.38 364 TYR A N 1
ATOM 2912 C CA . TYR A 1 367 ? 20.550 -8.853 -12.855 1.00 13.32 364 TYR A CA 1
ATOM 2913 C C . TYR A 1 367 ? 20.298 -8.896 -14.368 1.00 13.79 364 TYR A C 1
ATOM 2914 O O . TYR A 1 367 ? 21.246 -8.864 -15.159 1.00 15.89 364 TYR A O 1
ATOM 2923 N N . THR A 1 368 ? 19.031 -8.947 -14.776 1.00 13.26 365 THR A N 1
ATOM 2924 C CA . THR A 1 368 ? 18.696 -9.065 -16.205 1.00 13.59 365 THR A CA 1
ATOM 2925 C C . THR A 1 368 ? 18.890 -7.780 -17.009 1.00 13.27 365 THR A C 1
ATOM 2926 O O . THR A 1 368 ? 19.041 -7.840 -18.231 1.00 14.29 365 THR A O 1
ATOM 2930 N N . ARG A 1 369 ? 18.847 -6.632 -16.332 1.00 12.85 366 ARG A N 1
ATOM 2931 C CA . ARG A 1 369 ? 18.864 -5.307 -16.981 1.00 12.89 366 ARG A CA 1
ATOM 2932 C C . ARG A 1 369 ? 17.611 -5.030 -17.822 1.00 12.64 366 ARG A C 1
ATOM 2933 O O . ARG A 1 369 ? 17.585 -4.090 -18.616 1.00 14.35 366 ARG A O 1
ATOM 2941 N N . THR A 1 370 ? 16.583 -5.855 -17.642 1.00 12.61 367 THR A N 1
ATOM 2942 C CA . THR A 1 370 ? 15.290 -5.654 -18.290 1.00 13.65 367 THR A CA 1
ATOM 2943 C C . THR A 1 370 ? 14.211 -5.647 -17.206 1.00 12.57 367 THR A C 1
ATOM 2944 O O . THR A 1 370 ? 14.525 -5.666 -16.013 1.00 12.66 367 THR A O 1
ATOM 2948 N N . ALA A 1 371 ? 12.944 -5.635 -17.611 1.00 13.22 368 ALA A N 1
ATOM 2949 C CA . ALA A 1 371 ? 11.848 -5.731 -16.651 1.00 13.57 368 ALA A CA 1
ATOM 2950 C C . ALA A 1 371 ? 11.786 -7.102 -15.976 1.00 13.30 368 ALA A C 1
ATOM 2951 O O . ALA A 1 371 ? 11.292 -7.216 -14.851 1.00 13.28 368 ALA A O 1
ATOM 2953 N N . VAL A 1 372 ? 12.288 -8.131 -16.662 1.00 13.99 369 VAL A N 1
ATOM 2954 C CA . VAL A 1 372 ? 12.240 -9.505 -16.158 1.00 14.61 369 VAL A CA 1
ATOM 2955 C C . VAL A 1 372 ? 13.042 -9.638 -14.868 1.00 13.51 369 VAL A C 1
ATOM 2956 O O . VAL A 1 372 ? 14.214 -9.255 -14.805 1.00 14.18 369 VAL A O 1
ATOM 2960 N N . GLY A 1 373 ? 12.388 -10.154 -13.833 1.00 12.90 370 GLY A N 1
ATOM 2961 C CA . GLY A 1 373 ? 13.009 -10.314 -12.529 1.00 12.56 370 GLY A CA 1
ATOM 2962 C C . GLY A 1 373 ? 13.260 -9.015 -11.785 1.00 11.49 370 GLY A C 1
ATOM 2963 O O . GLY A 1 373 ? 13.949 -9.016 -10.767 1.00 11.35 370 GLY A O 1
ATOM 2964 N N . TYR A 1 374 ? 12.688 -7.919 -12.281 1.00 11.53 371 TYR A N 1
ATOM 2965 C CA . TYR A 1 374 ? 12.922 -6.589 -11.723 1.00 10.33 371 TYR A CA 1
ATOM 2966 C C . TYR A 1 374 ? 11.602 -5.880 -11.427 1.00 10.25 371 TYR A C 1
ATOM 2967 O O . TYR A 1 374 ? 11.290 -5.584 -10.270 1.00 10.80 371 TYR A O 1
ATOM 2976 N N . ASN A 1 375 ? 10.824 -5.617 -12.475 1.00 10.61 372 ASN A N 1
ATOM 2977 C CA . ASN A 1 375 ? 9.533 -4.948 -12.325 1.00 10.73 372 ASN A CA 1
ATOM 2978 C C . ASN A 1 375 ? 8.329 -5.868 -12.539 1.00 11.44 372 ASN A C 1
ATOM 2979 O O . ASN A 1 375 ? 7.202 -5.394 -12.702 1.00 13.95 372 ASN A O 1
ATOM 2984 N N . ASP A 1 376 ? 8.563 -7.177 -12.510 1.00 11.91 373 ASP A N 1
ATOM 2985 C CA . ASP A 1 376 ? 7.508 -8.141 -12.826 1.00 12.60 373 ASP A CA 1
ATOM 2986 C C . ASP A 1 376 ? 7.066 -9.009 -11.644 1.00 12.02 373 ASP A C 1
ATOM 2987 O O . ASP A 1 376 ? 6.313 -9.956 -11.832 1.00 13.47 373 ASP A O 1
ATOM 2992 N N . TYR A 1 377 ? 7.537 -8.704 -10.436 1.00 11.81 374 TYR A N 1
ATOM 2993 C CA . TYR A 1 377 ? 7.013 -9.367 -9.245 1.00 11.19 374 TYR A CA 1
ATOM 2994 C C . TYR A 1 377 ? 5.714 -8.669 -8.842 1.00 11.19 374 TYR A C 1
ATOM 2995 O O . TYR A 1 377 ? 5.708 -7.455 -8.611 1.00 11.88 374 TYR A O 1
ATOM 3004 N N . PRO A 1 378 ? 4.605 -9.423 -8.756 1.00 11.00 375 PRO A N 1
ATOM 3005 C CA . PRO A 1 378 ? 3.312 -8.787 -8.524 1.00 11.79 375 PRO A CA 1
ATOM 3006 C C . PRO A 1 378 ? 3.023 -8.493 -7.058 1.00 12.03 375 PRO A C 1
ATOM 3007 O O . PRO A 1 378 ? 3.633 -9.070 -6.153 1.00 11.98 375 PRO A O 1
ATOM 3011 N N . THR A 1 379 ? 2.081 -7.582 -6.847 1.00 12.94 376 THR A N 1
ATOM 3012 C CA . THR A 1 379 ? 1.471 -7.393 -5.541 1.00 13.34 376 THR A CA 1
ATOM 3013 C C . THR A 1 379 ? 0.543 -8.580 -5.260 1.00 14.09 376 THR A C 1
ATOM 3014 O O . THR A 1 379 ? 0.155 -9.312 -6.178 1.00 15.49 376 THR A O 1
ATOM 3018 N N . TYR A 1 380 ? 0.188 -8.771 -3.992 1.00 14.54 377 TYR A N 1
ATOM 3019 C CA . TYR A 1 380 ? -0.696 -9.869 -3.609 1.00 15.64 377 TYR A CA 1
ATOM 3020 C C . TYR A 1 380 ? -2.144 -9.591 -4.026 1.00 16.92 377 TYR A C 1
ATOM 3021 O O . TYR A 1 380 ? -2.629 -8.469 -3.883 1.00 20.00 377 TYR A O 1
ATOM 3030 N N . ASN A 1 381 ? -2.830 -10.612 -4.536 1.00 17.87 378 ASN A N 1
ATOM 3031 C CA . ASN A 1 381 ? -4.239 -10.465 -4.918 0.50 20.17 378 ASN A CA 1
ATOM 3032 C C . ASN A 1 381 ? -5.181 -10.556 -3.722 0.50 21.50 378 ASN A C 1
ATOM 3033 O O . ASN A 1 381 ? -5.434 -11.642 -3.202 0.50 25.10 378 ASN A O 1
#

CATH classification: 3.20.20.70

Organism: Trypanosoma cruzi (NCBI:txid5693)

Solvent-accessible surface area: 14413 Å² total; per-residue (Å²): 154,67,61,16,58,43,0,35,103,80,15,162,1,23,125,39,91,0,101,7,15,0,0,1,3,16,28,27,2,1,6,2,41,76,135,28,4,32,3,118,20,129,34,0,31,89,0,1,45,54,3,1,30,0,1,0,0,0,0,1,4,0,2,2,4,47,51,6,2,1,9,14,10,2,0,0,0,58,35,114,57,0,16,69,31,0,104,76,0,2,66,2,0,70,154,121,44,5,31,0,0,0,3,0,3,5,4,0,10,2,0,0,16,92,51,4,96,134,56,98,143,69,138,171,42,110,5,19,9,32,9,0,2,0,10,60,40,32,10,140,161,86,140,0,21,42,90,21,2,40,81,39,124,148,22,86,15,16,100,3,78,93,1,72,47,88,29,0,134,94,16,0,18,55,43,0,25,86,2,0,69,18,0,8,110,124,2,36,4,16,0,0,0,0,10,0,0,19,0,21,0,1,0,1,1,0,0,54,28,3,2,111,12,141,84,35,54,3,6,9,82,70,46,60,33,7,0,36,0,0,49,30,0,0,82,34,0,11,97,35,4,24,26,46,44,0,0,0,13,0,0,0,2,0,16,37,23,44,2,80,8,96,72,20,70,35,0,0,79,67,0,1,121,42,0,53,103,14,78,14,2,0,0,0,0,4,50,10,2,90,82,114,119,21,153,31,90,1,10,31,23,0,110,55,6,7,97,24,27,22,0,0,14,21,143,5,72,14,106,62,0,4,69,20,10,109,83,50,80,5,34,0,0,1,5,16,48,54,0,6,0,0,5,14,0,6,56,4,0,95,105,82,77,87,57,35,142,40,154,86,136,24,40,61,48,72,74,62,84,4,3,28,81,27,84,82,86,175

InterPro domains:
  IPR001155 NADH:flavin oxidoreductase/NADH oxidase, N-terminal [PF00724] (7-356)
  IPR013785 Aldolase-type TIM barrel [G3DSA:3.20.20.70] (1-379)
  IPR045247 Oxidoreductase Oye-like [PTHR22893] (4-376)